Protein AF-0000000084341534 (afdb_homodimer)

Secondary structure (DSSP, 8-state):
--HHHHHHHHHHHHHHHHHHHHHHHHHHHTT---HHHHHHHHT--HHHHHHH-SSHHHHHHHHHHHHHHHHHHHHHHHHTSSS-HHHHHHHHHHHHHHHHHHHHHHHHHH--SS-HHHHHHTT-HHHHHHHHHHHHHHHHHHHTTSS--S-HHHHHHHHHHHT-HHHHHHHHHH----HHHHHHHHHHHHHHHHH----/--HHHHHHHHHHHHHHHHHHHHHHHHHHHTT---HHHHHHHHT--HHHHHHH-SSHHHHHHHHHHHHHHHHHHHHHHHHTSSS-HHHHHHHHHHHHHHHHHHHHHHHHHH--SS-HHHHHHTT-HHHHHHHHHHHHHHHHHHHTTSS--S-HHHHHHHHHHHT-HHHHHHHHHH----HHHHHHHHHHHHHHHHH----

Organism: Pseudonocardia thermophila (NCBI:txid1848)

Foldseek 3Di:
DDPVVVVVVVLVVLLVLLLVLVLVVCLPPNLPDWLCVSCVSSVHDSVSSCVVDVTSLRSLVVSVVVLLVVLLVVLQVLLPDDDALLVSLLVNLLSLLVSLVRCLVNCVVNDDPDALVRCVVVPPPSSVSVLVSVLSSVVRCCVVPLFPDPDSVVLVSLLCVLSHSVNSVCCVVPHPDDSSRSSVVSSVVSSVVRRDDDD/DDPVVVVVVVLVVLLVLLLVLVLVVCLVPNLPDWLCVSCVSSVHDSVSSVVVDVTSLRSLVVSVVVLLVVLLVVLQVLLPDDDALLVSLLVNLLSLLVSLVRCLVNCVVNDDPDALVRCVVVPPPSSVSVLVSVLSSVVRCCVVPLFPDPDSVVLVSLLCVLSHSVNSVCCVVPHPDDSSRSSVVSSVVSSVVRRDDDD

InterPro domains:
  IPR001647 DNA-binding HTH domain, TetR-type [PF00440] (18-54)
  IPR001647 DNA-binding HTH domain, TetR-type [PR00455] (18-31)
  IPR001647 DNA-binding HTH domain, TetR-type [PR00455] (38-61)
  IPR001647 DNA-binding HTH domain, TetR-type [PS50977] (12-71)
  IPR009057 Homedomain-like superfamily [SSF46689] (6-88)
  IPR050109 HTH-type, TetR-like transcriptional regulator [PTHR30055] (6-197)

Nearest PDB structures (foldseek):
  5n1i-assembly1_B  TM=6.821E-01  e=9.756E-06  Mycobacterium tuberculosis H37Rv
  4me9-assembly1_B  TM=6.479E-01  e=3.703E-05  Bacillus cereus ATCC 10987
  3lwj-assembly1_A-2  TM=7.157E-01  e=3.011E-04  Syntrophomonas wolfei subsp. wolfei str. Goettingen G311
  3pas-assembly1_A  TM=6.235E-01  e=9.153E-05  Marinobacter nauticus VT8
  2hku-assembly1_A  TM=7.266E-01  e=1.199E-03  Rhodococcus jostii RHA1

Sequence (398 aa):
MGVTGKLRRDSQAVRDRLLDAATELVAERGLHFSLPELARLAGVGTATVYRHFADVAEVGEKLFARILGGLLDRLEAIATEPGSARERMSRVCLTWVEAAAAWAPAAARLRRPEGVLERRAAGDPLIVRLFDVLGTVMDALIEEGEVPDQGRDYALLVWITLFDERVFVDLRASTNWSNSQIASMLEASVLGALRNRPLMGVTGKLRRDSQAVRDRLLDAATELVAERGLHFSLPELARLAGVGTATVYRHFADVAEVGEKLFARILGGLLDRLEAIATEPGSARERMSRVCLTWVEAAAAWAPAAARLRRPEGVLERRAAGDPLIVRLFDVLGTVMDALIEEGEVPDQGRDYALLVWITLFDERVFVDLRASTNWSNSQIASMLEASVLGALRNRPL

Structure (mmCIF, N/CA/C/O backbone):
data_AF-0000000084341534-model_v1
#
loop_
_entity.id
_entity.type
_entity.pdbx_description
1 polymer 'Transcriptional regulator, TetR family'
#
loop_
_atom_site.group_PDB
_atom_site.id
_atom_site.type_symbol
_atom_site.label_atom_id
_atom_site.label_alt_id
_atom_site.label_comp_id
_atom_site.label_asym_id
_atom_site.label_entity_id
_atom_site.label_seq_id
_atom_site.pdbx_PDB_ins_code
_atom_site.Cartn_x
_atom_site.Cartn_y
_atom_site.Cartn_z
_atom_site.occupancy
_atom_site.B_iso_or_equiv
_atom_site.auth_seq_id
_atom_site.auth_comp_id
_atom_site.auth_asym_id
_atom_site.auth_atom_id
_atom_site.pdbx_PDB_model_num
ATOM 1 N N . MET A 1 1 ? -17.812 40.625 12.883 1 50.91 1 MET A N 1
ATOM 2 C CA . MET A 1 1 ? -17.891 39.25 12.391 1 50.91 1 MET A CA 1
ATOM 3 C C . MET A 1 1 ? -19.344 38.844 12.188 1 50.91 1 MET A C 1
ATOM 5 O O . MET A 1 1 ? -20.125 38.781 13.148 1 50.91 1 MET A O 1
ATOM 9 N N . GLY A 1 2 ? -19.797 38.844 11.047 1 56.31 2 GLY A N 1
ATOM 10 C CA . GLY A 1 2 ? -21.234 38.781 10.852 1 56.31 2 GLY A CA 1
ATOM 11 C C . GLY A 1 2 ? -21.844 37.469 11.266 1 56.31 2 GLY A C 1
ATOM 12 O O . GLY A 1 2 ? -21.125 36.5 11.531 1 56.31 2 GLY A O 1
ATOM 13 N N . VAL A 1 3 ? -23.109 37.5 11.461 1 64 3 VAL A N 1
ATOM 14 C CA . VAL A 1 3 ? -23.953 36.406 11.906 1 64 3 VAL A CA 1
ATOM 15 C C . VAL A 1 3 ? -23.562 35.125 11.156 1 64 3 VAL A C 1
ATOM 17 O O . VAL A 1 3 ? -23.516 34.031 11.75 1 64 3 VAL A O 1
ATOM 20 N N . THR A 1 4 ? -23.234 35.344 9.875 1 70.19 4 THR A N 1
ATOM 21 C CA . THR A 1 4 ? -22.844 34.188 9.062 1 70.19 4 THR A CA 1
ATOM 22 C C . THR A 1 4 ? -21.484 33.656 9.492 1 70.19 4 THR A C 1
ATOM 24 O O . THR A 1 4 ? -21.266 32.438 9.508 1 70.19 4 THR A O 1
ATOM 27 N N . GLY A 1 5 ? -20.672 34.562 9.898 1 65.12 5 GLY A N 1
ATOM 28 C CA . GLY A 1 5 ? -19.359 34.156 10.391 1 65.12 5 GLY A CA 1
ATOM 29 C C . GLY A 1 5 ? -19.422 33.406 11.711 1 65.12 5 GLY A C 1
ATOM 30 O O . GLY A 1 5 ? -18.688 32.438 11.914 1 65.12 5 GLY A O 1
ATOM 31 N N . LYS A 1 6 ? -20.25 33.906 12.523 1 63.75 6 LYS A N 1
ATOM 32 C CA . LYS A 1 6 ? -20.438 33.312 13.844 1 63.75 6 LYS A CA 1
ATOM 33 C C . LYS A 1 6 ? -21.031 31.906 13.734 1 63.75 6 LYS A C 1
ATOM 35 O O . LYS A 1 6 ? -20.594 30.984 14.43 1 63.75 6 LYS A O 1
ATOM 40 N N . LEU A 1 7 ? -21.938 31.812 12.852 1 64.31 7 LEU A N 1
ATOM 41 C CA . LEU A 1 7 ? -22.578 30.531 12.648 1 64.31 7 LEU A CA 1
ATOM 42 C C . LEU A 1 7 ? -21.594 29.5 12.102 1 64.31 7 LEU A C 1
ATOM 44 O O . LEU A 1 7 ? -21.609 28.328 12.5 1 64.31 7 LEU A O 1
ATOM 48 N N . ARG A 1 8 ? -20.766 30.109 11.297 1 67.31 8 ARG A N 1
ATOM 49 C CA . ARG A 1 8 ? -19.734 29.234 10.727 1 67.31 8 ARG A CA 1
ATOM 50 C C . ARG A 1 8 ? -18.719 28.844 11.781 1 67.31 8 ARG A C 1
ATOM 52 O O . ARG A 1 8 ? -18.281 27.688 11.82 1 67.31 8 ARG A O 1
ATOM 59 N N . ARG A 1 9 ? -18.391 29.719 12.602 1 72 9 ARG A N 1
ATOM 60 C CA . ARG A 1 9 ? -17.453 29.438 13.688 1 72 9 ARG A CA 1
ATOM 61 C C . ARG A 1 9 ? -18.062 28.469 14.695 1 72 9 ARG A C 1
ATOM 63 O O . ARG A 1 9 ? -17.375 27.578 15.195 1 72 9 ARG A O 1
ATOM 70 N N . ASP A 1 10 ? -19.234 28.672 14.938 1 77.5 10 ASP A N 1
ATOM 71 C CA . ASP A 1 10 ? -19.938 27.781 15.852 1 77.5 10 ASP A CA 1
ATOM 72 C C . ASP A 1 10 ? -20.031 26.359 15.281 1 77.5 10 ASP A C 1
ATOM 74 O O . ASP A 1 10 ? -19.812 25.375 15.992 1 77.5 10 ASP A O 1
ATOM 78 N N . SER A 1 11 ? -20.25 26.328 13.984 1 83.12 11 SER A N 1
ATOM 79 C CA . SER A 1 11 ? -20.328 25.031 13.305 1 83.12 11 SER A CA 1
ATOM 80 C C . SER A 1 11 ? -18.984 24.328 13.305 1 83.12 11 SER A C 1
ATOM 82 O O . SER A 1 11 ? -18.906 23.125 13.555 1 83.12 11 SER A O 1
ATOM 84 N N . GLN A 1 12 ? -18 25.125 13.164 1 87.31 12 GLN A N 1
ATOM 85 C CA . GLN A 1 12 ? -16.656 24.562 13.164 1 87.31 12 GLN A CA 1
ATOM 86 C C . GLN A 1 12 ? -16.266 24.078 14.562 1 87.31 12 GLN A C 1
ATOM 88 O O . GLN A 1 12 ? -15.625 23.031 14.703 1 87.31 12 GLN A O 1
ATOM 93 N N . ALA A 1 13 ? -16.672 24.844 15.484 1 89.56 13 ALA A N 1
ATOM 94 C CA . ALA A 1 13 ? -16.391 24.453 16.859 1 89.56 13 ALA A CA 1
ATOM 95 C C . ALA A 1 13 ? -17.078 23.141 17.219 1 89.56 13 ALA A C 1
ATOM 97 O O . ALA A 1 13 ? -16.5 22.297 17.906 1 89.56 13 ALA A O 1
ATOM 98 N N . VAL A 1 14 ? -18.266 23.047 16.781 1 90.81 14 VAL A N 1
ATOM 99 C CA . VAL A 1 14 ? -19.016 21.812 17.031 1 90.81 14 VAL A CA 1
ATOM 100 C C . VAL A 1 14 ? -18.344 20.641 16.312 1 90.81 14 VAL A C 1
ATOM 102 O O . VAL A 1 14 ? -18.172 19.562 16.875 1 90.81 14 VAL A O 1
ATOM 105 N N . ARG A 1 15 ? -17.984 20.859 15.117 1 91.12 15 ARG A N 1
ATOM 106 C CA . ARG A 1 15 ? -17.312 19.828 14.344 1 91.12 15 ARG A CA 1
ATOM 107 C C . ARG A 1 15 ? -16.016 19.391 15.023 1 91.12 15 ARG A C 1
ATOM 109 O O . ARG A 1 15 ? -15.727 18.188 15.086 1 91.12 15 ARG A O 1
ATOM 116 N N . ASP A 1 16 ? -15.297 20.344 15.516 1 91.94 16 ASP A N 1
ATOM 117 C CA . ASP A 1 16 ? -14.055 20.031 16.203 1 91.94 16 ASP A CA 1
ATOM 118 C C . ASP A 1 16 ? -14.312 19.219 17.469 1 91.94 16 ASP A C 1
ATOM 120 O O . ASP A 1 16 ? -13.578 18.266 17.75 1 91.94 16 ASP A O 1
ATOM 124 N N . ARG A 1 17 ? -15.305 19.609 18.125 1 93.12 17 ARG A N 1
ATOM 125 C CA . ARG A 1 17 ? -15.688 18.844 19.312 1 93.12 17 ARG A CA 1
ATOM 126 C C . ARG A 1 17 ? -16.062 17.422 18.953 1 93.12 17 ARG A C 1
ATOM 128 O O . ARG A 1 17 ? -15.703 16.484 19.672 1 93.12 17 ARG A O 1
ATOM 135 N N . LEU A 1 18 ? -16.781 17.297 17.969 1 95.06 18 LEU A N 1
ATOM 136 C CA . LEU A 1 18 ? -17.188 15.984 17.5 1 95.06 18 LEU A CA 1
ATOM 137 C C . LEU A 1 18 ? -15.984 15.148 17.078 1 95.06 18 LEU A C 1
ATOM 139 O O . LEU A 1 18 ? -15.883 13.969 17.422 1 95.06 18 LEU A O 1
ATOM 143 N N . LEU A 1 19 ? -15.047 15.758 16.422 1 94.25 19 LEU A N 1
ATOM 144 C CA . LEU A 1 19 ? -13.852 15.039 15.977 1 94.25 19 LEU A CA 1
ATOM 145 C C . LEU A 1 19 ? -12.961 14.688 17.172 1 94.25 19 LEU A C 1
ATOM 147 O O . LEU A 1 19 ? -12.312 13.648 17.172 1 94.25 19 LEU A O 1
ATOM 151 N N . ASP A 1 20 ? -12.992 15.555 18.141 1 93.31 20 ASP A N 1
ATOM 152 C CA . ASP A 1 20 ? -12.258 15.242 19.359 1 93.31 20 ASP A CA 1
ATOM 153 C C . ASP A 1 20 ? -12.844 14.016 20.062 1 93.31 20 ASP A C 1
ATOM 155 O O . ASP A 1 20 ? -12.102 13.125 20.484 1 93.31 20 ASP A O 1
ATOM 159 N N . ALA A 1 21 ? -14.078 14.016 20.141 1 94.06 21 ALA A N 1
ATOM 160 C CA . ALA A 1 21 ? -14.766 12.867 20.719 1 94.06 21 ALA A CA 1
ATOM 161 C C . ALA A 1 21 ? -14.531 11.609 19.891 1 94.06 21 ALA A C 1
ATOM 163 O O . ALA A 1 21 ? -14.336 10.523 20.438 1 94.06 21 ALA A O 1
ATOM 164 N N . ALA A 1 22 ? -14.547 11.766 18.578 1 93.69 22 ALA A N 1
ATOM 165 C CA . ALA A 1 22 ? -14.336 10.641 17.672 1 93.69 22 ALA A CA 1
ATOM 166 C C . ALA A 1 22 ? -12.938 10.047 17.859 1 93.69 22 ALA A C 1
ATOM 168 O O . ALA A 1 22 ? -12.75 8.836 17.719 1 93.69 22 ALA A O 1
ATOM 169 N N . THR A 1 23 ? -11.992 10.914 18.125 1 89.25 23 THR A N 1
ATOM 170 C CA . THR A 1 23 ? -10.625 10.461 18.359 1 89.25 23 THR A CA 1
ATOM 171 C C . THR A 1 23 ? -10.578 9.43 19.469 1 89.25 23 THR A C 1
ATOM 173 O O . THR A 1 23 ? -9.922 8.391 19.344 1 89.25 23 THR A O 1
ATOM 176 N N . GLU A 1 24 ? -11.297 9.664 20.469 1 87.81 24 GLU A N 1
ATOM 177 C CA . GLU A 1 24 ? -11.352 8.766 21.609 1 87.81 24 GLU A CA 1
ATOM 178 C C . GLU A 1 24 ? -12.039 7.449 21.25 1 87.81 24 GLU A C 1
ATOM 180 O O . GLU A 1 24 ? -11.555 6.375 21.609 1 87.81 24 GLU A O 1
ATOM 185 N N . LEU A 1 25 ? -13.102 7.562 20.578 1 89.44 25 LEU A N 1
ATOM 186 C CA . LEU A 1 25 ? -13.859 6.375 20.203 1 89.44 25 LEU A CA 1
ATOM 187 C C . LEU A 1 25 ? -13.039 5.484 19.266 1 89.44 25 LEU A C 1
ATOM 189 O O . LEU A 1 25 ? -12.984 4.266 19.469 1 89.44 25 LEU A O 1
ATOM 193 N N . VAL A 1 26 ? -12.391 6.109 18.328 1 85.19 26 VAL A N 1
ATOM 194 C CA . VAL A 1 26 ? -11.633 5.363 17.328 1 85.19 26 VAL A CA 1
ATOM 195 C C . VAL A 1 26 ? -10.422 4.699 17.969 1 85.19 26 VAL A C 1
ATOM 197 O O . VAL A 1 26 ? -10.055 3.58 17.609 1 85.19 26 VAL A O 1
ATOM 200 N N . ALA A 1 27 ? -9.836 5.387 18.891 1 78.25 27 ALA A N 1
ATOM 201 C CA . ALA A 1 27 ? -8.703 4.824 19.609 1 78.25 27 ALA A CA 1
ATOM 202 C C . ALA A 1 27 ? -9.109 3.572 20.391 1 78.25 27 ALA A C 1
ATOM 204 O O . ALA A 1 27 ? -8.336 2.623 20.5 1 78.25 27 ALA A O 1
ATOM 205 N N . GLU A 1 28 ? -10.32 3.592 20.859 1 79.12 28 GLU A N 1
ATOM 206 C CA . GLU A 1 28 ? -10.805 2.514 21.719 1 79.12 28 GLU A CA 1
ATOM 207 C C . GLU A 1 28 ? -11.352 1.353 20.891 1 79.12 28 GLU A C 1
ATOM 209 O O . GLU A 1 28 ? -11.102 0.187 21.203 1 79.12 28 GLU A O 1
ATOM 214 N N . ARG A 1 29 ? -12.07 1.682 19.844 1 82.5 29 ARG A N 1
ATOM 215 C CA . ARG A 1 29 ? -12.789 0.584 19.219 1 82.5 29 ARG A CA 1
ATOM 216 C C . ARG A 1 29 ? -12.828 0.757 17.703 1 82.5 29 ARG A C 1
ATOM 218 O O . ARG A 1 29 ? -13.609 0.097 17.016 1 82.5 29 ARG A O 1
ATOM 225 N N . GLY A 1 30 ? -11.977 1.572 17.234 1 79.5 30 GLY A N 1
ATOM 226 C CA . GLY A 1 30 ? -12.016 1.823 15.797 1 79.5 30 GLY A CA 1
ATOM 227 C C . GLY A 1 30 ? -13.281 2.545 15.359 1 79.5 30 GLY A C 1
ATOM 228 O O . GLY A 1 30 ? -13.719 3.496 16.016 1 79.5 30 GLY A O 1
ATOM 229 N N . LEU A 1 31 ? -13.859 2.162 14.219 1 85.06 31 LEU A N 1
ATOM 230 C CA . LEU A 1 31 ? -15.031 2.842 13.672 1 85.06 31 LEU A CA 1
ATOM 231 C C . LEU A 1 31 ? -16.312 2.129 14.086 1 85.06 31 LEU A C 1
ATOM 233 O O . LEU A 1 31 ? -17.359 2.309 13.461 1 85.06 31 LEU A O 1
ATOM 237 N N . HIS A 1 32 ? -16.141 1.32 15.102 1 87.94 32 HIS A N 1
ATOM 238 C CA . HIS A 1 32 ? -17.297 0.563 15.586 1 87.94 32 HIS A CA 1
ATOM 239 C C . HIS A 1 32 ? -18.078 1.355 16.625 1 87.94 32 HIS A C 1
ATOM 241 O O . HIS A 1 32 ? -18.141 0.968 17.797 1 87.94 32 HIS A O 1
ATOM 247 N N . PHE A 1 33 ? -18.719 2.375 16.25 1 92.12 33 PHE A N 1
ATOM 248 C CA . PHE A 1 33 ? -19.594 3.201 17.062 1 92.12 33 PHE A CA 1
ATOM 249 C C . PHE A 1 33 ? -20.703 3.809 16.203 1 92.12 33 PHE A C 1
ATOM 251 O O . PHE A 1 33 ? -20.703 3.668 14.977 1 92.12 33 PHE A O 1
ATOM 258 N N . SER A 1 34 ? -21.672 4.379 16.891 1 95.31 34 SER A N 1
ATOM 259 C CA . SER A 1 34 ? -22.766 5.008 16.172 1 95.31 34 SER A CA 1
ATOM 260 C C . SER A 1 34 ? -22.734 6.527 16.312 1 95.31 34 SER A C 1
ATOM 262 O O . SER A 1 34 ? -22.062 7.051 17.219 1 95.31 34 SER A O 1
ATOM 264 N N . LEU A 1 35 ? -23.422 7.191 15.383 1 96.19 35 LEU A N 1
ATOM 265 C CA . LEU A 1 35 ? -23.469 8.648 15.445 1 96.19 35 LEU A CA 1
ATOM 266 C C . LEU A 1 35 ? -24.156 9.109 16.719 1 96.19 35 LEU A C 1
ATOM 268 O O . LEU A 1 35 ? -23.719 10.07 17.359 1 96.19 35 LEU A O 1
ATOM 272 N N . PRO A 1 36 ? -25.188 8.383 17.156 1 96.5 36 PRO A N 1
ATOM 273 C CA . PRO A 1 36 ? -25.781 8.766 18.438 1 96.5 36 PRO A CA 1
ATOM 274 C C . PRO A 1 36 ? -24.812 8.633 19.594 1 96.5 36 PRO A C 1
ATOM 276 O O . PRO A 1 36 ? -24.797 9.477 20.5 1 96.5 36 PRO A O 1
ATOM 279 N N . GLU A 1 37 ? -24 7.684 19.609 1 96.56 37 GLU A N 1
ATOM 280 C CA . GLU A 1 37 ? -22.984 7.516 20.641 1 96.56 37 GLU A CA 1
ATOM 281 C C . GLU A 1 37 ? -21.969 8.656 20.594 1 96.56 37 GLU A C 1
ATOM 283 O O . GLU A 1 37 ? -21.547 9.164 21.641 1 96.56 37 GLU A O 1
ATOM 288 N N . LEU A 1 38 ? -21.516 8.961 19.391 1 96.81 38 LEU A N 1
ATOM 289 C CA . LEU A 1 38 ? -20.594 10.078 19.203 1 96.81 38 LEU A CA 1
ATOM 290 C C . LEU A 1 38 ? -21.188 11.367 19.734 1 96.81 38 LEU A C 1
ATOM 292 O O . LEU A 1 38 ? -20.516 12.148 20.406 1 96.81 38 LEU A O 1
ATOM 296 N N . ALA A 1 39 ? -22.469 11.602 19.438 1 96.56 39 ALA A N 1
ATOM 297 C CA . ALA A 1 39 ? -23.188 12.797 19.906 1 96.56 39 ALA A CA 1
ATOM 298 C C . ALA A 1 39 ? -23.172 12.875 21.422 1 96.56 39 ALA A C 1
ATOM 300 O O . ALA A 1 39 ? -22.859 13.922 22 1 96.56 39 ALA A O 1
ATOM 301 N N . ARG A 1 40 ? -23.453 11.781 22.016 1 96.19 40 ARG A N 1
ATOM 302 C CA . ARG A 1 40 ? -23.484 11.703 23.469 1 96.19 40 ARG A CA 1
ATOM 303 C C . ARG A 1 40 ? -22.125 12.039 24.078 1 96.19 40 ARG A C 1
ATOM 305 O O . ARG A 1 40 ? -22.016 12.844 25 1 96.19 40 ARG A O 1
ATOM 312 N N . LEU A 1 41 ? -21.125 11.484 23.547 1 95.38 41 LEU A N 1
ATOM 313 C CA . LEU A 1 41 ? -19.766 11.695 24.062 1 95.38 41 LEU A CA 1
ATOM 314 C C . LEU A 1 41 ? -19.328 13.141 23.875 1 95.38 41 LEU A C 1
ATOM 316 O O . LEU A 1 41 ? -18.594 13.688 24.703 1 95.38 41 LEU A O 1
ATOM 320 N N . ALA A 1 42 ? -19.719 13.68 22.75 1 95.5 42 ALA A N 1
ATOM 321 C CA . ALA A 1 42 ? -19.328 15.047 22.422 1 95.5 42 ALA A CA 1
ATOM 322 C C . ALA A 1 42 ? -20.203 16.062 23.141 1 95.5 42 ALA A C 1
ATOM 324 O O . ALA A 1 42 ? -19.938 17.266 23.109 1 95.5 42 ALA A O 1
ATOM 325 N N . GLY A 1 43 ? -21.234 15.594 23.734 1 95.31 43 GLY A N 1
ATOM 326 C CA . GLY A 1 43 ? -22.125 16.484 24.484 1 95.31 43 GLY A CA 1
ATOM 327 C C . GLY A 1 43 ? -23 17.328 23.578 1 95.31 43 GLY A C 1
ATOM 328 O O . GLY A 1 43 ? -23.25 18.5 23.859 1 95.31 43 GLY A O 1
ATOM 329 N N . VAL A 1 44 ? -23.359 16.781 22.469 1 94.81 44 VAL A N 1
ATOM 330 C CA . VAL A 1 44 ? -24.25 17.484 21.562 1 94.81 44 VAL A CA 1
ATOM 331 C C . VAL A 1 44 ? -25.469 16.625 21.266 1 94.81 44 VAL A C 1
ATOM 333 O O . VAL A 1 44 ? -25.531 15.453 21.641 1 94.81 44 VAL A O 1
ATOM 336 N N . GLY A 1 45 ? -26.5 17.25 20.625 1 93.81 45 GLY A N 1
ATOM 337 C CA . GLY A 1 45 ? -27.688 16.516 20.25 1 93.81 45 GLY A CA 1
ATOM 338 C C . GLY A 1 45 ? -27.484 15.602 19.047 1 93.81 45 GLY A C 1
ATOM 339 O O . GLY A 1 45 ? -26.641 15.883 18.188 1 93.81 45 GLY A O 1
ATOM 340 N N . THR A 1 46 ? -28.312 14.531 19.047 1 94.56 46 THR A N 1
ATOM 341 C CA . THR A 1 46 ? -28.25 13.57 17.953 1 94.56 46 THR A CA 1
ATOM 342 C C . THR A 1 46 ? -28.531 14.25 16.625 1 94.56 46 THR A C 1
ATOM 344 O O . THR A 1 46 ? -27.891 13.945 15.609 1 94.56 46 THR A O 1
ATOM 347 N N . ALA A 1 47 ? -29.422 15.156 16.609 1 94.19 47 ALA A N 1
ATOM 348 C CA . ALA A 1 47 ? -29.734 15.883 15.391 1 94.19 47 ALA A CA 1
ATOM 349 C C . ALA A 1 47 ? -28.531 16.688 14.906 1 94.19 47 ALA A C 1
ATOM 351 O O . ALA A 1 47 ? -28.312 16.812 13.695 1 94.19 47 ALA A O 1
ATOM 352 N N . THR A 1 48 ? -27.844 17.188 15.812 1 94.31 48 THR A N 1
ATOM 353 C CA . THR A 1 48 ? -26.688 18.016 15.508 1 94.31 48 THR A CA 1
ATOM 354 C C . THR A 1 48 ? -25.609 17.188 14.82 1 94.31 48 THR A C 1
ATOM 356 O O . THR A 1 48 ? -25.031 17.625 13.82 1 94.31 48 THR A O 1
ATOM 359 N N . VAL A 1 49 ? -25.328 15.914 15.305 1 95.75 49 VAL A N 1
ATOM 360 C CA . VAL A 1 49 ? -24.281 15.086 14.719 1 95.75 49 VAL A CA 1
ATOM 361 C C . VAL A 1 49 ? -24.672 14.68 13.297 1 95.75 49 VAL A C 1
ATOM 363 O O . VAL A 1 49 ? -23.828 14.641 12.406 1 95.75 49 VAL A O 1
ATOM 366 N N . TYR A 1 50 ? -25.938 14.523 13.055 1 95 50 TYR A N 1
ATOM 367 C CA . TYR A 1 50 ? -26.422 14.109 11.742 1 95 50 TYR A CA 1
ATOM 368 C C . TYR A 1 50 ? -26.375 15.273 10.75 1 95 50 TYR A C 1
ATOM 370 O O . TYR A 1 50 ? -26.359 15.062 9.539 1 95 50 TYR A O 1
ATOM 378 N N . ARG A 1 51 ? -26.359 16.516 11.312 1 94.62 51 ARG A N 1
ATOM 379 C CA . ARG A 1 51 ? -26.188 17.688 10.461 1 94.62 51 ARG A CA 1
ATOM 380 C C . ARG A 1 51 ? -24.75 17.812 9.969 1 94.62 51 ARG A C 1
ATOM 382 O O . ARG A 1 51 ? -24.5 18.344 8.891 1 94.62 51 ARG A O 1
ATOM 389 N N . HIS A 1 52 ? -23.859 17.25 10.727 1 94.75 52 HIS A N 1
ATOM 390 C CA . HIS A 1 52 ? -22.438 17.422 10.422 1 94.75 52 HIS A CA 1
ATOM 391 C C . HIS A 1 52 ? -21.891 16.219 9.672 1 94.75 52 HIS A C 1
ATOM 393 O O . HIS A 1 52 ? -20.969 16.344 8.867 1 94.75 52 HIS A O 1
ATOM 399 N N . PHE A 1 53 ? -22.406 15.016 9.992 1 96.19 53 PHE A N 1
ATOM 400 C CA . PHE A 1 53 ? -21.891 13.781 9.391 1 96.19 53 PHE A CA 1
ATOM 401 C C . PHE A 1 53 ? -23.047 12.906 8.906 1 96.19 53 PHE A C 1
ATOM 403 O O . PHE A 1 53 ? -24.016 12.695 9.633 1 96.19 53 PHE A O 1
ATOM 410 N N . ALA A 1 54 ? -22.844 12.414 7.738 1 94.88 54 ALA A N 1
ATOM 411 C CA . ALA A 1 54 ? -23.844 11.531 7.16 1 94.88 54 ALA A CA 1
ATOM 412 C C . ALA A 1 54 ? -23.797 10.148 7.797 1 94.88 54 ALA A C 1
ATOM 414 O O . ALA A 1 54 ? -24.828 9.469 7.891 1 94.88 54 ALA A O 1
ATOM 415 N N . ASP A 1 55 ? -22.562 9.68 8.102 1 93.94 55 ASP A N 1
ATOM 416 C CA . ASP A 1 55 ? -22.359 8.375 8.711 1 93.94 55 ASP A CA 1
ATOM 417 C C . ASP A 1 55 ? -21 8.297 9.398 1 93.94 55 ASP A C 1
ATOM 419 O O . ASP A 1 55 ? -20.234 9.273 9.391 1 93.94 55 ASP A O 1
ATOM 423 N N . VAL A 1 56 ? -20.734 7.234 9.961 1 92.25 56 VAL A N 1
ATOM 424 C CA . VAL A 1 56 ? -19.5 7.027 10.719 1 92.25 56 VAL A CA 1
ATOM 425 C C . VAL A 1 56 ? -18.297 7.051 9.781 1 92.25 56 VAL A C 1
ATOM 427 O O . VAL A 1 56 ? -17.234 7.539 10.156 1 92.25 56 VAL A O 1
ATOM 430 N N . ALA A 1 57 ? -18.5 6.598 8.609 1 86.75 57 ALA A N 1
ATOM 431 C CA . ALA A 1 57 ? -17.406 6.613 7.641 1 86.75 57 ALA A CA 1
ATOM 432 C C . ALA A 1 57 ? -16.922 8.039 7.371 1 86.75 57 ALA A C 1
ATOM 434 O O . ALA A 1 57 ? -15.719 8.289 7.273 1 86.75 57 ALA A O 1
ATOM 435 N N . GLU A 1 58 ? -17.844 8.883 7.27 1 91.56 58 GLU A N 1
ATOM 436 C CA . GLU A 1 58 ? -17.484 10.281 7.059 1 91.56 58 GLU A CA 1
ATOM 437 C C . GLU A 1 58 ? -16.75 10.844 8.266 1 91.56 58 GLU A C 1
ATOM 439 O O . GLU A 1 58 ? -15.812 11.641 8.109 1 91.56 58 GLU A O 1
ATOM 444 N N . VAL A 1 59 ? -17.172 10.477 9.445 1 93.19 59 VAL A N 1
ATOM 445 C CA . VAL A 1 59 ? -16.438 10.883 10.648 1 93.19 59 VAL A CA 1
ATOM 446 C C . VAL A 1 59 ? -14.992 10.43 10.555 1 93.19 59 VAL A C 1
ATOM 448 O O . VAL A 1 59 ? -14.07 11.219 10.789 1 93.19 59 VAL A O 1
ATOM 451 N N . GLY A 1 60 ? -14.773 9.195 10.203 1 89.81 60 GLY A N 1
ATOM 452 C CA . GLY A 1 60 ? -13.438 8.648 10.055 1 89.81 60 GLY A CA 1
ATOM 453 C C . GLY A 1 60 ? -12.602 9.391 9.031 1 89.81 60 GLY A C 1
ATOM 454 O O . GLY A 1 60 ? -11.43 9.703 9.289 1 89.81 60 GLY A O 1
ATOM 455 N N . GLU A 1 61 ? -13.203 9.641 7.934 1 88.94 61 GLU A N 1
ATOM 456 C CA . GLU A 1 61 ? -12.5 10.344 6.867 1 88.94 61 GLU A CA 1
ATOM 457 C C . GLU A 1 61 ? -12.031 11.727 7.328 1 88.94 61 GLU A C 1
ATOM 459 O O . GLU A 1 61 ? -10.898 12.117 7.066 1 88.94 61 GLU A O 1
ATOM 464 N N . LYS A 1 62 ? -12.891 12.414 7.98 1 91.62 62 LYS A N 1
ATOM 465 C CA . LYS A 1 62 ? -12.547 13.758 8.445 1 91.62 62 LYS A CA 1
ATOM 466 C C . LYS A 1 62 ? -11.523 13.711 9.578 1 91.62 62 LYS A C 1
ATOM 468 O O . LYS A 1 62 ? -10.648 14.57 9.656 1 91.62 62 LYS A O 1
ATOM 473 N N . LEU A 1 63 ? -11.703 12.75 10.406 1 90.88 63 LEU A N 1
ATOM 474 C CA . LEU A 1 63 ? -10.734 12.57 11.492 1 90.88 63 LEU A CA 1
ATOM 475 C C . LEU A 1 63 ? -9.352 12.266 10.93 1 90.88 63 LEU A C 1
ATOM 477 O O . LEU A 1 63 ? -8.359 12.867 11.359 1 90.88 63 LEU A O 1
ATOM 481 N N . PHE A 1 64 ? -9.242 11.422 9.984 1 87.81 64 PHE A N 1
ATOM 482 C CA . PHE A 1 64 ? -7.961 11.047 9.391 1 87.81 64 PHE A CA 1
ATOM 483 C C . PHE A 1 64 ? -7.344 12.227 8.648 1 87.81 64 PHE A C 1
ATOM 485 O O . PHE A 1 64 ? -6.129 12.422 8.688 1 87.81 64 PHE A O 1
ATOM 492 N N . ALA A 1 65 ? -8.227 12.969 8.008 1 89.75 65 ALA A N 1
ATOM 493 C CA . ALA A 1 65 ? -7.734 14.172 7.336 1 89.75 65 ALA A CA 1
ATOM 494 C C . ALA A 1 65 ? -7.117 15.141 8.336 1 89.75 65 ALA A C 1
ATOM 496 O O . ALA A 1 65 ? -6.082 15.75 8.055 1 89.75 65 ALA A O 1
ATOM 497 N N . ARG A 1 66 ? -7.766 15.258 9.43 1 89.94 66 ARG A N 1
ATOM 498 C CA . ARG A 1 66 ? -7.242 16.125 10.477 1 89.94 66 ARG A CA 1
ATOM 499 C C . ARG A 1 66 ? -5.906 15.609 11.008 1 89.94 66 ARG A C 1
ATOM 501 O O . ARG A 1 66 ? -4.965 16.375 11.195 1 89.94 66 ARG A O 1
ATOM 508 N N . ILE A 1 67 ? -5.809 14.344 11.25 1 88.75 67 ILE A N 1
ATOM 509 C CA . ILE A 1 67 ? -4.598 13.719 11.766 1 88.75 67 ILE A CA 1
ATOM 510 C C . ILE A 1 67 ? -3.463 13.875 10.758 1 88.75 67 ILE A C 1
ATOM 512 O O . ILE A 1 67 ? -2.35 14.266 11.117 1 88.75 67 ILE A O 1
ATOM 516 N N . LEU A 1 68 ? -3.748 13.602 9.523 1 90.75 68 LEU A N 1
ATOM 517 C CA . LEU A 1 68 ? -2.754 13.734 8.469 1 90.75 68 LEU A CA 1
ATOM 518 C C . LEU A 1 68 ? -2.305 15.18 8.32 1 90.75 68 LEU A C 1
ATOM 520 O O . LEU A 1 68 ? -1.122 15.453 8.102 1 90.75 68 LEU A O 1
ATOM 524 N N . GLY A 1 69 ? -3.277 16.062 8.391 1 93.12 69 GLY A N 1
ATOM 525 C CA . GLY A 1 69 ? -2.92 17.484 8.352 1 93.12 69 GLY A CA 1
ATOM 526 C C . GLY A 1 69 ? -1.924 17.875 9.422 1 93.12 69 GLY A C 1
ATOM 527 O O . GLY A 1 69 ? -0.947 18.578 9.141 1 93.12 69 GLY A O 1
ATOM 528 N N . GLY A 1 70 ? -2.188 17.453 10.664 1 92.38 70 GLY A N 1
ATOM 529 C CA . GLY A 1 70 ? -1.258 17.703 11.75 1 92.38 70 GLY A CA 1
ATOM 530 C C . GLY A 1 70 ? 0.112 17.094 11.516 1 92.38 70 GLY A C 1
ATOM 531 O O . GLY A 1 70 ? 1.132 17.719 11.836 1 92.38 70 GLY A O 1
ATOM 532 N N . LEU A 1 71 ? 0.153 15.922 11.031 1 93.81 71 LEU A N 1
ATOM 533 C CA . LEU A 1 71 ? 1.416 15.273 10.695 1 93.81 71 LEU A CA 1
ATOM 534 C C . LEU A 1 71 ? 2.178 16.078 9.648 1 93.81 71 LEU A C 1
ATOM 536 O O . LEU A 1 71 ? 3.385 16.297 9.781 1 93.81 71 LEU A O 1
ATOM 540 N N . LEU A 1 72 ? 1.447 16.531 8.648 1 96.44 72 LEU A N 1
ATOM 541 C CA . LEU A 1 72 ? 2.08 17.281 7.566 1 96.44 72 LEU A CA 1
ATOM 542 C C . LEU A 1 72 ? 2.664 18.594 8.086 1 96.44 72 LEU A C 1
ATOM 544 O O . LEU A 1 72 ? 3.721 19.031 7.625 1 96.44 72 LEU A O 1
ATOM 548 N N . ASP A 1 73 ? 1.951 19.219 9.062 1 96.12 73 ASP A N 1
ATOM 549 C CA . ASP A 1 73 ? 2.5 20.406 9.695 1 96.12 73 ASP A CA 1
ATOM 550 C C . ASP A 1 73 ? 3.863 20.125 10.32 1 96.12 73 ASP A C 1
ATOM 552 O O . ASP A 1 73 ? 4.805 20.906 10.141 1 96.12 73 ASP A O 1
ATOM 556 N N . ARG A 1 74 ? 3.928 19.078 10.984 1 96.44 74 ARG A N 1
ATOM 557 C CA . ARG A 1 74 ? 5.172 18.688 11.641 1 96.44 74 ARG A CA 1
ATOM 558 C C . ARG A 1 74 ? 6.254 18.359 10.609 1 96.44 74 ARG A C 1
ATOM 560 O O . ARG A 1 74 ? 7.402 18.766 10.758 1 96.44 74 ARG A O 1
ATOM 567 N N . LEU A 1 75 ? 5.91 17.609 9.586 1 97.62 75 LEU A N 1
ATOM 568 C CA . LEU A 1 75 ? 6.867 17.203 8.562 1 97.62 75 LEU A CA 1
ATOM 569 C C . LEU A 1 75 ? 7.391 18.422 7.801 1 97.62 75 LEU A C 1
ATOM 571 O O . LEU A 1 75 ? 8.562 18.469 7.418 1 97.62 75 LEU A O 1
ATOM 575 N N . GLU A 1 76 ? 6.492 19.359 7.578 1 97.06 76 GLU A N 1
ATOM 576 C CA . GLU A 1 76 ? 6.883 20.578 6.871 1 97.06 76 GLU A CA 1
ATOM 577 C C . GLU A 1 76 ? 7.949 21.344 7.648 1 97.06 76 GLU A C 1
ATOM 579 O O . GLU A 1 76 ? 8.906 21.844 7.059 1 97.06 76 GLU A O 1
ATOM 584 N N . ALA A 1 77 ? 7.762 21.438 8.914 1 97.19 77 ALA A N 1
ATOM 585 C CA . ALA A 1 77 ? 8.742 22.109 9.758 1 97.19 77 ALA A CA 1
ATOM 586 C C . ALA A 1 77 ? 10.102 21.406 9.688 1 97.19 77 ALA A C 1
ATOM 588 O O . ALA A 1 77 ? 11.141 22.062 9.578 1 97.19 77 ALA A O 1
ATOM 589 N N . ILE A 1 78 ? 10.133 20.109 9.672 1 97.94 78 ILE A N 1
ATOM 590 C CA . ILE A 1 78 ? 11.352 19.312 9.633 1 97.94 78 ILE A CA 1
ATOM 591 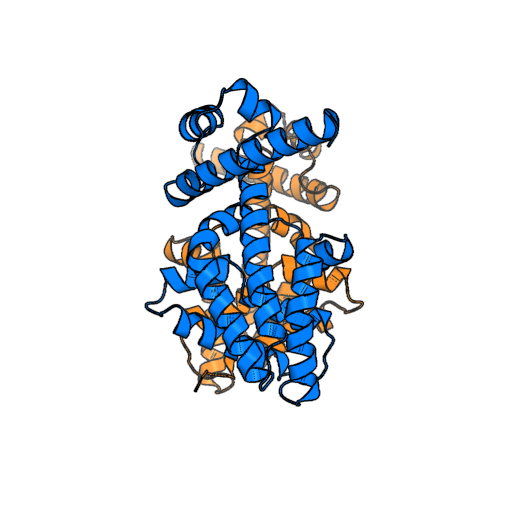C C . ILE A 1 78 ? 12.031 19.469 8.273 1 97.94 78 ILE A C 1
ATOM 593 O O . ILE A 1 78 ? 13.25 19.594 8.195 1 97.94 78 ILE A O 1
ATOM 597 N N . ALA A 1 79 ? 11.242 19.5 7.223 1 96.94 79 ALA A N 1
ATOM 598 C CA . ALA A 1 79 ? 11.734 19.484 5.852 1 96.94 79 ALA A CA 1
ATOM 599 C C . ALA A 1 79 ? 12.531 20.75 5.535 1 96.94 79 ALA A C 1
ATOM 601 O O . ALA A 1 79 ? 13.344 20.766 4.613 1 96.94 79 ALA A O 1
ATOM 602 N N . THR A 1 80 ? 12.32 21.797 6.332 1 94.38 80 THR A N 1
ATOM 603 C CA . THR A 1 80 ? 12.945 23.078 6.035 1 94.38 80 THR A CA 1
ATOM 604 C C . THR A 1 80 ? 13.992 23.438 7.09 1 94.38 80 THR A C 1
ATOM 606 O O . THR A 1 80 ? 14.555 24.531 7.074 1 94.38 80 THR A O 1
ATOM 609 N N . GLU A 1 81 ? 14.188 22.547 7.988 1 95.44 81 GLU A N 1
ATOM 610 C CA . GLU A 1 81 ? 15.203 22.766 9.016 1 95.44 81 GLU A CA 1
ATOM 611 C C . GLU A 1 81 ? 16.609 22.766 8.414 1 95.44 81 GLU A C 1
ATOM 613 O O . GLU A 1 81 ? 16.844 22.125 7.395 1 95.44 81 GLU A O 1
ATOM 618 N N . PRO A 1 82 ? 17.531 23.469 9.07 1 95.44 82 PRO A N 1
ATOM 619 C CA . PRO A 1 82 ? 18.922 23.391 8.617 1 95.44 82 PRO A CA 1
ATOM 620 C C . PRO A 1 82 ? 19.516 22 8.828 1 95.44 82 PRO A C 1
ATOM 622 O O . PRO A 1 82 ? 19 21.203 9.625 1 95.44 82 PRO A O 1
ATOM 625 N N . GLY A 1 83 ? 20.562 21.688 8.094 1 95.81 83 GLY A N 1
ATOM 626 C CA . GLY A 1 83 ? 21.219 20.391 8.188 1 95.81 83 GLY A CA 1
ATOM 627 C C . GLY A 1 83 ? 21.266 19.641 6.867 1 95.81 83 GLY A C 1
ATOM 628 O O . GLY A 1 83 ? 20.906 20.203 5.824 1 95.81 83 GLY A O 1
ATOM 629 N N . SER A 1 84 ? 21.766 18.391 6.938 1 97.69 84 SER A N 1
ATOM 630 C CA . SER A 1 84 ? 21.891 17.578 5.723 1 97.69 84 SER A CA 1
ATOM 631 C C . SER A 1 84 ? 20.547 17 5.316 1 97.69 84 SER A C 1
ATOM 633 O O . SER A 1 84 ? 19.656 16.828 6.156 1 97.69 84 SER A O 1
ATOM 635 N N . ALA A 1 85 ? 20.359 16.734 4.09 1 97.69 85 ALA A N 1
ATOM 636 C CA . ALA A 1 85 ? 19.141 16.109 3.57 1 97.69 85 ALA A CA 1
ATOM 637 C C . ALA A 1 85 ? 18.875 14.766 4.254 1 97.69 85 ALA A C 1
ATOM 639 O O . ALA A 1 85 ? 17.734 14.422 4.531 1 97.69 85 ALA A O 1
ATOM 640 N N . ARG A 1 86 ? 19.984 14.055 4.578 1 97.56 86 ARG A N 1
ATOM 641 C CA . ARG A 1 86 ? 19.859 12.75 5.223 1 97.56 86 ARG A CA 1
ATOM 642 C C . ARG A 1 86 ? 19.281 12.891 6.629 1 97.56 86 ARG A C 1
ATOM 644 O O . ARG A 1 86 ? 18.453 12.07 7.047 1 97.56 86 ARG A O 1
ATOM 651 N N . GLU A 1 87 ? 19.734 13.914 7.293 1 97.81 87 GLU A N 1
ATOM 652 C CA . GLU A 1 87 ? 19.203 14.156 8.633 1 97.81 87 GLU A CA 1
ATOM 653 C C . GLU A 1 87 ? 17.734 14.523 8.586 1 97.81 87 GLU A C 1
ATOM 655 O O . GLU A 1 87 ? 16.938 14.047 9.406 1 97.81 87 GLU A O 1
ATOM 660 N N . ARG A 1 88 ? 17.406 15.367 7.664 1 98.31 88 ARG A N 1
ATOM 661 C CA . ARG A 1 88 ? 16 15.742 7.504 1 98.31 88 ARG A CA 1
ATOM 662 C C . ARG A 1 88 ? 15.141 14.539 7.137 1 98.31 88 ARG A C 1
ATOM 664 O O . ARG A 1 88 ? 14.039 14.375 7.652 1 98.31 88 ARG A O 1
ATOM 671 N N . MET A 1 89 ? 15.617 13.633 6.258 1 98.25 89 MET A N 1
ATOM 672 C CA . MET A 1 89 ? 14.883 12.422 5.895 1 98.25 89 MET A CA 1
ATOM 673 C C . MET A 1 89 ? 14.648 11.539 7.121 1 98.25 89 MET A C 1
ATOM 675 O O . MET A 1 89 ? 13.531 11.07 7.344 1 98.25 89 MET A O 1
ATOM 679 N N . SER A 1 90 ? 15.727 11.391 7.902 1 98.06 90 SER A N 1
ATOM 680 C CA . SER A 1 90 ? 15.633 10.531 9.078 1 98.06 90 SER A CA 1
ATOM 681 C C . SER A 1 90 ? 14.578 11.055 10.055 1 98.06 90 SER A C 1
ATOM 683 O O . SER A 1 90 ? 13.781 10.273 10.586 1 98.06 90 SER A O 1
ATOM 685 N N . ARG A 1 91 ? 14.57 12.312 10.211 1 98.12 91 ARG A N 1
ATOM 686 C CA . ARG A 1 91 ? 13.609 12.906 11.141 1 98.12 91 ARG A CA 1
ATOM 687 C C . ARG A 1 91 ? 12.195 12.836 10.586 1 98.12 91 ARG A C 1
ATOM 689 O O . ARG A 1 91 ? 11.242 12.586 11.328 1 98.12 91 ARG A O 1
ATOM 696 N N . VAL A 1 92 ? 12.039 13.086 9.297 1 98.25 92 VAL A N 1
ATOM 697 C CA . VAL A 1 92 ? 10.742 12.961 8.633 1 98.25 92 VAL A CA 1
ATOM 698 C C . VAL A 1 92 ? 10.227 11.531 8.773 1 98.25 92 VAL A C 1
ATOM 700 O O . VAL A 1 92 ? 9.078 11.312 9.164 1 98.25 92 VAL A O 1
ATOM 703 N N . CYS A 1 93 ? 11.078 10.539 8.508 1 97.62 93 CYS A N 1
ATOM 704 C CA . CYS A 1 93 ? 10.703 9.133 8.562 1 97.62 93 CYS A CA 1
ATOM 705 C C . CYS A 1 93 ? 10.336 8.719 9.984 1 97.62 93 CYS A C 1
ATOM 707 O O . CYS A 1 93 ? 9.32 8.047 10.195 1 97.62 93 CYS A O 1
ATOM 709 N N . LEU A 1 94 ? 11.125 9.164 10.922 1 97.06 94 LEU A N 1
ATOM 710 C CA . LEU A 1 94 ? 10.859 8.812 12.312 1 97.06 94 LEU A CA 1
ATOM 711 C C . LEU A 1 94 ? 9.547 9.43 12.781 1 97.06 94 LEU A C 1
ATOM 713 O O . LEU A 1 94 ? 8.727 8.758 13.422 1 97.06 94 LEU A O 1
ATOM 717 N N . THR A 1 95 ? 9.367 10.688 12.477 1 96.56 95 THR A N 1
ATOM 718 C CA . THR A 1 95 ? 8.148 11.391 12.867 1 96.56 95 THR A CA 1
ATOM 719 C C . THR A 1 95 ? 6.926 10.727 12.234 1 96.56 95 THR A C 1
ATOM 721 O O . THR A 1 95 ? 5.887 10.594 12.883 1 96.56 95 THR A O 1
ATOM 724 N N . TRP A 1 96 ? 7.039 10.305 10.969 1 96.06 96 TRP A N 1
ATOM 725 C CA . TRP A 1 96 ? 5.965 9.602 10.273 1 96.06 96 TRP A CA 1
ATOM 726 C C . TRP A 1 96 ? 5.594 8.312 11.008 1 96.06 96 TRP A C 1
ATOM 728 O O . TRP A 1 96 ? 4.418 8.062 11.281 1 96.06 96 TRP A O 1
ATOM 738 N N . VAL A 1 97 ? 6.543 7.516 11.375 1 95 97 VAL A N 1
ATOM 739 C CA . VAL A 1 97 ? 6.312 6.227 12.016 1 95 97 VAL A CA 1
ATOM 740 C C . VAL A 1 97 ? 5.715 6.445 13.406 1 95 97 VAL A C 1
ATOM 742 O O . VAL A 1 97 ? 4.773 5.75 13.797 1 95 97 VAL A O 1
ATOM 745 N N . GLU A 1 98 ? 6.18 7.434 14.117 1 92.5 98 GLU A N 1
ATOM 746 C CA . GLU A 1 98 ? 5.684 7.707 15.461 1 92.5 98 GLU A CA 1
ATOM 747 C C . GLU A 1 98 ? 4.234 8.18 15.43 1 92.5 98 GLU A C 1
ATOM 749 O O . GLU A 1 98 ? 3.422 7.773 16.266 1 92.5 98 GLU A O 1
ATOM 754 N N . ALA A 1 99 ? 3.959 8.992 14.516 1 87.62 99 ALA A N 1
ATOM 755 C CA . ALA A 1 99 ? 2.592 9.484 14.367 1 87.62 99 ALA A CA 1
ATOM 756 C C . ALA A 1 99 ? 1.659 8.375 13.891 1 87.62 99 ALA A C 1
ATOM 758 O O . ALA A 1 99 ? 0.512 8.289 14.336 1 87.62 99 ALA A O 1
ATOM 759 N N . ALA A 1 100 ? 2.148 7.531 12.969 1 83.44 100 ALA A N 1
ATOM 760 C CA . ALA A 1 100 ? 1.348 6.461 12.383 1 83.44 100 ALA A CA 1
ATOM 761 C C . ALA A 1 100 ? 0.986 5.41 13.43 1 83.44 100 ALA A C 1
ATOM 763 O O . ALA A 1 100 ? -0.05 4.75 13.32 1 83.44 100 ALA A O 1
ATOM 764 N N . ALA A 1 101 ? 1.78 5.242 14.43 1 80.31 101 ALA A N 1
ATOM 765 C CA . ALA A 1 101 ? 1.552 4.246 15.469 1 80.31 101 ALA A CA 1
ATOM 766 C C . ALA A 1 101 ? 0.164 4.402 16.094 1 80.31 101 ALA A C 1
ATOM 768 O O . ALA A 1 101 ? -0.498 3.412 16.406 1 80.31 101 ALA A O 1
ATOM 769 N N . ALA A 1 102 ? -0.299 5.598 16.156 1 74.31 102 ALA A N 1
ATOM 770 C CA . ALA A 1 102 ? -1.56 5.859 16.859 1 74.31 102 ALA A CA 1
ATOM 771 C C . ALA A 1 102 ? -2.744 5.727 15.898 1 74.31 102 ALA A C 1
ATOM 773 O O . ALA A 1 102 ? -3.834 5.316 16.312 1 74.31 102 ALA A O 1
ATOM 774 N N . TRP A 1 103 ? -2.498 5.902 14.656 1 79.56 103 TRP A N 1
ATOM 775 C CA . TRP A 1 103 ? -3.67 6.043 13.797 1 79.56 103 TRP A CA 1
ATOM 776 C C . TRP A 1 103 ? -3.65 5.016 12.672 1 79.56 103 TRP A C 1
ATOM 778 O O . TRP A 1 103 ? -4.664 4.801 12.008 1 79.56 103 TRP A O 1
ATOM 788 N N . ALA A 1 104 ? -2.525 4.367 12.43 1 81.75 104 ALA A N 1
ATOM 789 C CA . ALA A 1 104 ? -2.332 3.525 11.25 1 81.75 104 ALA A CA 1
ATOM 790 C C . ALA A 1 104 ? -3.385 2.424 11.188 1 81.75 104 ALA A C 1
ATOM 792 O O . ALA A 1 104 ? -3.934 2.143 10.117 1 81.75 104 ALA A O 1
ATOM 793 N N . PRO A 1 105 ? -3.789 1.79 12.289 1 78.75 105 PRO A N 1
ATOM 794 C CA . PRO A 1 105 ? -4.801 0.735 12.203 1 78.75 105 PRO A CA 1
ATOM 795 C C . PRO A 1 105 ? -6.152 1.253 11.711 1 78.75 105 PRO A C 1
ATOM 797 O O . PRO A 1 105 ? -6.812 0.597 10.898 1 78.75 105 PRO A O 1
ATOM 800 N N . ALA A 1 106 ? -6.52 2.42 12.133 1 78.75 106 ALA A N 1
ATOM 801 C CA . ALA A 1 106 ? -7.773 3.02 11.688 1 78.75 106 ALA A CA 1
ATOM 802 C C . ALA A 1 106 ? -7.672 3.494 10.242 1 78.75 106 ALA A C 1
ATOM 804 O O . ALA A 1 106 ? -8.609 3.326 9.461 1 78.75 106 ALA A O 1
ATOM 805 N N . ALA A 1 107 ? -6.543 4.031 9.898 1 82.12 107 ALA A N 1
ATOM 806 C CA . ALA A 1 107 ? -6.332 4.543 8.547 1 82.12 107 ALA A CA 1
ATOM 807 C C . ALA A 1 107 ? -6.359 3.412 7.523 1 82.12 107 ALA A C 1
ATOM 809 O O . ALA A 1 107 ? -6.867 3.584 6.41 1 82.12 107 ALA A O 1
ATOM 810 N N . ALA A 1 108 ? -5.797 2.248 7.918 1 81.31 108 ALA A N 1
ATOM 811 C CA . ALA A 1 108 ? -5.773 1.1 7.016 1 81.31 108 ALA A CA 1
ATOM 812 C C . ALA A 1 108 ? -7.191 0.674 6.637 1 81.31 108 ALA A C 1
ATOM 814 O O . ALA A 1 108 ? -7.426 0.212 5.52 1 81.31 108 ALA A O 1
ATOM 815 N N . ARG A 1 109 ? -8.125 0.973 7.473 1 77.94 109 ARG A N 1
ATOM 816 C CA . ARG A 1 109 ? -9.516 0.589 7.242 1 77.94 109 ARG A CA 1
ATOM 817 C C . ARG A 1 109 ? -10.234 1.618 6.375 1 77.94 109 ARG A C 1
ATOM 819 O O . ARG A 1 109 ? -11.289 1.333 5.812 1 77.94 109 ARG A O 1
ATOM 826 N N . LEU A 1 110 ? -9.664 2.77 6.305 1 77.12 110 LEU A N 1
ATOM 827 C CA . LEU A 1 110 ? -10.289 3.863 5.566 1 77.12 110 LEU A CA 1
ATOM 828 C C . LEU A 1 110 ? -9.578 4.094 4.234 1 77.12 110 LEU A C 1
ATOM 830 O O . LEU A 1 110 ? -9.906 5.035 3.508 1 77.12 110 LEU A O 1
ATOM 834 N N . ARG A 1 111 ? -8.633 3.266 3.93 1 75.31 111 ARG A N 1
ATOM 835 C CA . ARG A 1 111 ? -7.781 3.477 2.76 1 75.31 111 ARG A CA 1
ATOM 836 C C . ARG A 1 111 ? -8.617 3.58 1.488 1 75.31 111 ARG A C 1
ATOM 838 O O . ARG A 1 111 ? -9.5 2.754 1.25 1 75.3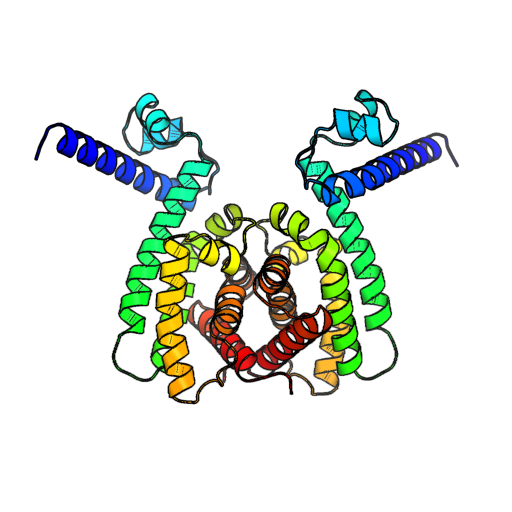1 111 ARG A O 1
ATOM 845 N N . ARG A 1 112 ? -8.281 4.57 0.783 1 79.12 112 ARG A N 1
ATOM 846 C CA . ARG A 1 112 ? -8.922 4.84 -0.5 1 79.12 112 ARG A CA 1
ATOM 847 C C . ARG A 1 112 ? -8.344 3.953 -1.599 1 79.12 112 ARG A C 1
ATOM 849 O O . ARG A 1 112 ? -7.148 3.637 -1.586 1 79.12 112 ARG A O 1
ATOM 856 N N . PRO A 1 113 ? -9.188 3.613 -2.574 1 79.69 113 PRO A N 1
ATOM 857 C CA . PRO A 1 113 ? -8.672 2.799 -3.678 1 79.69 113 PRO A CA 1
ATOM 858 C C . PRO A 1 113 ? -7.734 3.576 -4.598 1 79.69 113 PRO A C 1
ATOM 860 O O . PRO A 1 113 ? -6.883 2.982 -5.262 1 79.69 113 PRO A O 1
ATOM 863 N N . GLU A 1 114 ? -7.949 4.891 -4.609 1 87.38 114 GLU A N 1
ATOM 864 C CA . GLU A 1 114 ? -7.105 5.727 -5.461 1 87.38 114 GLU A CA 1
ATOM 865 C C . GLU A 1 114 ? -5.672 5.773 -4.938 1 87.38 114 GLU A C 1
ATOM 867 O O . GLU A 1 114 ? -5.449 5.922 -3.734 1 87.38 114 GLU A O 1
ATOM 872 N N . GLY A 1 115 ? -4.738 5.594 -5.875 1 91.25 115 GLY A N 1
ATOM 873 C CA . GLY A 1 115 ? -3.33 5.707 -5.531 1 91.25 115 GLY A CA 1
ATOM 874 C C . GLY A 1 115 ? -2.896 7.133 -5.242 1 91.25 115 GLY A C 1
ATOM 875 O O . GLY A 1 115 ? -3.67 8.07 -5.438 1 91.25 115 GLY A O 1
ATOM 876 N N . VAL A 1 116 ? -1.729 7.305 -4.738 1 94.56 116 VAL A N 1
ATOM 877 C CA . VAL A 1 116 ? -1.249 8.609 -4.297 1 94.56 116 VAL A CA 1
ATOM 878 C C . VAL A 1 116 ? -1.021 9.516 -5.508 1 94.56 116 VAL A C 1
ATOM 880 O O . VAL A 1 116 ? -1.291 10.711 -5.453 1 94.56 116 VAL A O 1
ATOM 883 N N . LEU A 1 117 ? -0.526 8.953 -6.652 1 95.94 117 LEU A N 1
ATOM 884 C CA . LEU A 1 117 ? -0.296 9.781 -7.832 1 95.94 117 LEU A CA 1
ATOM 885 C C . LEU A 1 117 ? -1.617 10.227 -8.445 1 95.94 117 LEU A C 1
ATOM 887 O O . LEU A 1 117 ? -1.735 11.359 -8.914 1 95.94 117 LEU A O 1
ATOM 891 N N . GLU A 1 118 ? -2.541 9.328 -8.43 1 93.44 118 GLU A N 1
ATOM 892 C CA . GLU A 1 118 ? -3.877 9.664 -8.914 1 93.44 118 GLU A CA 1
ATOM 893 C C . GLU A 1 118 ? -4.5 10.789 -8.078 1 93.44 118 GLU A C 1
ATOM 895 O O . GLU A 1 118 ? -5.066 11.734 -8.633 1 93.44 118 GLU A O 1
ATOM 900 N N . ARG A 1 119 ? -4.41 10.68 -6.809 1 93.81 119 ARG A N 1
ATOM 901 C CA . ARG A 1 119 ? -4.973 11.68 -5.902 1 93.81 119 ARG A CA 1
ATOM 902 C C . ARG A 1 119 ? -4.25 13.016 -6.043 1 93.81 119 ARG A C 1
ATOM 904 O O . ARG A 1 119 ? -4.879 14.078 -5.973 1 93.81 119 ARG A O 1
ATOM 911 N N . ARG A 1 120 ? -2.982 12.953 -6.219 1 95.75 120 ARG A N 1
ATOM 912 C CA . ARG A 1 120 ? -2.217 14.172 -6.453 1 95.75 120 ARG A CA 1
ATOM 913 C C . ARG A 1 120 ? -2.668 14.859 -7.738 1 95.75 120 ARG A C 1
ATOM 915 O O . ARG A 1 120 ? -2.891 16.078 -7.75 1 95.75 120 ARG A O 1
ATOM 922 N N . ALA A 1 121 ? -2.779 14.117 -8.766 1 95.06 121 ALA A N 1
ATOM 923 C CA . ALA A 1 121 ? -3.209 14.641 -10.055 1 95.06 121 ALA A CA 1
ATOM 924 C C . ALA A 1 121 ? -4.613 15.234 -9.969 1 95.06 121 ALA A C 1
ATOM 926 O O . ALA A 1 121 ? -4.922 16.219 -10.641 1 95.06 121 ALA A O 1
ATOM 927 N N . ALA A 1 122 ? -5.438 14.703 -9.125 1 94.88 122 ALA A N 1
ATOM 928 C CA . ALA A 1 122 ? -6.809 15.164 -8.938 1 94.88 122 ALA A CA 1
ATOM 929 C C . ALA A 1 122 ? -6.848 16.406 -8.039 1 94.88 122 ALA A C 1
ATOM 931 O O . ALA A 1 122 ? -7.914 16.984 -7.828 1 94.88 122 ALA A O 1
ATOM 932 N N . GLY A 1 123 ? -5.754 16.75 -7.449 1 95.81 123 GLY A N 1
ATOM 933 C CA . GLY A 1 123 ? -5.672 17.969 -6.668 1 95.81 123 GLY A CA 1
ATOM 934 C C . GLY A 1 123 ? -6.059 17.781 -5.215 1 95.81 123 GLY A C 1
ATOM 935 O O . GLY A 1 123 ? -6.473 18.734 -4.547 1 95.81 123 GLY A O 1
ATOM 936 N N . ASP A 1 124 ? -6.035 16.562 -4.719 1 94.75 124 ASP A N 1
ATOM 937 C CA . ASP A 1 124 ? -6.254 16.328 -3.295 1 94.75 124 ASP A CA 1
ATOM 938 C C . ASP A 1 124 ? -5.309 17.188 -2.451 1 94.75 124 ASP A C 1
ATOM 940 O O . ASP A 1 124 ? -4.09 17.031 -2.533 1 94.75 124 ASP A O 1
ATOM 944 N N . PRO A 1 125 ? -5.887 18.047 -1.632 1 95 125 PRO A N 1
ATOM 945 C CA . PRO A 1 125 ? -5.027 19.031 -0.984 1 95 125 PRO A CA 1
ATOM 946 C C . PRO A 1 125 ? -4.02 18.406 -0.023 1 95 125 PRO A C 1
ATOM 948 O O . PRO A 1 125 ? -2.893 18.891 0.1 1 95 125 PRO A O 1
ATOM 951 N N . LEU A 1 126 ? -4.402 17.375 0.665 1 94.75 126 LEU A N 1
ATOM 952 C CA . LEU A 1 126 ? -3.492 16.75 1.615 1 94.75 126 LEU A CA 1
ATOM 953 C C . LEU A 1 126 ? -2.375 16 0.888 1 94.75 126 LEU A C 1
ATOM 955 O O . LEU A 1 126 ? -1.226 16.016 1.333 1 94.75 126 LEU A O 1
ATOM 959 N N . ILE A 1 127 ? -2.68 15.406 -0.238 1 95.88 127 ILE A N 1
ATOM 960 C CA . ILE A 1 127 ? -1.689 14.656 -1.006 1 95.88 127 ILE A CA 1
ATOM 961 C C . ILE A 1 127 ? -0.73 15.625 -1.693 1 95.88 127 ILE A C 1
ATOM 963 O O . ILE A 1 127 ? 0.478 15.383 -1.742 1 95.88 127 ILE A O 1
ATOM 967 N N . VAL A 1 128 ? -1.295 16.703 -2.219 1 97.25 128 VAL A N 1
ATOM 968 C CA . VAL A 1 128 ? -0.449 17.734 -2.814 1 97.25 128 VAL A CA 1
ATOM 969 C C . VAL A 1 128 ? 0.543 18.25 -1.777 1 97.25 128 VAL A C 1
ATOM 971 O O . VAL A 1 128 ? 1.741 18.359 -2.053 1 97.25 128 VAL A O 1
ATOM 974 N N . ARG A 1 129 ? 0.023 18.516 -0.587 1 97.06 129 ARG A N 1
ATOM 975 C CA . ARG A 1 129 ? 0.883 18.984 0.495 1 97.06 129 ARG A CA 1
ATOM 976 C C . ARG A 1 129 ? 1.929 17.938 0.856 1 97.06 129 ARG A C 1
ATOM 978 O O . ARG A 1 129 ? 3.09 18.266 1.104 1 97.06 129 ARG A O 1
ATOM 985 N N . LEU A 1 130 ? 1.551 16.688 0.928 1 97.19 130 LEU A N 1
ATOM 986 C CA . LEU A 1 130 ? 2.467 15.586 1.229 1 97.19 130 LEU A CA 1
ATOM 987 C C . LEU A 1 130 ? 3.598 15.531 0.206 1 97.19 130 LEU A C 1
ATOM 989 O O . LEU A 1 130 ? 4.77 15.445 0.575 1 97.19 130 LEU A O 1
ATOM 993 N N . PHE A 1 131 ? 3.262 15.648 -1.052 1 97.69 131 PHE A N 1
ATOM 994 C CA . PHE A 1 131 ? 4.25 15.625 -2.125 1 97.69 131 PHE A CA 1
ATOM 995 C C . PHE A 1 131 ? 5.18 16.828 -2.035 1 97.69 131 PHE A C 1
ATOM 997 O O . PHE A 1 131 ? 6.371 16.719 -2.324 1 97.69 131 PHE A O 1
ATOM 1004 N N . ASP A 1 132 ? 4.605 17.938 -1.652 1 97.19 132 ASP A N 1
ATOM 1005 C CA . ASP A 1 132 ? 5.434 19.141 -1.506 1 97.19 132 ASP A CA 1
ATOM 1006 C C . ASP A 1 132 ? 6.453 18.953 -0.383 1 97.19 132 ASP A C 1
ATOM 1008 O O . ASP A 1 132 ? 7.637 19.266 -0.558 1 97.19 132 ASP A O 1
ATOM 1012 N N . VAL A 1 133 ? 5.984 18.469 0.729 1 97.5 133 VAL A N 1
ATOM 1013 C CA . VAL A 1 133 ? 6.836 18.328 1.904 1 97.5 133 VAL A CA 1
ATOM 1014 C C . VAL A 1 133 ? 7.922 17.281 1.631 1 97.5 133 VAL A C 1
ATOM 1016 O O . VAL A 1 133 ? 9.109 17.562 1.799 1 97.5 133 VAL A O 1
ATOM 1019 N N . LEU A 1 134 ? 7.574 16.094 1.187 1 98.06 134 LEU A N 1
ATOM 1020 C CA . LEU A 1 134 ? 8.555 15.055 0.922 1 98.06 134 LEU A CA 1
ATOM 1021 C C . LEU A 1 134 ? 9.438 15.422 -0.263 1 98.06 134 LEU A C 1
ATOM 1023 O O . LEU A 1 134 ? 10.609 15.055 -0.304 1 98.06 134 LEU A O 1
ATOM 1027 N N . GLY A 1 135 ? 8.773 16.125 -1.197 1 97.81 135 GLY A N 1
ATOM 1028 C CA . GLY A 1 135 ? 9.523 16.594 -2.354 1 97.81 135 GLY A CA 1
ATOM 1029 C C . GLY A 1 135 ? 10.695 17.5 -1.987 1 97.81 135 GLY A C 1
ATOM 1030 O O . GLY A 1 135 ? 11.766 17.391 -2.584 1 97.81 135 GLY A O 1
ATOM 1031 N N . THR A 1 136 ? 10.461 18.375 -1.029 1 97.5 136 THR A N 1
ATOM 1032 C CA . THR A 1 136 ? 11.523 19.25 -0.554 1 97.5 136 THR A CA 1
ATOM 1033 C C . THR A 1 136 ? 12.711 18.453 -0.034 1 97.5 136 THR A C 1
ATOM 1035 O O . THR A 1 136 ? 13.859 18.766 -0.351 1 97.5 136 THR A O 1
ATOM 1038 N N . VAL A 1 137 ? 12.453 17.422 0.695 1 98.19 137 VAL A N 1
ATOM 1039 C CA . VAL A 1 137 ? 13.508 16.562 1.239 1 98.19 137 VAL A CA 1
ATOM 1040 C C . VAL A 1 137 ? 14.164 15.781 0.112 1 98.19 137 VAL A C 1
ATOM 1042 O O . VAL A 1 137 ? 15.398 15.68 0.053 1 98.19 137 VAL A O 1
ATOM 1045 N N . MET A 1 138 ? 13.359 15.266 -0.808 1 98 138 MET A N 1
ATOM 1046 C CA . MET A 1 138 ? 13.859 14.461 -1.919 1 98 138 MET A CA 1
ATOM 1047 C C . MET A 1 138 ? 14.758 15.289 -2.832 1 98 138 MET A C 1
ATOM 1049 O O . MET A 1 138 ? 15.812 14.82 -3.266 1 98 138 MET A O 1
ATOM 1053 N N . ASP A 1 139 ? 14.352 16.516 -3.111 1 97.12 139 ASP A N 1
ATOM 1054 C CA . ASP A 1 139 ? 15.156 17.406 -3.936 1 97.12 139 ASP A CA 1
ATOM 1055 C C . ASP A 1 139 ? 16.531 17.641 -3.311 1 97.12 139 ASP A C 1
ATOM 1057 O O . ASP A 1 139 ? 17.547 17.656 -4.016 1 97.12 139 ASP A O 1
ATOM 1061 N N . ALA A 1 140 ? 16.562 17.844 -2.016 1 97.5 140 ALA A N 1
ATOM 1062 C CA . ALA A 1 140 ? 17.828 18.047 -1.309 1 97.5 140 ALA A CA 1
ATOM 1063 C C . ALA A 1 140 ? 18.688 16.797 -1.358 1 97.5 140 ALA A C 1
ATOM 1065 O O . ALA A 1 140 ? 19.906 16.875 -1.495 1 97.5 140 ALA A O 1
ATOM 1066 N N . LEU A 1 141 ? 18.078 15.57 -1.235 1 97.56 141 LEU A N 1
ATOM 1067 C CA . LEU A 1 141 ? 18.812 14.312 -1.323 1 97.56 141 LEU A CA 1
ATOM 1068 C C . LEU A 1 141 ? 19.484 14.164 -2.684 1 97.56 141 LEU A C 1
ATOM 1070 O O . LEU A 1 141 ? 20.625 13.703 -2.773 1 97.56 141 LEU A O 1
ATOM 1074 N N . ILE A 1 142 ? 18.766 14.562 -3.715 1 96.25 142 ILE A N 1
ATOM 1075 C CA . ILE A 1 142 ? 19.297 14.492 -5.074 1 96.25 142 ILE A CA 1
ATOM 1076 C C . ILE A 1 142 ? 20.438 15.5 -5.242 1 96.25 142 ILE A C 1
ATOM 1078 O O . ILE A 1 142 ? 21.5 15.156 -5.754 1 96.25 142 ILE A O 1
ATOM 1082 N N . GLU A 1 143 ? 20.188 16.688 -4.781 1 96.44 143 GLU A N 1
ATOM 1083 C CA . GLU A 1 143 ? 21.172 17.766 -4.902 1 96.44 143 GLU A CA 1
ATOM 1084 C C . GLU A 1 143 ? 22.469 17.406 -4.176 1 96.44 143 GLU A C 1
ATOM 1086 O O . GLU A 1 143 ? 23.562 17.719 -4.652 1 96.44 143 GLU A O 1
ATOM 1091 N N . GLU A 1 144 ? 22.359 16.766 -3.07 1 97.25 144 GLU A N 1
ATOM 1092 C CA . GLU A 1 144 ? 23.516 16.422 -2.252 1 97.25 144 GLU A CA 1
ATOM 1093 C C . GLU A 1 144 ? 24.141 15.102 -2.705 1 97.25 144 GLU A C 1
ATOM 1095 O O . GLU A 1 144 ? 25.125 14.641 -2.121 1 97.25 144 GLU A O 1
ATOM 1100 N N . GLY A 1 145 ? 23.547 14.422 -3.709 1 95.25 145 GLY A N 1
ATOM 1101 C CA . GLY A 1 145 ? 24.125 13.234 -4.328 1 95.25 145 GLY A CA 1
ATOM 1102 C C . GLY A 1 145 ? 23.828 11.961 -3.564 1 95.25 145 GLY A C 1
ATOM 1103 O O . GLY A 1 145 ? 24.5 10.938 -3.771 1 95.25 145 GLY A O 1
ATOM 1104 N N . GLU A 1 146 ? 22.828 12.023 -2.631 1 94.19 146 GLU A N 1
ATOM 1105 C CA . GLU A 1 146 ? 22.453 10.852 -1.849 1 94.19 146 GLU A CA 1
ATOM 1106 C C . GLU A 1 146 ? 21.703 9.836 -2.699 1 94.19 146 GLU A C 1
ATOM 1108 O O . GLU A 1 146 ? 21.781 8.633 -2.461 1 94.19 146 GLU A O 1
ATOM 1113 N N . VAL A 1 147 ? 20.875 10.344 -3.619 1 94 147 VAL A N 1
ATOM 1114 C CA . VAL A 1 147 ? 20.141 9.516 -4.578 1 94 147 VAL A CA 1
ATOM 1115 C C . VAL A 1 147 ? 20.141 10.195 -5.949 1 94 147 VAL A C 1
ATOM 1117 O O . VAL A 1 147 ? 20.156 11.43 -6.039 1 94 147 VAL A O 1
ATOM 1120 N N . PRO A 1 148 ? 20.266 9.398 -7.02 1 94.19 148 PRO A N 1
ATOM 1121 C CA . PRO A 1 148 ? 20.188 10 -8.352 1 94.19 148 PRO A CA 1
ATOM 1122 C C . PRO A 1 148 ? 18.797 10.523 -8.688 1 94.19 148 PRO A C 1
ATOM 1124 O O . PRO A 1 148 ? 17.812 10.109 -8.078 1 94.19 148 PRO A O 1
ATOM 1127 N N . ASP A 1 149 ? 18.75 11.453 -9.633 1 92.25 149 ASP A N 1
ATOM 1128 C CA . ASP A 1 149 ? 17.453 11.898 -10.133 1 92.25 149 ASP A CA 1
ATOM 1129 C C . ASP A 1 149 ? 16.797 10.812 -10.977 1 92.25 149 ASP A C 1
ATOM 1131 O O . ASP A 1 149 ? 17.328 10.422 -12.016 1 92.25 149 ASP A O 1
ATOM 1135 N N . GLN A 1 150 ? 15.734 10.289 -10.594 1 86.25 150 GLN A N 1
ATOM 1136 C CA . GLN A 1 150 ? 15.016 9.266 -11.352 1 86.25 150 GLN A CA 1
ATOM 1137 C C . GLN A 1 150 ? 13.555 9.641 -11.539 1 86.25 150 GLN A C 1
ATOM 1139 O O . GLN A 1 150 ? 12.695 8.773 -11.711 1 86.25 150 GLN A O 1
ATOM 1144 N N . GLY A 1 151 ? 13.219 10.922 -11.422 1 89.44 151 GLY A N 1
ATOM 1145 C CA . GLY A 1 151 ? 11.844 11.398 -11.477 1 89.44 151 GLY A CA 1
ATOM 1146 C C . GLY A 1 151 ? 11.195 11.508 -10.109 1 89.44 151 GLY A C 1
ATOM 1147 O O . GLY A 1 151 ? 11.047 10.508 -9.406 1 89.44 151 GLY A O 1
ATOM 1148 N N . ARG A 1 152 ? 10.828 12.68 -9.742 1 91.12 152 ARG A N 1
ATOM 1149 C CA . ARG A 1 152 ? 10.312 13.023 -8.422 1 91.12 152 ARG A CA 1
ATOM 1150 C C . ARG A 1 152 ? 9.086 12.18 -8.078 1 91.12 152 ARG A C 1
ATOM 1152 O O . ARG A 1 152 ? 8.969 11.672 -6.965 1 91.12 152 ARG A O 1
ATOM 1159 N N . ASP A 1 153 ? 8.203 12.039 -9.055 1 93.75 153 ASP A N 1
ATOM 1160 C CA . ASP A 1 153 ? 6.961 11.32 -8.789 1 93.75 153 ASP A CA 1
ATOM 1161 C C . ASP A 1 153 ? 7.238 9.859 -8.422 1 93.75 153 ASP A C 1
ATOM 1163 O O . ASP A 1 153 ? 6.645 9.328 -7.484 1 93.75 153 ASP A O 1
ATOM 1167 N N . TYR A 1 154 ? 8.148 9.234 -9.156 1 94.38 154 TYR A N 1
ATOM 1168 C CA . TYR A 1 154 ? 8.461 7.844 -8.859 1 94.38 154 TYR A CA 1
ATOM 1169 C C . TYR A 1 154 ? 9.148 7.711 -7.508 1 94.38 154 TYR A C 1
ATOM 1171 O O . TYR A 1 154 ? 8.82 6.82 -6.719 1 94.38 154 TYR A O 1
ATOM 1179 N N . ALA A 1 155 ? 10.117 8.586 -7.27 1 96 155 ALA A N 1
ATOM 1180 C CA . ALA A 1 155 ? 10.852 8.539 -6.004 1 96 155 ALA A CA 1
ATOM 1181 C C . ALA A 1 155 ? 9.898 8.68 -4.82 1 96 155 ALA A C 1
ATOM 1183 O O . ALA A 1 155 ? 9.992 7.938 -3.844 1 96 155 ALA A O 1
ATOM 1184 N N . LEU A 1 156 ? 8.984 9.602 -4.926 1 97.38 156 LEU A N 1
ATOM 1185 C CA . LEU A 1 156 ? 8.047 9.852 -3.836 1 97.38 156 LEU A CA 1
ATOM 1186 C C . LEU A 1 156 ? 7.023 8.719 -3.729 1 97.38 156 LEU A C 1
ATOM 1188 O O . LEU A 1 156 ? 6.586 8.383 -2.629 1 97.38 156 LEU A O 1
ATOM 1192 N N . LEU A 1 157 ? 6.633 8.156 -4.863 1 97.12 157 LEU A N 1
ATOM 1193 C CA . LEU A 1 157 ? 5.766 6.98 -4.848 1 97.12 157 LEU A CA 1
ATOM 1194 C C . LEU A 1 157 ? 6.402 5.84 -4.059 1 97.12 157 LEU A C 1
ATOM 1196 O O . LEU A 1 157 ? 5.754 5.223 -3.213 1 97.12 157 LEU A O 1
ATOM 1200 N N . VAL A 1 158 ? 7.68 5.547 -4.312 1 96.81 158 VAL A N 1
ATOM 1201 C CA . VAL A 1 158 ? 8.406 4.492 -3.619 1 96.81 158 VAL A CA 1
ATOM 1202 C C . VAL A 1 158 ? 8.445 4.789 -2.123 1 96.81 158 VAL A C 1
ATOM 1204 O O . VAL A 1 158 ? 8.156 3.914 -1.302 1 96.81 158 VAL A O 1
ATOM 1207 N N . TRP A 1 159 ? 8.75 6.051 -1.761 1 98.19 159 TRP A N 1
ATOM 1208 C CA . TRP A 1 159 ? 8.859 6.469 -0.367 1 98.19 159 TRP A CA 1
ATOM 1209 C C . TRP A 1 159 ? 7.523 6.301 0.355 1 98.19 159 TRP A C 1
ATOM 1211 O O . TRP A 1 159 ? 7.453 5.629 1.389 1 98.19 159 TRP A O 1
ATOM 1221 N N . ILE A 1 160 ? 6.527 6.82 -0.241 1 97.12 160 ILE A N 1
ATOM 1222 C CA . ILE A 1 160 ? 5.199 6.812 0.365 1 97.12 160 ILE A CA 1
ATOM 1223 C C . ILE A 1 160 ? 4.684 5.379 0.462 1 97.12 160 ILE A C 1
ATOM 1225 O O . ILE A 1 160 ? 4.082 4.996 1.468 1 97.12 160 ILE A O 1
ATOM 1229 N N . THR A 1 161 ? 4.91 4.562 -0.56 1 96.75 161 THR A N 1
ATOM 1230 C CA . THR A 1 161 ? 4.445 3.182 -0.595 1 96.75 161 THR A CA 1
ATOM 1231 C C . THR A 1 161 ? 5.07 2.371 0.537 1 96.75 161 THR A C 1
ATOM 1233 O O . THR A 1 161 ? 4.375 1.633 1.237 1 96.75 161 THR A O 1
ATOM 1236 N N . LEU A 1 162 ? 6.348 2.496 0.785 1 97.06 162 LEU A N 1
ATOM 1237 C CA . LEU A 1 162 ? 7.023 1.738 1.831 1 97.06 162 LEU A CA 1
ATOM 1238 C C . LEU A 1 162 ? 6.625 2.242 3.213 1 97.06 162 LEU A C 1
ATOM 1240 O O . LEU A 1 162 ? 6.715 1.505 4.199 1 97.06 162 LEU A O 1
ATOM 1244 N N . PHE A 1 163 ? 6.148 3.447 3.303 1 96.12 163 PHE A N 1
ATOM 1245 C CA . PHE A 1 163 ? 5.727 4.02 4.574 1 96.12 163 PHE A CA 1
ATOM 1246 C C . PHE A 1 163 ? 4.207 4.016 4.691 1 96.12 163 PHE A C 1
ATOM 1248 O O . PHE A 1 163 ? 3.631 4.832 5.41 1 96.12 163 PHE A O 1
ATOM 1255 N N . ASP A 1 164 ? 3.605 3.15 3.916 1 92.69 164 ASP A N 1
ATOM 1256 C CA . ASP A 1 164 ? 2.158 2.963 3.975 1 92.69 164 ASP A CA 1
ATOM 1257 C C . ASP A 1 164 ? 1.729 2.434 5.34 1 92.69 164 ASP A C 1
ATOM 1259 O O . ASP A 1 164 ? 2.482 1.712 5.996 1 92.69 164 ASP A O 1
ATOM 1263 N N . GLU A 1 165 ? 0.463 2.719 5.738 1 89.19 165 GLU A N 1
ATOM 1264 C CA . GLU A 1 165 ? -0.059 2.365 7.055 1 89.19 165 GLU A CA 1
ATOM 1265 C C . GLU A 1 165 ? -0.086 0.852 7.25 1 89.19 165 GLU A C 1
ATOM 1267 O O . GLU A 1 165 ? 0.169 0.359 8.352 1 89.19 165 GLU A O 1
ATOM 1272 N N . ARG A 1 166 ? -0.431 0.076 6.254 1 89.31 166 ARG A N 1
ATOM 1273 C CA . ARG A 1 166 ? -0.489 -1.375 6.395 1 89.31 166 ARG A CA 1
ATOM 1274 C C . ARG A 1 166 ? 0.892 -1.951 6.695 1 89.31 166 ARG A C 1
ATOM 1276 O O . ARG A 1 166 ? 1.012 -2.961 7.391 1 89.31 166 ARG A O 1
ATOM 1283 N N . VAL A 1 167 ? 1.895 -1.271 6.176 1 93.81 167 VAL A N 1
ATOM 1284 C CA . VAL A 1 167 ? 3.262 -1.727 6.402 1 93.81 167 VAL A CA 1
ATOM 1285 C C . VAL A 1 167 ? 3.637 -1.531 7.871 1 93.81 167 VAL A C 1
ATOM 1287 O O . VAL A 1 167 ? 4.16 -2.445 8.508 1 93.81 167 VAL A O 1
ATOM 1290 N N . PHE A 1 168 ? 3.254 -0.389 8.461 1 89.06 168 PHE A N 1
ATOM 1291 C CA . PHE A 1 168 ? 3.533 -0.088 9.859 1 89.06 168 PHE A CA 1
ATOM 1292 C C . PHE A 1 168 ? 2.824 -1.076 10.773 1 89.06 168 PHE A C 1
ATOM 1294 O O . PHE A 1 168 ? 3.428 -1.603 11.719 1 89.06 168 PHE A O 1
ATOM 1301 N N . VAL A 1 169 ? 1.623 -1.222 10.477 1 89.12 169 VAL A N 1
ATOM 1302 C CA . VAL A 1 169 ? 0.804 -2.096 11.305 1 89.12 169 VAL A CA 1
ATOM 1303 C C . VAL A 1 169 ? 1.371 -3.514 11.281 1 89.12 169 VAL A C 1
ATOM 1305 O O . VAL A 1 169 ? 1.526 -4.145 12.328 1 89.12 169 VAL A O 1
ATOM 1308 N N . ASP A 1 170 ? 1.745 -3.957 10.117 1 93.94 170 ASP A N 1
ATOM 1309 C CA . ASP A 1 170 ? 2.311 -5.293 9.953 1 93.94 170 ASP A CA 1
ATOM 1310 C C . ASP A 1 170 ? 3.623 -5.43 10.727 1 93.94 170 ASP A C 1
ATOM 1312 O O . ASP A 1 170 ? 3.816 -6.391 11.469 1 93.94 170 ASP A O 1
ATOM 1316 N N . LEU A 1 171 ? 4.492 -4.453 10.539 1 93.94 171 LEU A N 1
ATOM 1317 C CA . LEU A 1 171 ? 5.805 -4.535 11.172 1 93.94 171 LEU A CA 1
ATOM 1318 C C . LEU A 1 171 ? 5.684 -4.469 12.688 1 93.94 171 LEU A C 1
ATOM 1320 O O . LEU A 1 171 ? 6.355 -5.215 13.398 1 93.94 171 LEU A O 1
ATOM 1324 N N . ARG A 1 172 ? 4.812 -3.637 13.148 1 91.31 172 ARG A N 1
ATOM 1325 C CA . ARG A 1 172 ? 4.613 -3.5 14.586 1 91.31 172 ARG A CA 1
ATOM 1326 C C . ARG A 1 172 ? 4.047 -4.785 15.18 1 91.31 172 ARG A C 1
ATOM 1328 O O . ARG A 1 172 ? 4.41 -5.168 16.297 1 91.31 172 ARG A O 1
ATOM 1335 N N . ALA A 1 173 ? 3.193 -5.402 14.461 1 90.31 173 ALA A N 1
ATOM 1336 C CA . ALA A 1 173 ? 2.525 -6.598 14.969 1 90.31 173 ALA A CA 1
ATOM 1337 C C . ALA A 1 173 ? 3.424 -7.824 14.844 1 90.31 173 ALA A C 1
ATOM 1339 O O . ALA A 1 173 ? 3.316 -8.766 15.625 1 90.31 173 ALA A O 1
ATOM 1340 N N . SER A 1 174 ? 4.336 -7.82 13.93 1 92.69 174 SER A N 1
ATOM 1341 C CA . SER A 1 174 ? 5.023 -9.062 13.586 1 92.69 174 SER A CA 1
ATOM 1342 C C . SER A 1 174 ? 6.477 -9.031 14.047 1 92.69 174 SER A C 1
ATOM 1344 O O . SER A 1 174 ? 7.176 -10.047 13.984 1 92.69 174 SER A O 1
ATOM 1346 N N . THR A 1 175 ? 6.938 -7.84 14.445 1 91.62 175 THR A N 1
ATOM 1347 C CA . THR A 1 175 ? 8.312 -7.711 14.906 1 91.62 175 THR A CA 1
ATOM 1348 C C . THR A 1 175 ? 8.359 -7.133 16.328 1 91.62 175 THR A C 1
ATOM 1350 O O . THR A 1 175 ? 7.344 -6.652 16.828 1 91.62 175 THR A O 1
ATOM 1353 N N . ASN A 1 176 ? 9.484 -7.234 16.969 1 92.62 176 ASN A N 1
ATOM 1354 C CA . ASN A 1 176 ? 9.727 -6.582 18.25 1 92.62 176 ASN A CA 1
ATOM 1355 C C . ASN A 1 176 ? 10.477 -5.266 18.094 1 92.62 176 ASN A C 1
ATOM 1357 O O . ASN A 1 176 ? 11.086 -4.77 19.031 1 92.62 176 ASN A O 1
ATOM 1361 N N . TRP A 1 177 ? 10.375 -4.727 16.938 1 93.38 177 TRP A N 1
ATOM 1362 C CA . TRP A 1 177 ? 11.102 -3.502 16.641 1 93.38 177 TRP A CA 1
ATOM 1363 C C . TRP A 1 177 ? 10.445 -2.295 17.297 1 93.38 177 TRP A C 1
ATOM 1365 O O . TRP A 1 177 ? 9.219 -2.197 17.344 1 93.38 177 TRP A O 1
ATOM 1375 N N . SER A 1 178 ? 11.297 -1.367 17.766 1 94.69 178 SER A N 1
ATOM 1376 C CA . SER A 1 178 ? 10.836 -0.051 1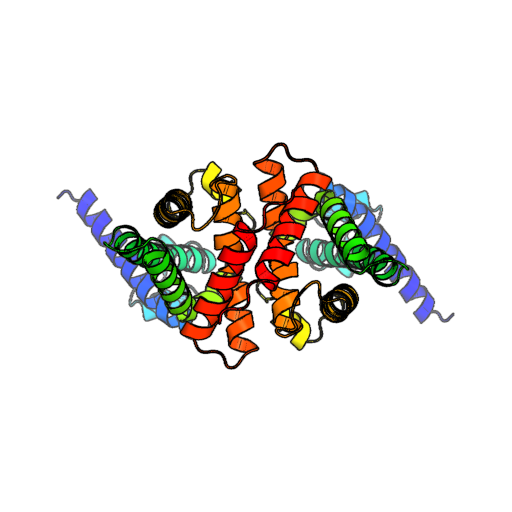8.188 1 94.69 178 SER A CA 1
ATOM 1377 C C . SER A 1 178 ? 10.445 0.809 16.984 1 94.69 178 SER A C 1
ATOM 1379 O O . SER A 1 178 ? 10.75 0.465 15.844 1 94.69 178 SER A O 1
ATOM 1381 N N . ASN A 1 179 ? 9.758 1.92 17.25 1 94.12 179 ASN A N 1
ATOM 1382 C CA . ASN A 1 179 ? 9.438 2.867 16.188 1 94.12 179 ASN A CA 1
ATOM 1383 C C . ASN A 1 179 ? 10.695 3.338 15.461 1 94.12 179 ASN A C 1
ATOM 1385 O O . ASN A 1 179 ? 10.695 3.479 14.234 1 94.12 179 ASN A O 1
ATOM 1389 N N . SER A 1 180 ? 11.734 3.557 16.219 1 95.69 180 SER A N 1
ATOM 1390 C CA . SER A 1 180 ? 12.992 4.012 15.633 1 95.69 180 SER A CA 1
ATOM 1391 C C . SER A 1 180 ? 13.594 2.941 14.727 1 95.69 180 SER A C 1
ATOM 1393 O O . SER A 1 180 ? 14.148 3.254 13.672 1 95.69 180 SER A O 1
ATOM 1395 N N . GLN A 1 181 ? 13.5 1.676 15.109 1 94.56 181 GLN A N 1
ATOM 1396 C CA . GLN A 1 181 ? 14.008 0.579 14.289 1 94.56 181 GLN A CA 1
ATOM 1397 C C . GLN A 1 181 ? 13.195 0.431 13.008 1 94.56 181 GLN A C 1
ATOM 1399 O O . GLN A 1 181 ? 13.766 0.239 11.93 1 94.56 181 GLN A O 1
ATOM 1404 N N . ILE A 1 182 ? 11.852 0.554 13.117 1 95.19 182 ILE A N 1
ATOM 1405 C CA . ILE A 1 182 ? 10.984 0.484 11.945 1 95.19 182 ILE A CA 1
ATOM 1406 C C . ILE A 1 182 ? 11.32 1.627 10.984 1 95.19 182 ILE A C 1
ATOM 1408 O O . ILE A 1 182 ? 11.516 1.405 9.789 1 95.19 182 ILE A O 1
ATOM 1412 N N . ALA A 1 183 ? 11.43 2.852 11.523 1 96.19 183 ALA A N 1
ATOM 1413 C CA . ALA A 1 183 ? 11.734 4.023 10.703 1 96.19 183 ALA A CA 1
ATOM 1414 C C . ALA A 1 183 ? 13.07 3.861 9.992 1 96.19 183 ALA A C 1
ATOM 1416 O O . ALA A 1 183 ? 13.188 4.145 8.797 1 96.19 183 ALA A O 1
ATOM 1417 N N . SER A 1 184 ? 14.07 3.361 10.711 1 95.69 184 SER A N 1
ATOM 1418 C CA . SER A 1 184 ? 15.414 3.217 10.156 1 95.69 184 SER A CA 1
ATOM 1419 C C . SER A 1 184 ? 15.445 2.162 9.055 1 95.69 184 SER A C 1
ATOM 1421 O O . SER A 1 184 ? 16.094 2.354 8.023 1 95.69 184 SER A O 1
ATOM 1423 N N . MET A 1 185 ? 14.758 1.079 9.312 1 94.81 185 MET A N 1
ATOM 1424 C CA . MET A 1 185 ? 14.727 0.004 8.328 1 94.81 185 MET A CA 1
ATOM 1425 C C . MET A 1 185 ? 14.023 0.452 7.051 1 94.81 185 MET A C 1
ATOM 1427 O O . MET A 1 185 ? 14.523 0.226 5.949 1 94.81 185 MET A O 1
ATOM 1431 N N . LEU A 1 186 ? 12.867 1.092 7.184 1 96.69 186 LEU A N 1
ATOM 1432 C CA . LEU A 1 186 ? 12.117 1.554 6.02 1 96.69 186 LEU A CA 1
ATOM 1433 C C . LEU A 1 186 ? 12.867 2.662 5.293 1 96.69 186 LEU A C 1
ATOM 1435 O O . LEU A 1 186 ? 12.883 2.703 4.059 1 96.69 186 LEU A O 1
ATOM 1439 N N . GLU A 1 187 ? 13.477 3.549 6.066 1 97 187 GLU A N 1
ATOM 1440 C CA . GLU A 1 187 ? 14.297 4.598 5.473 1 97 187 GLU A CA 1
ATOM 1441 C C . GLU A 1 187 ? 15.43 4.008 4.633 1 97 187 GLU A C 1
ATOM 1443 O O . GLU A 1 187 ? 15.664 4.441 3.504 1 97 187 GLU A O 1
ATOM 1448 N N . ALA A 1 188 ? 16.141 3.051 5.18 1 95.69 188 ALA A N 1
ATOM 1449 C CA . ALA A 1 188 ? 17.219 2.385 4.457 1 95.69 188 ALA A CA 1
ATOM 1450 C C . ALA A 1 188 ? 16.703 1.712 3.189 1 95.69 188 ALA A C 1
ATOM 1452 O O . ALA A 1 188 ? 17.375 1.712 2.156 1 95.69 188 ALA A O 1
ATOM 1453 N N . SER A 1 189 ? 15.523 1.134 3.309 1 96 189 SER A N 1
ATOM 1454 C CA . SER A 1 189 ? 14.914 0.488 2.152 1 96 189 SER A CA 1
ATOM 1455 C C . SER A 1 189 ? 14.578 1.503 1.064 1 96 189 SER A C 1
ATOM 1457 O O . SER A 1 189 ? 14.812 1.249 -0.119 1 96 189 SER A O 1
ATOM 1459 N N . VAL A 1 190 ? 14.016 2.668 1.445 1 97.06 190 VAL A N 1
ATOM 1460 C CA . VAL A 1 190 ? 13.711 3.719 0.48 1 97.06 190 VAL A CA 1
ATOM 1461 C C . VAL A 1 190 ? 14.992 4.172 -0.218 1 97.06 190 VAL A C 1
ATOM 1463 O O . VAL A 1 190 ? 15.039 4.254 -1.448 1 97.06 190 VAL A O 1
ATOM 1466 N N . LEU A 1 191 ? 16.031 4.414 0.548 1 95.94 191 LEU A N 1
ATOM 1467 C CA . LEU A 1 191 ? 17.297 4.875 -0.016 1 95.94 191 LEU A CA 1
ATOM 1468 C C . LEU A 1 191 ? 17.891 3.828 -0.954 1 95.94 191 LEU A C 1
ATOM 1470 O O . LEU A 1 191 ? 18.328 4.156 -2.057 1 95.94 191 LEU A O 1
ATOM 1474 N N . GLY A 1 192 ? 17.875 2.602 -0.495 1 95.06 192 GLY A N 1
ATOM 1475 C CA . GLY A 1 192 ? 18.359 1.529 -1.347 1 95.06 192 GLY A CA 1
ATOM 1476 C C . GLY A 1 192 ? 17.594 1.404 -2.648 1 95.06 192 GLY A C 1
ATOM 1477 O O . GLY A 1 192 ? 18.203 1.25 -3.715 1 95.06 192 GLY A O 1
ATOM 1478 N N . ALA A 1 193 ? 16.281 1.457 -2.557 1 95.75 193 ALA A N 1
ATOM 1479 C CA . ALA A 1 193 ? 15.414 1.352 -3.73 1 95.75 193 ALA A CA 1
ATOM 1480 C C . ALA A 1 193 ? 15.719 2.457 -4.734 1 95.75 193 ALA A C 1
ATOM 1482 O O . ALA A 1 193 ? 15.727 2.221 -5.945 1 95.75 193 ALA A O 1
ATOM 1483 N N . LEU A 1 194 ? 16.016 3.664 -4.223 1 94.69 194 LEU A N 1
ATOM 1484 C CA . LEU A 1 194 ? 16.141 4.832 -5.086 1 94.69 194 LEU A CA 1
ATOM 1485 C C . LEU A 1 194 ? 17.578 4.984 -5.586 1 94.69 194 LEU A C 1
ATOM 1487 O O . LEU A 1 194 ? 17.828 5.742 -6.527 1 94.69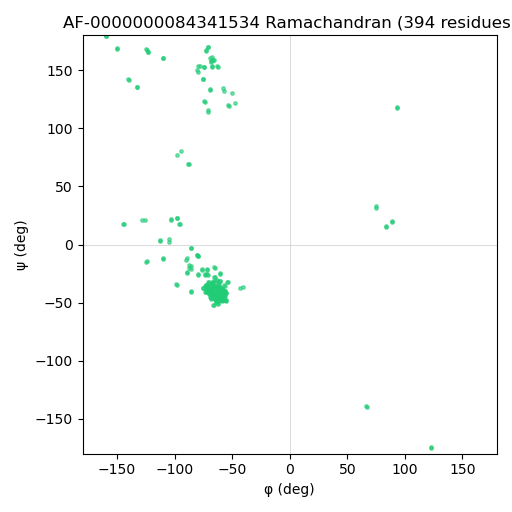 194 LEU A O 1
ATOM 1491 N N . ARG A 1 195 ? 18.453 4.223 -4.973 1 92 195 ARG A N 1
ATOM 1492 C CA . ARG A 1 195 ? 19.844 4.293 -5.406 1 92 195 ARG A CA 1
ATOM 1493 C C . ARG A 1 195 ? 20.109 3.326 -6.555 1 92 195 ARG A C 1
ATOM 1495 O O . ARG A 1 195 ? 21.109 3.455 -7.262 1 92 195 ARG A O 1
ATOM 1502 N N . ASN A 1 196 ? 19.172 2.322 -6.648 1 78.06 196 ASN A N 1
ATOM 1503 C CA . ASN A 1 196 ? 19.359 1.278 -7.648 1 78.06 196 ASN A CA 1
ATOM 1504 C C . ASN A 1 196 ? 18.547 1.551 -8.906 1 78.06 196 ASN A C 1
ATOM 1506 O O . ASN A 1 196 ? 17.406 1.114 -9.023 1 78.06 196 ASN A O 1
ATOM 1510 N N . ARG A 1 197 ? 19 2.482 -9.773 1 66.19 197 ARG A N 1
ATOM 1511 C CA . ARG A 1 197 ? 18.266 2.691 -11.008 1 66.19 197 ARG A CA 1
ATOM 1512 C C . ARG A 1 197 ? 18.516 1.55 -11.992 1 66.19 197 ARG A C 1
ATOM 1514 O O . ARG A 1 197 ? 19.656 1.11 -12.164 1 66.19 197 ARG A O 1
ATOM 1521 N N . PRO A 1 198 ? 17.25 0.912 -12.406 1 58.06 198 PRO A N 1
ATOM 1522 C CA . PRO A 1 198 ? 17.531 -0.092 -13.43 1 58.06 198 PRO A CA 1
ATOM 1523 C C . PRO A 1 198 ? 18.406 0.447 -14.562 1 58.06 198 PRO A C 1
ATOM 1525 O O . PRO A 1 198 ? 18.391 1.65 -14.836 1 58.06 198 PRO A O 1
ATOM 1528 N N . LEU A 1 199 ? 19.484 -0.183 -14.977 1 47.03 199 LEU A N 1
ATOM 1529 C CA . LEU A 1 199 ? 20.312 0.164 -16.125 1 47.03 199 LEU A CA 1
ATOM 1530 C C . LEU A 1 199 ? 19.453 0.456 -17.344 1 47.03 199 LEU A C 1
ATOM 1532 O O . LEU A 1 199 ? 18.375 -0.114 -17.5 1 47.03 199 LEU A O 1
ATOM 1536 N N . MET B 1 1 ? -20.531 -41.219 -7.883 1 51.12 1 MET B N 1
ATOM 1537 C CA . MET B 1 1 ? -20.484 -39.844 -7.395 1 51.12 1 MET B CA 1
ATOM 1538 C C . MET B 1 1 ? -21.828 -39.438 -6.812 1 51.12 1 MET B C 1
ATOM 1540 O O . MET B 1 1 ? -22.828 -39.375 -7.531 1 51.12 1 MET B O 1
ATOM 1544 N N . GLY B 1 2 ? -21.953 -39.438 -5.602 1 56.31 2 GLY B N 1
ATOM 1545 C CA . GLY B 1 2 ? -23.297 -39.406 -5.023 1 56.31 2 GLY B CA 1
ATOM 1546 C C . GLY B 1 2 ? -24 -38.062 -5.25 1 56.31 2 GLY B C 1
ATOM 1547 O O . GLY B 1 2 ? -23.375 -37.094 -5.695 1 56.31 2 GLY B O 1
ATOM 1548 N N . VAL B 1 3 ? -25.312 -38.094 -5.117 1 64.56 3 VAL B N 1
ATOM 1549 C CA . VAL B 1 3 ? -26.25 -36.969 -5.285 1 64.56 3 VAL B CA 1
ATOM 1550 C C . VAL B 1 3 ? -25.656 -35.719 -4.664 1 64.56 3 VAL B C 1
ATOM 1552 O O . VAL B 1 3 ? -25.766 -34.625 -5.234 1 64.56 3 VAL B O 1
ATOM 1555 N N . THR B 1 4 ? -24.969 -35.969 -3.566 1 69.81 4 THR B N 1
ATOM 1556 C CA . THR B 1 4 ? -24.375 -34.844 -2.883 1 69.81 4 THR B CA 1
ATOM 1557 C C . THR B 1 4 ? -23.188 -34.281 -3.674 1 69.81 4 THR B C 1
ATOM 1559 O O . THR B 1 4 ? -22.984 -33.094 -3.746 1 69.81 4 THR B O 1
ATOM 1562 N N . GLY B 1 5 ? -22.484 -35.156 -4.285 1 65.06 5 GLY B N 1
ATOM 1563 C CA . GLY B 1 5 ? -21.375 -34.781 -5.121 1 65.06 5 GLY B CA 1
ATOM 1564 C C . GLY B 1 5 ? -21.797 -34 -6.367 1 65.06 5 GLY B C 1
ATOM 1565 O O . GLY B 1 5 ? -21.156 -33.031 -6.766 1 65.06 5 GLY B O 1
ATOM 1566 N N . LYS B 1 6 ? -22.844 -34.5 -6.949 1 64.12 6 LYS B N 1
ATOM 1567 C CA . LYS B 1 6 ? -23.391 -33.906 -8.156 1 64.12 6 LYS B CA 1
ATOM 1568 C C . LYS B 1 6 ? -23.922 -32.5 -7.875 1 64.12 6 LYS B C 1
ATOM 1570 O O . LYS B 1 6 ? -23.703 -31.578 -8.656 1 64.12 6 LYS B O 1
ATOM 1575 N N . LEU B 1 7 ? -24.547 -32.406 -6.758 1 64 7 LEU B N 1
ATOM 1576 C CA . LEU B 1 7 ? -25.109 -31.125 -6.363 1 64 7 LEU B CA 1
ATOM 1577 C C . LEU B 1 7 ? -24.016 -30.109 -6.105 1 64 7 LEU B C 1
ATOM 1579 O O . LEU B 1 7 ? -24.141 -28.938 -6.473 1 64 7 LEU B O 1
ATOM 1583 N N . ARG B 1 8 ? -23 -30.719 -5.574 1 67.5 8 ARG B N 1
ATOM 1584 C CA . ARG B 1 8 ? -21.844 -29.844 -5.301 1 67.5 8 ARG B CA 1
ATOM 1585 C C . ARG B 1 8 ? -21.156 -29.438 -6.598 1 67.5 8 ARG B C 1
ATOM 1587 O O . ARG B 1 8 ? -20.75 -28.281 -6.746 1 67.5 8 ARG B O 1
ATOM 1594 N N . ARG B 1 9 ? -21.062 -30.297 -7.488 1 72.25 9 ARG B N 1
ATOM 1595 C CA . ARG B 1 9 ? -20.469 -30 -8.789 1 72.25 9 ARG B CA 1
ATOM 1596 C C . ARG B 1 9 ? -21.344 -29.031 -9.578 1 72.25 9 ARG B C 1
ATOM 1598 O O . ARG B 1 9 ? -20.828 -28.141 -10.25 1 72.25 9 ARG B O 1
ATOM 1605 N N . ASP B 1 10 ? -22.547 -29.266 -9.484 1 77.19 10 ASP B N 1
ATOM 1606 C CA . ASP B 1 10 ? -23.469 -28.359 -10.156 1 77.19 10 ASP B CA 1
ATOM 1607 C C . ASP B 1 10 ? -23.406 -26.953 -9.57 1 77.19 10 ASP B C 1
ATOM 1609 O O . ASP B 1 10 ? -23.406 -25.969 -10.312 1 77.19 10 ASP B O 1
ATOM 1613 N N . SER B 1 11 ? -23.266 -26.922 -8.258 1 83 11 SER B N 1
ATOM 1614 C CA . SER B 1 11 ? -23.156 -25.641 -7.578 1 83 11 SER B CA 1
ATOM 1615 C C . SER B 1 11 ? -21.859 -24.922 -7.945 1 83 11 SER B C 1
ATOM 1617 O O . SER B 1 11 ? -21.859 -23.719 -8.203 1 83 11 SER B O 1
ATOM 1619 N N . GLN B 1 12 ? -20.891 -25.734 -8.094 1 87.31 12 GLN B N 1
ATOM 1620 C CA . GLN B 1 12 ? -19.594 -25.141 -8.469 1 87.31 12 GLN B CA 1
ATOM 1621 C C . GLN B 1 12 ? -19.609 -24.656 -9.914 1 87.31 12 GLN B C 1
ATOM 1623 O O . GLN B 1 12 ? -19.047 -23.609 -10.227 1 87.31 12 GLN B O 1
ATOM 1628 N N . ALA B 1 13 ? -20.266 -25.406 -10.695 1 89.56 13 ALA B N 1
ATOM 1629 C CA . ALA B 1 13 ? -20.375 -25.016 -12.094 1 89.56 13 ALA B CA 1
ATOM 1630 C C . ALA B 1 13 ? -21.141 -23.703 -12.234 1 89.56 13 ALA B C 1
ATOM 1632 O O . ALA B 1 13 ? -20.766 -22.859 -13.047 1 89.56 13 ALA B O 1
ATOM 1633 N N . VAL B 1 14 ? -22.172 -23.609 -11.5 1 90.94 14 VAL B N 1
ATOM 1634 C CA . VAL B 1 14 ? -22.953 -22.375 -11.531 1 90.94 14 VAL B CA 1
ATOM 1635 C C . VAL B 1 14 ? -22.125 -21.219 -11.016 1 90.94 14 VAL B C 1
ATOM 1637 O O . VAL B 1 14 ? -22.125 -20.125 -11.602 1 90.94 14 VAL B O 1
ATOM 1640 N N . ARG B 1 15 ? -21.438 -21.438 -9.969 1 91.19 15 ARG B N 1
ATOM 1641 C CA . ARG B 1 15 ? -20.578 -20.406 -9.398 1 91.19 15 ARG B CA 1
ATOM 1642 C C . ARG B 1 15 ? -19.531 -19.953 -10.406 1 91.19 15 ARG B C 1
ATOM 1644 O O . ARG B 1 15 ? -19.266 -18.75 -10.547 1 91.19 15 ARG B O 1
ATOM 1651 N N . ASP B 1 16 ? -18.969 -20.906 -11.078 1 92 16 ASP B N 1
ATOM 1652 C CA . ASP B 1 16 ? -17.969 -20.578 -12.086 1 92 16 ASP B CA 1
ATOM 1653 C C . ASP B 1 16 ? -18.562 -19.75 -13.219 1 92 16 ASP B C 1
ATOM 1655 O O . ASP B 1 16 ? -17.938 -18.797 -13.695 1 92 16 ASP B O 1
ATOM 1659 N N . ARG B 1 17 ? -19.703 -20.141 -13.586 1 93.25 17 ARG B N 1
ATOM 1660 C CA . ARG B 1 17 ? -20.406 -19.391 -14.617 1 93.25 17 ARG B CA 1
ATOM 1661 C C . ARG B 1 17 ? -20.672 -17.953 -14.164 1 93.25 17 ARG B C 1
ATOM 1663 O O . ARG B 1 17 ? -20.531 -17.016 -14.938 1 93.25 17 ARG B O 1
ATOM 1670 N N . LEU B 1 18 ? -21.094 -17.844 -13.016 1 95.19 18 LEU B N 1
ATOM 1671 C CA . LEU B 1 18 ? -21.359 -16.531 -12.445 1 95.19 18 LEU B CA 1
ATOM 1672 C C . LEU B 1 18 ? -20.078 -15.695 -12.383 1 95.19 18 LEU B C 1
ATOM 1674 O O . LEU B 1 18 ? -20.094 -14.516 -12.734 1 95.19 18 LEU B O 1
ATOM 1678 N N . LEU B 1 19 ? -19 -16.312 -11.992 1 94.19 19 LEU B N 1
ATOM 1679 C CA . LEU B 1 19 ? -17.734 -15.586 -11.898 1 94.19 19 LEU B CA 1
ATOM 1680 C C . LEU B 1 19 ? -17.203 -15.227 -13.289 1 94.19 19 LEU B C 1
ATOM 1682 O O . LEU B 1 19 ? -16.578 -14.18 -13.469 1 94.19 19 LEU B O 1
ATOM 1686 N N . ASP B 1 20 ? -17.5 -16.094 -14.219 1 93.31 20 ASP B N 1
ATOM 1687 C CA . ASP B 1 20 ? -17.125 -15.773 -15.594 1 93.31 20 ASP B CA 1
ATOM 1688 C C . ASP B 1 20 ? -17.891 -14.547 -16.094 1 93.31 20 ASP B C 1
ATOM 1690 O O . ASP B 1 20 ? -17.297 -13.648 -16.703 1 93.31 20 ASP B O 1
ATOM 1694 N N . ALA B 1 21 ? -19.109 -14.555 -15.836 1 94.12 21 ALA B N 1
ATOM 1695 C CA . ALA B 1 21 ? -19.922 -13.398 -16.203 1 94.12 21 ALA B CA 1
ATOM 1696 C C . ALA B 1 21 ? -19.469 -12.148 -15.461 1 94.12 21 ALA B C 1
ATOM 1698 O O . ALA B 1 21 ? -19.438 -11.055 -16.031 1 94.12 21 ALA B O 1
ATOM 1699 N N . ALA B 1 22 ? -19.125 -12.305 -14.203 1 93.75 22 ALA B N 1
ATOM 1700 C CA . ALA B 1 22 ? -18.672 -11.18 -13.383 1 93.75 22 ALA B CA 1
ATOM 1701 C C . ALA B 1 22 ? -17.391 -10.578 -13.945 1 93.75 22 ALA B C 1
ATOM 1703 O O . ALA B 1 22 ? -17.172 -9.367 -13.859 1 93.75 22 ALA B O 1
ATOM 1704 N N . THR B 1 23 ? -16.547 -11.438 -14.461 1 89.12 23 THR B N 1
ATOM 1705 C CA . THR B 1 23 ? -15.289 -10.977 -15.062 1 89.12 23 THR B CA 1
ATOM 1706 C C . THR B 1 23 ? -15.562 -9.938 -16.141 1 89.12 23 THR B C 1
ATOM 1708 O O . THR B 1 23 ? -14.906 -8.898 -16.188 1 89.12 23 THR B O 1
ATOM 1711 N N . GLU B 1 24 ? -16.531 -10.172 -16.891 1 87.75 24 GLU B N 1
ATOM 1712 C CA . GLU B 1 24 ? -16.906 -9.273 -17.984 1 87.75 24 GLU B CA 1
ATOM 1713 C C . GLU B 1 24 ? -17.469 -7.961 -17.438 1 87.75 24 GLU B C 1
ATOM 1715 O O . GLU B 1 24 ? -17.109 -6.879 -17.906 1 87.75 24 GLU B O 1
ATOM 1720 N N . LEU B 1 25 ? -18.312 -8.086 -16.5 1 89.44 25 LEU B N 1
ATOM 1721 C CA . LEU B 1 25 ? -18.953 -6.906 -15.922 1 89.44 25 LEU B CA 1
ATOM 1722 C C . LEU B 1 25 ? -17.922 -6.012 -15.25 1 89.44 25 LEU B C 1
ATOM 1724 O O . LEU B 1 25 ? -17.922 -4.793 -15.445 1 89.44 25 LEU B O 1
ATOM 1728 N N . VAL B 1 26 ? -17.016 -6.637 -14.523 1 85.25 26 VAL B N 1
ATOM 1729 C CA . VAL B 1 26 ? -16.016 -5.891 -13.758 1 85.25 26 VAL B CA 1
ATOM 1730 C C . VAL B 1 26 ? -15.039 -5.219 -14.711 1 85.25 26 VAL B C 1
ATOM 1732 O O . VAL B 1 26 ? -14.594 -4.094 -14.469 1 85.25 26 VAL B O 1
ATOM 1735 N N . ALA B 1 27 ? -14.711 -5.891 -15.742 1 78.19 27 ALA B N 1
ATOM 1736 C CA . ALA B 1 27 ? -13.828 -5.316 -16.75 1 78.19 27 ALA B CA 1
ATOM 1737 C C . ALA B 1 27 ? -14.438 -4.07 -17.375 1 78.19 27 ALA B C 1
ATOM 1739 O O . ALA B 1 27 ? -13.727 -3.109 -17.688 1 78.19 27 ALA B O 1
ATOM 1740 N N . GLU B 1 28 ? -15.75 -4.105 -17.5 1 79.06 28 GLU B N 1
ATOM 1741 C CA . GLU B 1 28 ? -16.453 -3.029 -18.203 1 79.06 28 GLU B CA 1
ATOM 1742 C C . GLU B 1 28 ? -16.766 -1.873 -17.25 1 79.06 28 GLU B C 1
ATOM 1744 O O . GLU B 1 28 ? -16.609 -0.706 -17.609 1 79.06 28 GLU B O 1
ATOM 1749 N N . ARG B 1 29 ? -17.156 -2.195 -16.047 1 82.56 29 ARG B N 1
ATOM 1750 C CA . ARG B 1 29 ? -17.688 -1.105 -15.234 1 82.56 29 ARG B CA 1
ATOM 1751 C C . ARG B 1 29 ? -17.312 -1.276 -13.766 1 82.56 29 ARG B C 1
ATOM 1753 O O . ARG B 1 29 ? -17.891 -0.629 -12.891 1 82.56 29 ARG B O 1
ATOM 1760 N N . GLY B 1 30 ? -16.344 -2.086 -13.562 1 79.5 30 GLY B N 1
ATOM 1761 C CA . GLY B 1 30 ? -15.992 -2.338 -12.172 1 79.5 30 GLY B CA 1
ATOM 1762 C C . GLY B 1 30 ? -17.078 -3.07 -11.406 1 79.5 30 GLY B C 1
ATOM 1763 O O . GLY B 1 30 ? -17.672 -4.027 -11.914 1 79.5 3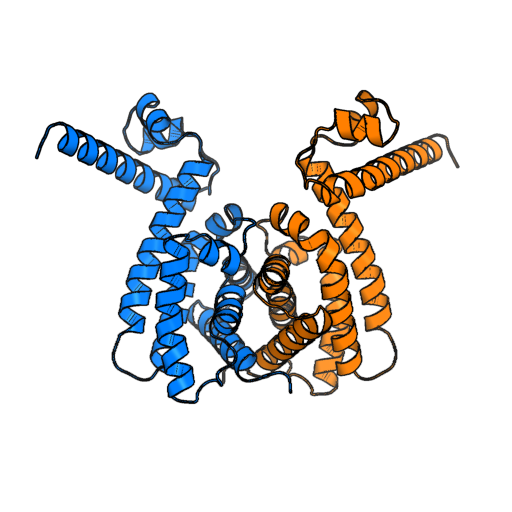0 GLY B O 1
ATOM 1764 N N . LEU B 1 31 ? -17.344 -2.68 -10.148 1 85.19 31 LEU B N 1
ATOM 1765 C CA . LEU B 1 31 ? -18.312 -3.367 -9.312 1 85.19 31 LEU B CA 1
ATOM 1766 C C . LEU B 1 31 ? -19.672 -2.664 -9.359 1 85.19 31 LEU B C 1
ATOM 1768 O O . LEU B 1 31 ? -20.5 -2.854 -8.469 1 85.19 31 LEU B O 1
ATOM 1772 N N . HIS B 1 32 ? -19.797 -1.86 -10.383 1 88 32 HIS B N 1
ATOM 1773 C CA . HIS B 1 32 ? -21.031 -1.113 -10.539 1 88 32 HIS B CA 1
ATOM 1774 C C . HIS B 1 32 ? -22.062 -1.914 -11.328 1 88 32 HIS B C 1
ATOM 1776 O O . HIS B 1 32 ? -22.453 -1.523 -12.43 1 88 32 HIS B O 1
ATOM 1782 N N . PHE B 1 33 ? -22.578 -2.936 -10.797 1 92.31 33 PHE B N 1
ATOM 1783 C CA . PHE B 1 33 ? -23.641 -3.77 -11.336 1 92.31 33 PHE B CA 1
ATOM 1784 C C . PHE B 1 33 ? -24.469 -4.387 -10.211 1 92.31 33 PHE B C 1
ATOM 1786 O O . PHE B 1 33 ? -24.125 -4.246 -9.039 1 92.31 33 PHE B O 1
ATOM 1793 N N . SER B 1 34 ? -25.578 -4.953 -10.602 1 95.38 34 SER B N 1
ATOM 1794 C CA . SER B 1 34 ? -26.438 -5.59 -9.609 1 95.38 34 SER B CA 1
ATOM 1795 C C . SER B 1 34 ? -26.422 -7.109 -9.766 1 95.38 34 SER B C 1
ATOM 1797 O O . SER B 1 34 ? -26.031 -7.629 -10.812 1 95.38 34 SER B O 1
ATOM 1799 N N . LEU B 1 35 ? -26.828 -7.785 -8.68 1 96.19 35 LEU B N 1
ATOM 1800 C CA . LEU B 1 35 ? -26.891 -9.242 -8.727 1 96.19 35 LEU B CA 1
ATOM 1801 C C . LEU B 1 35 ? -27.906 -9.711 -9.766 1 96.19 35 LEU B C 1
ATOM 1803 O O . LEU B 1 35 ? -27.641 -10.672 -10.5 1 96.19 35 LEU B O 1
ATOM 1807 N N . PRO B 1 36 ? -29 -8.992 -9.898 1 96.56 36 PRO B N 1
ATOM 1808 C CA . PRO B 1 36 ? -29.922 -9.383 -10.969 1 96.56 36 PRO B CA 1
ATOM 1809 C C . PRO B 1 36 ? -29.312 -9.242 -12.359 1 96.56 36 PRO B C 1
ATOM 1811 O O . PRO B 1 36 ? -29.531 -10.094 -13.227 1 96.56 36 PRO B O 1
ATOM 1814 N N . GLU B 1 37 ? -28.547 -8.281 -12.594 1 96.62 37 GLU B N 1
ATOM 1815 C CA . GLU B 1 37 ? -27.844 -8.109 -13.859 1 96.62 37 GLU B CA 1
ATOM 1816 C C . GLU B 1 37 ? -26.844 -9.242 -14.094 1 96.62 37 GLU B C 1
ATOM 1818 O O . GLU B 1 37 ? -26.734 -9.758 -15.211 1 96.62 37 GLU B O 1
ATOM 1823 N N . LEU B 1 38 ? -26.062 -9.539 -13.062 1 96.88 38 LEU B N 1
ATOM 1824 C CA . LEU B 1 38 ? -25.125 -10.648 -13.141 1 96.88 38 LEU B CA 1
ATOM 1825 C C . LEU B 1 38 ? -25.844 -11.953 -13.492 1 96.88 38 LEU B C 1
ATOM 1827 O O . LEU B 1 38 ? -25.359 -12.727 -14.32 1 96.88 38 LEU B O 1
ATOM 1831 N N . ALA B 1 39 ? -26.984 -12.195 -12.836 1 96.62 39 ALA B N 1
ATOM 1832 C CA . ALA B 1 39 ? -27.781 -13.391 -13.094 1 96.62 39 ALA B CA 1
ATOM 1833 C C . ALA B 1 39 ? -28.188 -13.469 -14.562 1 96.62 39 ALA B C 1
ATOM 1835 O O . ALA B 1 39 ? -28.047 -14.516 -15.195 1 96.62 39 ALA B O 1
ATOM 1836 N N . ARG B 1 40 ? -28.641 -12.383 -15.047 1 96.31 40 ARG B N 1
ATOM 1837 C CA . ARG B 1 40 ? -29.078 -12.312 -16.438 1 96.31 40 ARG B CA 1
ATOM 1838 C C . ARG B 1 40 ? -27.922 -12.633 -17.391 1 96.31 40 ARG B C 1
ATOM 1840 O O . ARG B 1 40 ? -28.078 -13.438 -18.312 1 96.31 40 ARG B O 1
ATOM 1847 N N . LEU B 1 41 ? -26.828 -12.07 -17.156 1 95.44 41 LEU B N 1
ATOM 1848 C CA . LEU B 1 41 ? -25.656 -12.266 -18.031 1 95.44 41 LEU B CA 1
ATOM 1849 C C . LEU B 1 41 ? -25.172 -13.711 -17.969 1 95.44 41 LEU B C 1
ATOM 1851 O O . LEU B 1 41 ? -24.703 -14.25 -18.969 1 95.44 41 LEU B O 1
ATOM 1855 N N . ALA B 1 42 ? -25.234 -14.258 -16.781 1 95.56 42 ALA B N 1
ATOM 1856 C CA . ALA B 1 42 ? -24.766 -15.617 -16.578 1 95.56 42 ALA B CA 1
ATOM 1857 C C . ALA B 1 42 ? -25.797 -16.641 -17.031 1 95.56 42 ALA B C 1
ATOM 1859 O O . ALA B 1 42 ? -25.516 -17.844 -17.078 1 95.56 42 ALA B O 1
ATOM 1860 N N . GLY B 1 43 ? -26.969 -16.172 -17.328 1 95.44 43 GLY B N 1
ATOM 1861 C CA . GLY B 1 43 ? -28 -17.078 -17.797 1 95.44 43 GLY B CA 1
ATOM 1862 C C . GLY B 1 43 ? -28.594 -17.922 -16.688 1 95.44 43 GLY B C 1
ATOM 1863 O O . GLY B 1 43 ? -28.891 -19.109 -16.891 1 95.44 43 GLY B O 1
ATOM 1864 N N . VAL B 1 44 ? -28.641 -17.391 -15.523 1 94.94 44 VAL B N 1
ATOM 1865 C CA . VAL B 1 44 ? -29.234 -18.094 -14.398 1 94.94 44 VAL B CA 1
ATOM 1866 C C . VAL B 1 44 ? -30.344 -17.25 -13.773 1 94.94 44 VAL B C 1
ATOM 1868 O O . VAL B 1 44 ? -30.5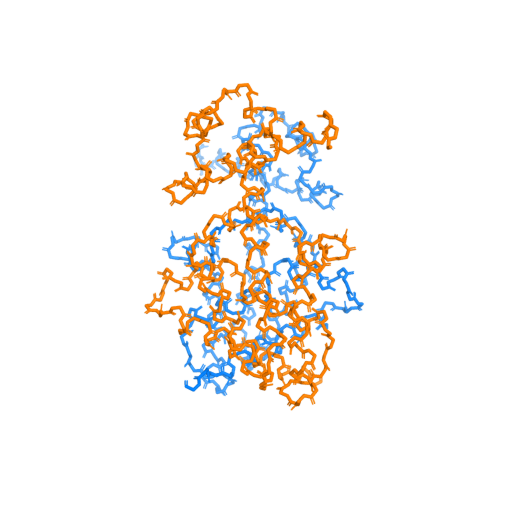 -16.078 -14.125 1 94.94 44 VAL B O 1
ATOM 1871 N N . GLY B 1 45 ? -31.156 -17.859 -12.891 1 93.88 45 GLY B N 1
ATOM 1872 C CA . GLY B 1 45 ? -32.219 -17.141 -12.195 1 93.88 45 GLY B CA 1
ATOM 1873 C C . GLY B 1 45 ? -31.688 -16.234 -11.102 1 93.88 45 GLY B C 1
ATOM 1874 O O . GLY B 1 45 ? -30.641 -16.516 -10.5 1 93.88 45 GLY B O 1
ATOM 1875 N N . THR B 1 46 ? -32.5 -15.18 -10.875 1 94.56 46 THR B N 1
ATOM 1876 C CA . THR B 1 46 ? -32.125 -14.219 -9.844 1 94.56 46 THR B CA 1
ATOM 1877 C C . THR B 1 46 ? -32.031 -14.898 -8.477 1 94.56 46 THR B C 1
ATOM 1879 O O . THR B 1 46 ? -31.156 -14.594 -7.684 1 94.56 46 THR B O 1
ATOM 1882 N N . ALA B 1 47 ? -32.875 -15.805 -8.234 1 94.25 47 ALA B N 1
ATOM 1883 C CA . ALA B 1 47 ? -32.844 -16.531 -6.969 1 94.25 47 ALA B CA 1
ATOM 1884 C C . ALA B 1 47 ? -31.562 -17.328 -6.832 1 94.25 47 ALA B C 1
ATOM 1886 O O . ALA B 1 47 ? -31.016 -17.453 -5.734 1 94.25 47 ALA B O 1
ATOM 1887 N N . THR B 1 48 ? -31.141 -17.828 -7.898 1 94.38 48 THR B N 1
ATOM 1888 C CA . THR B 1 48 ? -29.922 -18.641 -7.926 1 94.38 48 THR B CA 1
ATOM 1889 C C . THR B 1 48 ? -28.703 -17.812 -7.555 1 94.38 48 THR B C 1
ATOM 1891 O O . THR B 1 48 ? -27.859 -18.25 -6.762 1 94.38 48 THR B O 1
ATOM 1894 N N . VAL B 1 49 ? -28.578 -16.531 -8.094 1 95.81 49 VAL B N 1
ATOM 1895 C CA . VAL B 1 49 ? -27.422 -15.695 -7.82 1 95.81 49 VAL B CA 1
ATOM 1896 C C . VAL B 1 49 ? -27.406 -15.297 -6.348 1 95.81 49 VAL B C 1
ATOM 1898 O O . VAL B 1 49 ? -26.344 -15.242 -5.719 1 95.81 49 VAL B O 1
ATOM 1901 N N . TYR B 1 50 ? -28.578 -15.141 -5.762 1 95 50 TYR B N 1
ATOM 1902 C CA . TYR B 1 50 ? -28.672 -14.727 -4.367 1 95 50 TYR B CA 1
ATOM 1903 C C . TYR B 1 50 ? -28.344 -15.883 -3.432 1 95 50 TYR B C 1
ATOM 1905 O O . TYR B 1 50 ? -27.984 -15.672 -2.27 1 95 50 TYR B O 1
ATOM 1913 N N . ARG B 1 51 ? -28.469 -17.141 -3.969 1 94.69 51 ARG B N 1
ATOM 1914 C CA . ARG B 1 51 ? -28.062 -18.312 -3.197 1 94.69 51 ARG B CA 1
ATOM 1915 C C . ARG B 1 51 ? -26.547 -18.406 -3.129 1 94.69 51 ARG B C 1
ATOM 1917 O O . ARG B 1 51 ? -26 -18.938 -2.16 1 94.69 51 ARG B O 1
ATOM 1924 N N . HIS B 1 52 ? -25.906 -17.859 -4.109 1 94.75 52 HIS B N 1
ATOM 1925 C CA . HIS B 1 52 ? -24.453 -18.016 -4.215 1 94.75 52 HIS B CA 1
ATOM 1926 C C . HIS B 1 52 ? -23.734 -16.797 -3.641 1 94.75 52 HIS B C 1
ATOM 1928 O O . HIS B 1 52 ? -22.609 -16.922 -3.125 1 94.75 52 HIS B O 1
ATOM 1934 N N . PHE B 1 53 ? -24.312 -15.602 -3.793 1 96.25 53 PHE B N 1
ATOM 1935 C CA . PHE B 1 53 ? -23.672 -14.367 -3.352 1 96.25 53 PHE B CA 1
ATOM 1936 C C . PHE B 1 53 ? -24.641 -13.5 -2.568 1 96.25 53 PHE B C 1
ATOM 1938 O O . PHE B 1 53 ? -25.781 -13.289 -2.996 1 96.25 53 PHE B O 1
ATOM 1945 N N . ALA B 1 54 ? -24.125 -13.008 -1.496 1 94.81 54 ALA B N 1
ATOM 1946 C CA . ALA B 1 54 ? -24.938 -12.133 -0.659 1 94.81 54 ALA B CA 1
ATOM 1947 C C . ALA B 1 54 ? -25.078 -10.75 -1.284 1 94.81 54 ALA B C 1
ATOM 1949 O O . ALA B 1 54 ? -26.094 -10.07 -1.094 1 94.81 54 ALA B O 1
ATOM 1950 N N . ASP B 1 55 ? -23.984 -10.273 -1.922 1 94 55 ASP B N 1
ATOM 1951 C CA . ASP B 1 55 ? -23.953 -8.961 -2.561 1 94 55 ASP B CA 1
ATOM 1952 C C . ASP B 1 55 ? -22.828 -8.883 -3.598 1 94 55 ASP B C 1
ATOM 1954 O O . ASP B 1 55 ? -22.094 -9.852 -3.807 1 94 55 ASP B O 1
ATOM 1958 N N . VAL B 1 56 ? -22.734 -7.809 -4.203 1 92.44 56 VAL B N 1
ATOM 1959 C CA . VAL B 1 56 ? -21.766 -7.594 -5.273 1 92.44 56 VAL B CA 1
ATOM 1960 C C . VAL B 1 56 ? -20.359 -7.605 -4.707 1 92.44 56 VAL B C 1
ATOM 1962 O O . VAL B 1 56 ? -19.422 -8.086 -5.355 1 92.44 56 VAL B O 1
ATOM 1965 N N . ALA B 1 57 ? -20.219 -7.152 -3.525 1 86.88 57 ALA B N 1
ATOM 1966 C CA . ALA B 1 57 ? -18.906 -7.16 -2.893 1 86.88 57 ALA B CA 1
ATOM 1967 C C . ALA B 1 57 ? -18.359 -8.578 -2.768 1 86.88 57 ALA B C 1
ATOM 1969 O O . ALA B 1 57 ? -17.172 -8.82 -3.004 1 86.88 57 ALA B O 1
ATOM 1970 N N . GLU B 1 58 ? -19.219 -9.43 -2.416 1 91.56 58 GLU B N 1
ATOM 1971 C CA . GLU B 1 58 ? -18.812 -10.828 -2.314 1 91.56 58 GLU B CA 1
ATOM 1972 C C . GLU B 1 58 ? -18.422 -11.391 -3.678 1 91.56 58 GLU B C 1
ATOM 1974 O O . GLU B 1 58 ? -17.469 -12.172 -3.785 1 91.56 58 GLU B O 1
ATOM 1979 N N . VAL B 1 59 ? -19.141 -11.031 -4.699 1 93.25 59 VAL B N 1
ATOM 1980 C CA . VAL B 1 59 ? -18.781 -11.43 -6.055 1 93.25 59 VAL B CA 1
ATOM 1981 C C . VAL B 1 59 ? -17.359 -10.969 -6.367 1 93.25 59 VAL B C 1
ATOM 1983 O O . VAL B 1 59 ? -16.547 -11.758 -6.844 1 93.25 59 VAL B O 1
ATOM 1986 N N . GLY B 1 60 ? -17.062 -9.734 -6.082 1 89.88 60 GLY B N 1
ATOM 1987 C CA . GLY B 1 60 ? -15.742 -9.18 -6.309 1 89.88 60 GLY B CA 1
ATOM 1988 C C . GLY B 1 60 ? -14.648 -9.914 -5.562 1 89.88 60 GLY B C 1
ATOM 1989 O O . GLY B 1 60 ? -13.594 -10.219 -6.129 1 89.88 60 GLY B O 1
ATOM 1990 N N . GLU B 1 61 ? -14.93 -10.164 -4.34 1 88.88 61 GLU B N 1
ATOM 1991 C CA . GLU B 1 61 ? -13.953 -10.867 -3.508 1 88.88 61 GLU B CA 1
ATOM 1992 C C . GLU B 1 61 ? -13.625 -12.242 -4.082 1 88.88 61 GLU B C 1
ATOM 1994 O O . GLU B 1 61 ? -12.453 -12.633 -4.145 1 88.88 61 GLU B O 1
ATOM 1999 N N . LYS B 1 62 ? -14.625 -12.945 -4.477 1 91.56 62 LYS B N 1
ATOM 2000 C CA . LYS B 1 62 ? -14.422 -14.289 -5.012 1 91.56 62 LYS B CA 1
ATOM 2001 C C . LYS B 1 62 ? -13.75 -14.234 -6.383 1 91.56 62 LYS B C 1
ATOM 2003 O O . LYS B 1 62 ? -12.922 -15.094 -6.707 1 91.56 62 LYS B O 1
ATOM 2008 N N . LEU B 1 63 ? -14.148 -13.281 -7.137 1 90.88 63 LEU B N 1
ATOM 2009 C CA . LEU B 1 63 ? -13.523 -13.094 -8.438 1 90.88 63 LEU B CA 1
ATOM 2010 C C . LEU B 1 63 ? -12.031 -12.781 -8.289 1 90.88 63 LEU B C 1
ATOM 2012 O O . LEU B 1 63 ? -11.195 -13.383 -8.969 1 90.88 63 LEU B O 1
ATOM 2016 N N . PHE B 1 64 ? -11.672 -11.945 -7.402 1 87.62 64 PHE B N 1
ATOM 2017 C CA . PHE B 1 64 ? -10.281 -11.562 -7.188 1 87.62 64 PHE B CA 1
ATOM 2018 C C . PHE B 1 64 ? -9.477 -12.742 -6.641 1 87.62 64 PHE B C 1
ATOM 2020 O O . PHE B 1 64 ? -8.32 -12.938 -7.02 1 87.62 64 PHE B O 1
ATOM 2027 N N . ALA B 1 65 ? -10.148 -13.477 -5.785 1 89.69 65 ALA B N 1
ATOM 2028 C CA . ALA B 1 65 ? -9.484 -14.672 -5.277 1 89.69 65 ALA B CA 1
ATOM 2029 C C . ALA B 1 65 ? -9.164 -15.648 -6.41 1 89.69 65 ALA B C 1
ATOM 2031 O O . ALA B 1 65 ? -8.094 -16.25 -6.426 1 89.69 65 ALA B O 1
ATOM 2032 N N . ARG B 1 66 ? -10.086 -15.773 -7.281 1 89.81 66 ARG B N 1
ATOM 2033 C CA . ARG B 1 66 ? -9.875 -16.641 -8.43 1 89.81 66 ARG B CA 1
ATOM 2034 C C . ARG B 1 66 ? -8.734 -16.125 -9.305 1 89.81 66 ARG B C 1
ATOM 2036 O O . ARG B 1 66 ? -7.887 -16.891 -9.75 1 89.81 66 ARG B O 1
ATOM 2043 N N . ILE B 1 67 ? -8.711 -14.867 -9.57 1 88.69 67 ILE B N 1
ATOM 2044 C CA . ILE B 1 67 ? -7.688 -14.242 -10.398 1 88.69 67 ILE B CA 1
ATOM 2045 C C . ILE B 1 67 ? -6.32 -14.391 -9.742 1 88.69 67 ILE B C 1
ATOM 2047 O O . ILE B 1 67 ? -5.348 -14.781 -10.391 1 88.69 67 ILE B O 1
ATOM 2051 N N . LEU B 1 68 ? -6.246 -14.117 -8.477 1 90.69 68 LEU B N 1
ATOM 2052 C CA . LEU B 1 68 ? -5 -14.25 -7.734 1 90.69 68 LEU B CA 1
ATOM 2053 C C . LEU B 1 68 ? -4.527 -15.703 -7.723 1 90.69 68 LEU B C 1
ATOM 2055 O O . LEU B 1 68 ? -3.33 -15.969 -7.832 1 90.69 68 LEU B O 1
ATOM 2059 N N . GLY B 1 69 ? -5.48 -16.594 -7.523 1 93.06 69 GLY B N 1
ATOM 2060 C CA . GLY B 1 69 ? -5.125 -18 -7.578 1 93.06 69 GLY B CA 1
ATOM 2061 C C . GLY B 1 69 ? -4.461 -18.391 -8.883 1 93.06 69 GLY B C 1
ATOM 2062 O O . GLY B 1 69 ? -3.445 -19.094 -8.883 1 93.06 69 GLY B O 1
ATOM 2063 N N . GLY B 1 70 ? -5.059 -17.984 -10.008 1 92.31 70 GLY B N 1
ATOM 2064 C CA . GLY B 1 70 ? -4.461 -18.234 -11.305 1 92.31 70 GLY B CA 1
ATOM 2065 C C . GLY B 1 70 ? -3.08 -17.625 -11.461 1 92.31 70 GLY B C 1
ATOM 2066 O O . GLY B 1 70 ? -2.186 -18.25 -12.047 1 92.31 70 GLY B O 1
ATOM 2067 N N . LEU B 1 71 ? -2.902 -16.453 -11 1 93.88 71 LEU B N 1
ATOM 2068 C CA . LEU B 1 71 ? -1.595 -15.797 -11.023 1 93.88 71 LEU B CA 1
ATOM 2069 C C . LEU B 1 71 ? -0.576 -16.609 -10.227 1 93.88 71 LEU B C 1
ATOM 2071 O O . LEU B 1 71 ? 0.545 -16.828 -10.688 1 93.88 71 LEU B O 1
ATOM 2075 N N . LEU B 1 72 ? -1.007 -17.062 -9.055 1 96.44 72 LEU B N 1
ATOM 2076 C CA . LEU B 1 72 ? -0.102 -17.812 -8.195 1 96.44 72 LEU B CA 1
ATOM 2077 C C . LEU B 1 72 ? 0.317 -19.125 -8.852 1 96.44 72 LEU B C 1
ATOM 2079 O O . LEU B 1 72 ? 1.46 -19.562 -8.703 1 96.44 72 LEU B O 1
ATOM 2083 N N . ASP B 1 73 ? -0.639 -19.734 -9.602 1 96.19 73 ASP B N 1
ATOM 2084 C CA . ASP B 1 73 ? -0.284 -20.938 -10.359 1 96.19 73 ASP B CA 1
ATOM 2085 C C . ASP B 1 73 ? 0.857 -20.656 -11.336 1 96.19 73 ASP B C 1
ATOM 2087 O O . ASP B 1 73 ? 1.814 -21.422 -11.422 1 96.19 73 ASP B O 1
ATOM 2091 N N . ARG B 1 74 ? 0.746 -19.609 -11.992 1 96.5 74 ARG B N 1
ATOM 2092 C CA . ARG B 1 74 ? 1.764 -19.219 -12.961 1 96.5 74 ARG B CA 1
ATOM 2093 C C . ARG B 1 74 ? 3.082 -18.891 -12.273 1 96.5 74 ARG B C 1
ATOM 2095 O O . ARG B 1 74 ? 4.148 -19.297 -12.727 1 96.5 74 ARG B O 1
ATOM 2102 N N . LEU B 1 75 ? 3.027 -18.141 -11.188 1 97.69 75 LEU B N 1
ATOM 2103 C CA . LEU B 1 75 ? 4.23 -17.734 -10.469 1 97.69 75 LEU B CA 1
ATOM 2104 C C . LEU B 1 75 ? 4.941 -18.953 -9.883 1 97.69 75 LEU B C 1
ATOM 2106 O O . LEU B 1 75 ? 6.172 -19 -9.828 1 97.69 75 LEU B O 1
ATOM 2110 N N . GLU B 1 76 ? 4.141 -19.891 -9.414 1 97.06 76 GLU B N 1
ATOM 2111 C CA . GLU B 1 76 ? 4.711 -21.109 -8.844 1 97.06 76 GLU B CA 1
ATOM 2112 C C . GLU B 1 76 ? 5.527 -21.875 -9.883 1 97.06 76 GLU B C 1
ATOM 2114 O O . GLU B 1 76 ? 6.605 -22.375 -9.578 1 97.06 76 GLU B O 1
ATOM 2119 N N . ALA B 1 77 ? 4.992 -21.969 -11.055 1 97.19 77 ALA B N 1
ATOM 2120 C CA . ALA B 1 77 ? 5.711 -22.641 -12.141 1 97.19 77 ALA B CA 1
ATOM 2121 C C . ALA B 1 77 ? 7.031 -21.938 -12.438 1 97.19 77 ALA B C 1
ATOM 2123 O O . ALA B 1 77 ? 8.062 -22.578 -12.617 1 97.19 77 ALA B O 1
ATOM 2124 N N . ILE B 1 78 ? 7.07 -20.641 -12.43 1 97.94 78 ILE B N 1
ATOM 2125 C CA . ILE B 1 78 ? 8.25 -19.828 -12.719 1 97.94 78 ILE B CA 1
ATOM 2126 C C . ILE B 1 78 ? 9.273 -19.984 -11.602 1 97.94 78 ILE B C 1
ATOM 2128 O O . ILE B 1 78 ? 10.477 -20.109 -11.859 1 97.94 78 ILE B O 1
ATOM 2132 N N . ALA B 1 79 ? 8.812 -20.016 -10.375 1 96.94 79 ALA B N 1
ATOM 2133 C CA . ALA B 1 79 ? 9.664 -20 -9.195 1 96.94 79 ALA B CA 1
ATOM 2134 C C . ALA B 1 79 ? 10.508 -21.266 -9.109 1 96.94 79 ALA B C 1
ATOM 2136 O O . ALA B 1 79 ? 11.547 -21.281 -8.438 1 96.94 79 ALA B O 1
ATOM 2137 N N . THR B 1 80 ? 10.094 -22.328 -9.82 1 94.44 80 THR B N 1
ATOM 2138 C CA . THR B 1 80 ? 10.781 -23.609 -9.711 1 94.44 80 THR B CA 1
ATOM 2139 C C . THR B 1 80 ? 11.492 -23.953 -11.008 1 94.44 80 THR B C 1
ATOM 2141 O O . THR B 1 80 ? 12.039 -25.047 -11.156 1 94.44 80 THR B O 1
ATOM 2144 N N . GLU B 1 81 ? 11.438 -23.062 -11.938 1 95.5 81 GLU B N 1
ATOM 2145 C CA . GLU B 1 81 ? 12.133 -23.281 -13.203 1 95.5 81 GLU B CA 1
ATOM 2146 C C . GLU B 1 81 ? 13.648 -23.266 -13.008 1 95.5 81 GLU B C 1
ATOM 2148 O O . GLU B 1 81 ? 14.156 -22.625 -12.086 1 95.5 81 GLU B O 1
ATOM 2153 N N . PRO B 1 82 ? 14.359 -23.969 -13.875 1 95.38 82 PRO B N 1
ATOM 2154 C CA . PRO B 1 82 ? 15.82 -23.875 -13.82 1 95.38 82 PRO B CA 1
ATOM 2155 C C . PRO B 1 82 ? 16.344 -22.484 -14.172 1 95.38 82 PRO B C 1
ATOM 2157 O O . PRO B 1 82 ? 15.625 -21.703 -14.797 1 95.38 82 PRO B O 1
ATOM 2160 N N . GLY B 1 83 ? 17.547 -22.188 -13.75 1 95.75 83 GLY B N 1
ATOM 2161 C CA . GLY B 1 83 ? 18.141 -20.891 -14.023 1 95.75 83 GLY B CA 1
ATOM 2162 C C . GLY B 1 83 ? 18.547 -20.141 -12.766 1 95.75 83 GLY B C 1
ATOM 2163 O O . GLY B 1 83 ? 18.5 -20.703 -11.664 1 95.75 83 GLY B O 1
ATOM 2164 N N . SER B 1 84 ? 19 -18.875 -12.961 1 97.69 84 SER B N 1
ATOM 2165 C CA . SER B 1 84 ? 19.453 -18.078 -11.82 1 97.69 84 SER B CA 1
ATOM 2166 C C . SER B 1 84 ? 18.266 -17.484 -11.062 1 97.69 84 SER B C 1
ATOM 2168 O O . SER B 1 84 ? 17.188 -17.312 -11.633 1 97.69 84 SER B O 1
ATOM 2170 N N . ALA B 1 85 ? 18.422 -17.219 -9.844 1 97.75 85 ALA B N 1
ATOM 2171 C CA . ALA B 1 85 ? 17.406 -16.594 -9.008 1 97.75 85 ALA B CA 1
ATOM 2172 C C . ALA B 1 85 ? 16.953 -15.258 -9.594 1 97.75 85 ALA B C 1
ATOM 2174 O O . ALA B 1 85 ? 15.773 -14.914 -9.547 1 97.75 85 ALA B O 1
ATOM 2175 N N . ARG B 1 86 ? 17.922 -14.539 -10.203 1 97.56 86 ARG B N 1
ATOM 2176 C CA . ARG B 1 86 ? 17.625 -13.242 -10.789 1 97.56 86 ARG B CA 1
ATOM 2177 C C . ARG B 1 86 ? 16.688 -13.375 -11.984 1 97.56 86 ARG B C 1
ATOM 2179 O O . ARG B 1 86 ? 15.781 -12.562 -12.164 1 97.56 86 ARG B O 1
ATOM 2186 N N . GLU B 1 87 ? 16.953 -14.398 -12.742 1 97.81 87 GLU B N 1
ATOM 2187 C CA . GLU B 1 87 ? 16.078 -14.648 -13.891 1 97.81 87 GLU B CA 1
ATOM 2188 C C . GLU B 1 87 ? 14.672 -15.016 -13.445 1 97.81 87 GLU B C 1
ATOM 2190 O O . GLU B 1 87 ? 13.695 -14.547 -14.023 1 97.81 87 GLU B O 1
ATOM 2195 N N . ARG B 1 88 ? 14.609 -15.859 -12.469 1 98.31 88 ARG B N 1
ATOM 2196 C CA . ARG B 1 88 ? 13.305 -16.234 -11.938 1 98.31 88 ARG B CA 1
ATOM 2197 C C . ARG B 1 88 ? 12.578 -15.039 -11.352 1 98.31 88 ARG B C 1
ATOM 2199 O O . ARG B 1 88 ? 11.367 -14.875 -11.539 1 98.31 88 ARG B O 1
ATOM 2206 N N . MET B 1 89 ? 13.273 -14.125 -10.625 1 98.25 89 MET B N 1
ATOM 2207 C CA . MET B 1 89 ? 12.656 -12.914 -10.078 1 98.25 89 MET B CA 1
ATOM 2208 C C . MET B 1 89 ? 12.102 -12.039 -11.188 1 98.25 89 MET B C 1
ATOM 2210 O O . MET B 1 89 ? 10.961 -11.562 -11.102 1 98.25 89 MET B O 1
ATOM 2214 N N . SER B 1 90 ? 12.93 -11.891 -12.242 1 98.06 90 SER B N 1
ATOM 2215 C CA . SER B 1 90 ? 12.516 -11.031 -13.352 1 98.06 90 SER B CA 1
ATOM 2216 C C . SER B 1 90 ? 11.234 -11.555 -14 1 98.06 90 SER B C 1
ATOM 2218 O O . SER B 1 90 ? 10.328 -10.781 -14.297 1 98.06 90 SER B O 1
ATOM 2220 N N . ARG B 1 91 ? 11.188 -12.82 -14.156 1 98.19 91 ARG B N 1
ATOM 2221 C CA . ARG B 1 91 ? 10.008 -13.414 -14.789 1 98.19 91 ARG B CA 1
ATOM 2222 C C . ARG B 1 91 ? 8.797 -13.336 -13.867 1 98.19 91 ARG B C 1
ATOM 2224 O O . ARG B 1 91 ? 7.68 -13.094 -14.328 1 98.19 91 ARG B O 1
ATOM 2231 N N . VAL B 1 92 ? 8.992 -13.586 -12.586 1 98.25 92 VAL B N 1
ATOM 2232 C CA . VAL B 1 92 ? 7.926 -13.461 -11.602 1 98.25 92 VAL B CA 1
ATOM 2233 C C . VAL B 1 92 ? 7.391 -12.031 -11.602 1 98.25 92 VAL B C 1
ATOM 2235 O O . VAL B 1 92 ? 6.18 -11.812 -11.656 1 98.25 92 VAL B O 1
ATOM 2238 N N . CYS B 1 93 ? 8.289 -11.039 -11.57 1 97.56 93 CYS B N 1
ATOM 2239 C CA . CYS B 1 93 ? 7.906 -9.633 -11.523 1 97.56 93 CYS B CA 1
ATOM 2240 C C . CYS B 1 93 ? 7.164 -9.227 -12.789 1 97.56 93 CYS B C 1
ATOM 2242 O O . CYS B 1 93 ? 6.133 -8.555 -12.727 1 97.56 93 CYS B O 1
ATOM 2244 N N . LEU B 1 94 ? 7.672 -9.672 -13.914 1 97.12 94 LEU B N 1
ATOM 2245 C CA . LEU B 1 94 ? 7.035 -9.328 -15.18 1 97.12 94 LEU B CA 1
ATOM 2246 C C . LEU B 1 94 ? 5.645 -9.953 -15.273 1 97.12 94 LEU B C 1
ATOM 2248 O O . L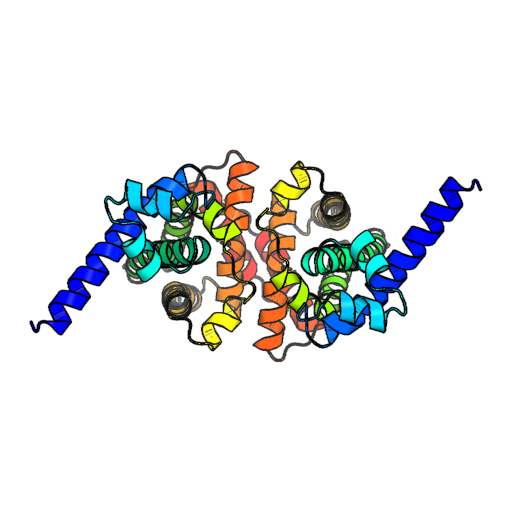EU B 1 94 ? 4.684 -9.289 -15.664 1 97.12 94 LEU B O 1
ATOM 2252 N N . THR B 1 95 ? 5.562 -11.227 -14.922 1 96.62 95 THR B N 1
ATOM 2253 C CA . THR B 1 95 ? 4.285 -11.922 -14.961 1 96.62 95 THR B CA 1
ATOM 2254 C C . THR B 1 95 ? 3.275 -11.258 -14.031 1 96.62 95 THR B C 1
ATOM 2256 O O . THR B 1 95 ? 2.098 -11.133 -14.367 1 96.62 95 THR B O 1
ATOM 2259 N N . TRP B 1 96 ? 3.715 -10.828 -12.844 1 96.12 96 TRP B N 1
ATOM 2260 C CA . TRP B 1 96 ? 2.869 -10.117 -11.883 1 96.12 96 TRP B CA 1
ATOM 2261 C C . TRP B 1 96 ? 2.311 -8.836 -12.492 1 96.12 96 TRP B C 1
ATOM 2263 O O . TRP B 1 96 ? 1.104 -8.594 -12.438 1 96.12 96 TRP B O 1
ATOM 2273 N N . VAL B 1 97 ? 3.127 -8.039 -13.094 1 94.94 97 VAL B N 1
ATOM 2274 C CA . VAL B 1 97 ? 2.73 -6.754 -13.664 1 94.94 97 VAL B CA 1
ATOM 2275 C C . VAL B 1 97 ? 1.776 -6.977 -14.828 1 94.94 97 VAL B C 1
ATOM 2277 O O . VAL B 1 97 ? 0.765 -6.285 -14.961 1 94.94 97 VAL B O 1
ATOM 2280 N N . GLU B 1 98 ? 2.039 -7.977 -15.641 1 92.38 98 GLU B N 1
ATOM 2281 C CA . GLU B 1 98 ? 1.191 -8.258 -16.797 1 92.38 98 GLU B CA 1
ATOM 2282 C C . GLU B 1 98 ? -0.194 -8.727 -16.359 1 92.38 98 GLU B C 1
ATOM 2284 O O . GLU B 1 98 ? -1.203 -8.328 -16.938 1 92.38 98 GLU B O 1
ATOM 2289 N N . ALA B 1 99 ? -0.216 -9.539 -15.398 1 87.75 99 ALA B N 1
ATOM 2290 C CA . ALA B 1 99 ? -1.49 -10.016 -14.875 1 87.75 99 ALA B CA 1
ATOM 2291 C C . ALA B 1 99 ? -2.254 -8.898 -14.172 1 87.75 99 ALA B C 1
ATOM 2293 O O . ALA B 1 99 ? -3.479 -8.805 -14.281 1 87.75 99 ALA B O 1
ATOM 2294 N N . ALA B 1 100 ? -1.525 -8.062 -13.414 1 83.69 100 ALA B N 1
ATOM 2295 C CA . ALA B 1 100 ? -2.133 -6.984 -12.641 1 83.69 100 ALA B CA 1
ATOM 2296 C C . ALA B 1 100 ? -2.771 -5.941 -13.555 1 83.69 100 ALA B C 1
ATOM 2298 O O . ALA B 1 100 ? -3.736 -5.277 -13.164 1 83.69 100 ALA B O 1
ATOM 2299 N N . ALA B 1 101 ? -2.271 -5.785 -14.742 1 80.31 101 ALA B N 1
ATOM 2300 C CA . ALA B 1 101 ? -2.785 -4.805 -15.688 1 80.31 101 ALA B CA 1
ATOM 2301 C C . ALA B 1 101 ? -4.289 -4.973 -15.898 1 80.31 101 ALA B C 1
ATOM 2303 O O . ALA B 1 101 ? -5.016 -3.986 -16.031 1 80.31 101 ALA B O 1
ATOM 2304 N N . ALA B 1 102 ? -4.742 -6.172 -15.812 1 74.44 102 ALA B N 1
ATOM 2305 C CA . ALA B 1 102 ? -6.145 -6.445 -16.125 1 74.44 102 ALA B CA 1
ATOM 2306 C C . ALA B 1 102 ? -7.02 -6.309 -14.883 1 74.44 102 ALA B C 1
ATOM 2308 O O . ALA B 1 102 ? -8.188 -5.918 -14.977 1 74.44 102 ALA B O 1
ATOM 2309 N N . TRP B 1 103 ? -6.438 -6.465 -13.75 1 79.56 103 TRP B N 1
ATOM 2310 C CA . TRP B 1 103 ? -7.324 -6.609 -12.602 1 79.56 103 TRP B CA 1
ATOM 2311 C C . TRP B 1 103 ? -7.004 -5.57 -11.531 1 79.56 103 TRP B C 1
ATOM 2313 O O . TRP B 1 103 ? -7.797 -5.355 -10.609 1 79.56 103 TRP B O 1
ATOM 2323 N N . ALA B 1 104 ? -5.859 -4.926 -11.602 1 82 104 ALA B N 1
ATOM 2324 C CA . ALA B 1 104 ? -5.355 -4.078 -10.523 1 82 104 ALA B CA 1
ATOM 2325 C C . ALA B 1 104 ? -6.352 -2.977 -10.18 1 82 104 ALA B C 1
ATOM 2327 O O . ALA B 1 104 ? -6.59 -2.691 -9.008 1 82 104 ALA B O 1
ATOM 2328 N N . PRO B 1 105 ? -7.035 -2.344 -11.141 1 78.75 105 PRO B N 1
ATOM 2329 C CA . PRO B 1 105 ? -7.984 -1.286 -10.781 1 78.75 105 PRO B CA 1
ATOM 2330 C C . PRO B 1 105 ? -9.148 -1.8 -9.945 1 78.75 105 PRO B C 1
ATOM 2332 O O . PRO B 1 105 ? -9.562 -1.14 -8.984 1 78.75 105 PRO B O 1
ATOM 2335 N N . ALA B 1 106 ? -9.625 -2.961 -10.242 1 78.69 106 ALA B N 1
ATOM 2336 C CA . ALA B 1 106 ? -10.711 -3.559 -9.469 1 78.69 106 ALA B CA 1
ATOM 2337 C C . ALA B 1 106 ? -10.219 -4.027 -8.102 1 78.69 106 ALA B C 1
ATOM 2339 O O . ALA B 1 106 ? -10.898 -3.85 -7.09 1 78.69 106 ALA B O 1
ATOM 2340 N N . ALA B 1 107 ? -9.039 -4.574 -8.07 1 82.19 107 ALA B N 1
ATOM 2341 C CA . ALA B 1 107 ? -8.461 -5.082 -6.824 1 82.19 107 ALA B CA 1
ATOM 2342 C C . ALA B 1 107 ? -8.211 -3.945 -5.836 1 82.19 107 ALA B C 1
ATOM 2344 O O . ALA B 1 107 ? -8.391 -4.113 -4.629 1 82.19 107 ALA B O 1
ATOM 2345 N N . ALA B 1 108 ? -7.777 -2.779 -6.383 1 81.25 108 ALA B N 1
ATOM 2346 C CA . ALA B 1 108 ? -7.504 -1.628 -5.527 1 81.25 108 ALA B CA 1
ATOM 2347 C C . ALA B 1 108 ? -8.758 -1.197 -4.773 1 81.25 108 ALA B C 1
ATOM 2349 O O . ALA B 1 108 ? -8.68 -0.721 -3.637 1 81.25 108 ALA B O 1
ATOM 2350 N N . ARG B 1 109 ? -9.891 -1.514 -5.305 1 78.19 109 ARG B N 1
ATOM 2351 C CA . ARG B 1 109 ? -11.156 -1.129 -4.703 1 78.19 109 ARG B CA 1
ATOM 2352 C C . ARG B 1 109 ? -11.617 -2.162 -3.678 1 78.19 109 ARG B C 1
ATOM 2354 O O . ARG B 1 109 ? -12.477 -1.881 -2.846 1 78.19 109 ARG B O 1
ATOM 2361 N N . LEU B 1 110 ? -11.055 -3.312 -3.771 1 76.88 110 LEU B N 1
ATOM 2362 C CA . LEU B 1 110 ? -11.469 -4.414 -2.904 1 76.88 110 LEU B CA 1
ATOM 2363 C C . LEU B 1 110 ? -10.43 -4.66 -1.814 1 76.88 110 LEU B C 1
ATOM 2365 O O . LEU B 1 110 ? -10.594 -5.566 -0.993 1 76.88 110 LEU B O 1
ATOM 2369 N N . ARG B 1 111 ? -9.414 -3.891 -1.779 1 75.44 111 ARG B N 1
ATOM 2370 C CA . ARG B 1 111 ? -8.281 -4.148 -0.887 1 75.44 111 ARG B CA 1
ATOM 2371 C C . ARG B 1 111 ? -8.742 -4.199 0.567 1 75.44 111 ARG B C 1
ATOM 2373 O O . ARG B 1 111 ? -9.492 -3.332 1.02 1 75.44 111 ARG B O 1
ATOM 2380 N N . ARG B 1 112 ? -8.242 -5.168 1.183 1 78.5 112 ARG B N 1
ATOM 2381 C CA . ARG B 1 112 ? -8.516 -5.406 2.596 1 78.5 112 ARG B CA 1
ATOM 2382 C C . ARG B 1 112 ? -7.652 -4.512 3.479 1 78.5 112 ARG B C 1
ATOM 2384 O O . ARG B 1 112 ? -6.516 -4.188 3.125 1 78.5 112 ARG B O 1
ATOM 2391 N N . PRO B 1 113 ? -8.195 -4.172 4.648 1 78.88 113 PRO B N 1
ATOM 2392 C CA . PRO B 1 113 ? -7.391 -3.35 5.559 1 78.88 113 PRO B CA 1
ATOM 2393 C C . PRO B 1 113 ? -6.234 -4.125 6.188 1 78.88 113 PRO B C 1
ATOM 2395 O O . PRO B 1 113 ? -5.23 -3.527 6.578 1 78.88 113 PRO B O 1
ATOM 2398 N N . GLU B 1 114 ? -6.434 -5.43 6.262 1 87.12 114 GLU B N 1
ATOM 2399 C CA . GLU B 1 114 ? -5.391 -6.262 6.852 1 87.12 114 GLU B CA 1
ATOM 2400 C C . GLU B 1 114 ? -4.156 -6.312 5.953 1 87.12 114 GLU B C 1
ATOM 2402 O O . GLU B 1 114 ? -4.273 -6.48 4.738 1 87.12 114 GLU B O 1
ATOM 2407 N N . GLY B 1 115 ? -3.008 -6.121 6.605 1 91 115 GLY B N 1
ATOM 2408 C CA . GLY B 1 115 ? -1.75 -6.23 5.879 1 91 115 GLY B CA 1
ATOM 2409 C C . GLY B 1 115 ? -1.407 -7.652 5.488 1 91 115 GLY B C 1
ATOM 2410 O O . GLY B 1 115 ? -2.09 -8.594 5.895 1 91 115 GLY B O 1
ATOM 2411 N N . VAL B 1 116 ? -0.427 -7.82 4.672 1 94.56 116 VAL B N 1
ATOM 2412 C CA . VAL B 1 116 ? -0.082 -9.125 4.117 1 94.56 116 VAL B CA 1
ATOM 2413 C C . VAL B 1 116 ? 0.472 -10.023 5.219 1 94.56 116 VAL B C 1
ATOM 2415 O O . VAL B 1 116 ? 0.201 -11.227 5.242 1 94.56 116 VAL B O 1
ATOM 2418 N N . LEU B 1 117 ? 1.267 -9.461 6.184 1 95.94 117 LEU B N 1
ATOM 2419 C CA . LEU B 1 117 ? 1.816 -10.289 7.254 1 95.94 117 LEU B CA 1
ATOM 2420 C C . LEU B 1 117 ? 0.719 -10.734 8.211 1 95.94 117 LEU B C 1
ATOM 2422 O O . LEU B 1 117 ? 0.736 -11.867 8.695 1 95.94 117 LEU B O 1
ATOM 2426 N N . GLU B 1 118 ? -0.165 -9.844 8.445 1 93.38 118 GLU B N 1
ATOM 2427 C CA . GLU B 1 118 ? -1.313 -10.18 9.281 1 93.38 118 GLU B CA 1
ATOM 2428 C C . GLU B 1 118 ? -2.137 -11.305 8.656 1 93.38 118 GLU B C 1
ATOM 2430 O O . GLU B 1 118 ? -2.523 -12.25 9.344 1 93.38 118 GLU B O 1
ATOM 2435 N N . ARG B 1 119 ? -2.412 -11.211 7.402 1 93.75 119 ARG B N 1
ATOM 2436 C CA . ARG B 1 119 ? -3.201 -12.211 6.691 1 93.75 119 ARG B CA 1
ATOM 2437 C C . ARG B 1 119 ? -2.463 -13.539 6.625 1 93.75 119 ARG B C 1
ATOM 2439 O O . ARG B 1 119 ? -3.08 -14.602 6.727 1 93.75 119 ARG B O 1
ATOM 2446 N N . ARG B 1 120 ? -1.199 -13.477 6.449 1 95.75 120 ARG B N 1
ATOM 2447 C CA . ARG B 1 120 ? -0.392 -14.695 6.465 1 95.75 120 ARG B CA 1
ATOM 2448 C C . ARG B 1 120 ? -0.472 -15.391 7.82 1 95.75 120 ARG B C 1
ATOM 2450 O O . ARG B 1 120 ? -0.677 -16.609 7.891 1 95.75 120 ARG B O 1
ATOM 2457 N N . ALA B 1 121 ? -0.297 -14.625 8.844 1 95.12 121 ALA B N 1
ATOM 2458 C CA . ALA B 1 121 ? -0.353 -15.156 10.203 1 95.12 121 ALA B CA 1
ATOM 2459 C C . ALA B 1 121 ? -1.725 -15.758 10.5 1 95.12 121 ALA B C 1
ATOM 2461 O O . ALA B 1 121 ? -1.831 -16.75 11.234 1 95.12 121 ALA B O 1
ATOM 2462 N N . ALA B 1 122 ? -2.746 -15.234 9.922 1 94.94 122 ALA B N 1
ATOM 2463 C CA . ALA B 1 122 ? -4.113 -15.703 10.117 1 94.94 122 ALA B CA 1
ATOM 2464 C C . ALA B 1 122 ? -4.395 -16.938 9.266 1 94.94 122 ALA B C 1
ATOM 2466 O O . ALA B 1 122 ? -5.473 -17.531 9.359 1 94.94 122 ALA B O 1
ATOM 2467 N N . GLY B 1 123 ? -3.51 -17.281 8.391 1 95.88 123 GLY B N 1
ATOM 2468 C CA . GLY B 1 123 ? -3.641 -18.5 7.617 1 95.88 123 GLY B CA 1
ATOM 2469 C C . GLY B 1 123 ? -4.418 -18.312 6.332 1 95.88 123 GLY B C 1
ATOM 2470 O O . GLY B 1 123 ? -4.996 -19.266 5.805 1 95.88 123 GLY B O 1
ATOM 2471 N N . ASP B 1 124 ? -4.531 -17.109 5.848 1 94.75 124 ASP B N 1
ATOM 2472 C CA . ASP B 1 124 ? -5.141 -16.875 4.539 1 94.75 124 ASP B CA 1
ATOM 2473 C C . ASP B 1 124 ? -4.465 -17.734 3.465 1 94.75 124 ASP B C 1
ATOM 2475 O O . ASP B 1 124 ? -3.27 -17.578 3.203 1 94.75 124 ASP B O 1
ATOM 2479 N N . PRO B 1 125 ? -5.246 -18.578 2.834 1 95 125 PRO B N 1
ATOM 2480 C CA . PRO B 1 125 ? -4.598 -19.578 1.972 1 95 125 PRO B CA 1
ATOM 2481 C C . PRO B 1 125 ? -3.893 -18.938 0.772 1 95 125 PRO B C 1
ATOM 2483 O O . PRO B 1 125 ? -2.84 -19.422 0.346 1 95 125 PRO B O 1
ATOM 2486 N N . LEU B 1 126 ? -4.449 -17.906 0.224 1 94.69 126 LEU B N 1
ATOM 2487 C CA . LEU B 1 126 ? -3.838 -17.281 -0.938 1 94.69 126 LEU B CA 1
ATOM 2488 C C . LEU B 1 126 ? -2.564 -16.531 -0.545 1 94.69 126 LEU B C 1
ATOM 2490 O O . LEU B 1 126 ? -1.581 -16.547 -1.29 1 94.69 126 LEU B O 1
ATOM 2494 N N . ILE B 1 127 ? -2.557 -15.93 0.62 1 95.88 127 ILE B N 1
ATOM 2495 C CA . ILE B 1 127 ? -1.395 -15.18 1.088 1 95.88 127 ILE B CA 1
ATOM 2496 C C . ILE B 1 127 ? -0.283 -16.156 1.483 1 95.88 127 ILE B C 1
ATOM 2498 O O . ILE B 1 127 ? 0.892 -15.906 1.197 1 95.88 127 ILE B O 1
ATOM 2502 N N . VAL B 1 128 ? -0.669 -17.234 2.137 1 97.25 128 VAL B N 1
ATOM 2503 C CA . VAL B 1 128 ? 0.309 -18.266 2.477 1 97.25 128 VAL B CA 1
ATOM 2504 C C . VAL B 1 128 ? 0.977 -18.781 1.205 1 97.25 128 VAL B C 1
ATOM 2506 O O . VAL B 1 128 ? 2.205 -18.875 1.14 1 97.25 128 VAL B O 1
ATOM 2509 N N . ARG B 1 129 ? 0.154 -19.047 0.205 1 97 129 ARG B N 1
ATOM 2510 C CA . ARG B 1 129 ? 0.684 -19.516 -1.072 1 97 129 ARG B CA 1
ATOM 2511 C C . ARG B 1 129 ? 1.588 -18.469 -1.706 1 97 129 ARG B C 1
ATOM 2513 O O . ARG B 1 129 ? 2.637 -18.797 -2.264 1 97 129 ARG B O 1
ATOM 2520 N N . LEU B 1 130 ? 1.2 -17.219 -1.673 1 97.19 130 LEU B N 1
ATOM 2521 C CA . LEU B 1 130 ? 1.998 -16.109 -2.213 1 97.19 130 LEU B CA 1
ATOM 2522 C C . LEU B 1 130 ? 3.365 -16.062 -1.537 1 97.19 130 LEU B C 1
ATOM 2524 O O . LEU B 1 130 ? 4.391 -15.969 -2.213 1 97.19 130 LEU B O 1
ATOM 2528 N N . PHE B 1 131 ? 3.391 -16.172 -0.238 1 97.75 131 PHE B N 1
ATOM 2529 C CA . PHE B 1 131 ? 4.633 -16.141 0.524 1 97.75 131 PHE B CA 1
ATOM 2530 C C . PHE B 1 131 ? 5.508 -17.344 0.186 1 97.75 131 PHE B C 1
ATOM 2532 O O . PHE B 1 131 ? 6.734 -17.234 0.142 1 97.75 131 PHE B O 1
ATOM 2539 N N . ASP B 1 132 ? 4.859 -18.453 -0.027 1 97.19 132 ASP B N 1
ATOM 2540 C CA . ASP B 1 132 ? 5.621 -19.641 -0.392 1 97.19 132 ASP B CA 1
ATOM 2541 C C . ASP B 1 132 ? 6.293 -19.469 -1.753 1 97.19 132 ASP B C 1
ATOM 2543 O O . ASP B 1 132 ? 7.477 -19.781 -1.909 1 97.19 132 ASP B O 1
ATOM 2547 N N . VAL B 1 133 ? 5.535 -18.984 -2.695 1 97.56 133 VAL B N 1
ATOM 2548 C CA . VAL B 1 133 ? 6.031 -18.844 -4.062 1 97.56 133 VAL B CA 1
ATOM 2549 C C . VAL B 1 133 ? 7.148 -17.797 -4.098 1 97.56 133 VAL B C 1
ATOM 2551 O O . VAL B 1 133 ? 8.242 -18.078 -4.586 1 97.56 133 VAL B O 1
ATOM 2554 N N . LEU B 1 134 ? 6.922 -16.625 -3.572 1 98.12 134 LEU B N 1
ATOM 2555 C CA . LEU B 1 134 ? 7.934 -15.57 -3.59 1 98.12 134 LEU B CA 1
ATOM 2556 C C . LEU B 1 134 ? 9.109 -15.938 -2.691 1 98.12 134 LEU B C 1
ATOM 2558 O O . LEU B 1 134 ? 10.25 -15.562 -2.973 1 98.12 134 LEU B O 1
ATOM 2562 N N . GLY B 1 135 ? 8.727 -16.641 -1.612 1 97.81 135 GLY B N 1
ATOM 2563 C CA . GLY B 1 135 ? 9.766 -17.109 -0.703 1 97.81 135 GLY B CA 1
ATOM 2564 C C . GLY B 1 135 ? 10.789 -18 -1.373 1 97.81 135 GLY B C 1
ATOM 2565 O O . GLY B 1 135 ? 11.992 -17.906 -1.091 1 97.81 135 GLY B O 1
ATOM 2566 N N . THR B 1 136 ? 10.312 -18.875 -2.23 1 97.56 136 THR B N 1
ATOM 2567 C CA . THR B 1 136 ? 11.203 -19.766 -2.975 1 97.56 136 THR B CA 1
ATOM 2568 C C . THR B 1 136 ? 12.195 -18.953 -3.799 1 97.56 136 THR B C 1
ATOM 2570 O O . THR B 1 136 ? 13.391 -19.266 -3.807 1 97.56 136 THR B O 1
ATOM 2573 N N . VAL B 1 137 ? 11.758 -17.938 -4.43 1 98.19 137 VAL B N 1
ATOM 2574 C CA . VAL B 1 137 ? 12.617 -17.078 -5.242 1 98.19 137 VAL B CA 1
ATOM 2575 C C . VAL B 1 137 ? 13.562 -16.281 -4.34 1 98.19 137 VAL B C 1
ATOM 2577 O O . VAL B 1 137 ? 14.758 -16.188 -4.617 1 98.19 137 VAL B O 1
ATOM 2580 N N . MET B 1 138 ? 13.031 -15.766 -3.236 1 98 138 MET B N 1
ATOM 2581 C CA . MET B 1 138 ? 13.812 -14.953 -2.305 1 98 138 MET B CA 1
ATOM 2582 C C . MET B 1 138 ? 14.93 -15.781 -1.668 1 98 138 MET B C 1
ATOM 2584 O O . MET B 1 138 ? 16.062 -15.312 -1.536 1 98 138 MET B O 1
ATOM 2588 N N . ASP B 1 139 ? 14.617 -17 -1.293 1 97.12 139 ASP B N 1
ATOM 2589 C CA . ASP B 1 139 ? 15.617 -17.906 -0.717 1 97.12 139 ASP B CA 1
ATOM 2590 C C . ASP B 1 139 ? 16.781 -18.141 -1.689 1 97.12 139 ASP B C 1
ATOM 2592 O O . ASP B 1 139 ? 17.938 -18.141 -1.289 1 97.12 139 ASP B O 1
ATOM 2596 N N . ALA B 1 140 ? 16.438 -18.344 -2.939 1 97.56 140 ALA B N 1
ATOM 2597 C CA . ALA B 1 140 ? 17.469 -18.547 -3.963 1 97.56 140 ALA B CA 1
ATOM 2598 C C . ALA B 1 140 ? 18.312 -17.281 -4.152 1 97.56 140 ALA B C 1
ATOM 2600 O O . ALA B 1 140 ? 19.516 -17.359 -4.352 1 97.56 140 ALA B O 1
ATOM 2601 N N . LEU B 1 141 ? 17.688 -16.078 -4.102 1 97.56 141 LEU B N 1
ATOM 2602 C CA . LEU B 1 141 ? 18.406 -14.805 -4.215 1 97.56 141 LEU B CA 1
ATOM 2603 C C . LEU B 1 141 ? 19.422 -14.656 -3.09 1 97.56 141 LEU B C 1
ATOM 2605 O O . LEU B 1 141 ? 20.547 -14.195 -3.314 1 97.56 141 LEU B O 1
ATOM 2609 N N . ILE B 1 142 ? 19.016 -15.047 -1.9 1 96.19 142 ILE B N 1
ATOM 2610 C CA . ILE B 1 142 ? 19.891 -14.969 -0.734 1 96.19 142 ILE B CA 1
ATOM 2611 C C . ILE B 1 142 ? 21.031 -15.977 -0.878 1 96.19 142 ILE B C 1
ATOM 2613 O O . ILE B 1 142 ? 22.203 -15.633 -0.677 1 96.19 142 ILE B O 1
ATOM 2617 N N . GLU B 1 143 ? 20.672 -17.172 -1.269 1 96.44 143 GLU B N 1
ATOM 2618 C CA . GLU B 1 143 ? 21.656 -18.234 -1.417 1 96.44 143 GLU B CA 1
ATOM 2619 C C . GLU B 1 143 ? 22.703 -17.891 -2.471 1 96.44 143 GLU B C 1
ATOM 2621 O O . GLU B 1 143 ? 23.891 -18.188 -2.307 1 96.44 143 GLU B O 1
ATOM 2626 N N . GLU B 1 144 ? 22.297 -17.25 -3.502 1 97.19 144 GLU B N 1
ATOM 2627 C CA . GLU B 1 144 ? 23.188 -16.906 -4.609 1 97.19 144 GLU B CA 1
ATOM 2628 C C . GLU B 1 144 ? 23.922 -15.586 -4.344 1 97.19 144 GLU B C 1
ATOM 2630 O O . GLU B 1 144 ? 24.703 -15.125 -5.176 1 97.19 144 GLU B O 1
ATOM 2635 N N . GLY B 1 145 ? 23.625 -14.906 -3.213 1 95.25 145 GLY B N 1
ATOM 2636 C CA . GLY B 1 145 ? 24.344 -13.719 -2.781 1 95.25 145 GLY B CA 1
ATOM 2637 C C . GLY B 1 145 ? 23.859 -12.445 -3.441 1 95.25 145 GLY B C 1
ATOM 2638 O O . GLY B 1 145 ? 24.547 -11.422 -3.428 1 95.25 145 GLY B O 1
ATOM 2639 N N . GLU B 1 146 ? 22.625 -12.516 -4.059 1 94.25 146 GLU B N 1
ATOM 2640 C CA . GLU B 1 146 ? 22.062 -11.344 -4.719 1 94.25 146 GLU B CA 1
ATOM 2641 C C . GLU B 1 146 ? 21.562 -10.328 -3.695 1 94.25 146 GLU B C 1
ATOM 2643 O O . GLU B 1 146 ? 21.562 -9.125 -3.955 1 94.25 146 GLU B O 1
ATOM 2648 N N . VAL B 1 147 ? 21.031 -10.836 -2.584 1 94.12 147 VAL B N 1
ATOM 2649 C CA . VAL B 1 147 ? 20.594 -10.008 -1.465 1 94.12 147 VAL B CA 1
ATOM 2650 C C . VAL B 1 147 ? 20.969 -10.68 -0.146 1 94.12 147 VAL B C 1
ATOM 2652 O O . VAL B 1 147 ? 20.984 -11.906 -0.053 1 94.12 147 VAL B O 1
ATOM 2655 N N . PRO B 1 148 ? 21.375 -9.859 0.844 1 94.25 148 PRO B N 1
ATOM 2656 C CA . PRO B 1 148 ? 21.672 -10.453 2.148 1 94.25 148 PRO B CA 1
ATOM 2657 C C . PRO B 1 148 ? 20.422 -10.977 2.854 1 94.25 148 PRO B C 1
ATOM 2659 O O . PRO B 1 148 ? 19.297 -10.562 2.533 1 94.25 148 PRO B O 1
ATOM 2662 N N . ASP B 1 149 ? 20.625 -11.906 3.764 1 92.31 149 ASP B N 1
ATOM 2663 C CA . ASP B 1 149 ? 19.516 -12.359 4.598 1 92.31 149 ASP B CA 1
ATOM 2664 C C . ASP B 1 149 ? 19.109 -11.273 5.594 1 92.31 149 ASP B C 1
ATOM 2666 O O . ASP B 1 149 ? 19.891 -10.891 6.457 1 92.31 149 ASP B O 1
ATOM 2670 N N . GLN B 1 150 ? 17.984 -10.734 5.504 1 86.69 150 GLN B N 1
ATOM 2671 C CA . GLN B 1 150 ? 17.5 -9.719 6.43 1 86.69 150 GLN B CA 1
ATOM 2672 C C . GLN B 1 150 ? 16.156 -10.109 7.02 1 86.69 150 GLN B C 1
ATOM 2674 O O . GLN B 1 150 ? 15.375 -9.25 7.434 1 86.69 150 GLN B O 1
ATOM 2679 N N . GLY B 1 151 ? 15.805 -11.398 6.996 1 89.69 151 GLY B N 1
ATOM 2680 C CA . GLY B 1 151 ? 14.508 -11.891 7.43 1 89.69 151 GLY B CA 1
ATOM 2681 C C . GLY B 1 151 ? 13.5 -12 6.297 1 89.69 151 GLY B C 1
ATOM 2682 O O . GLY B 1 151 ? 13.172 -11 5.652 1 89.69 151 GLY B O 1
ATOM 2683 N N . ARG B 1 152 ? 13.047 -13.18 6.055 1 91.12 152 ARG B N 1
ATOM 2684 C CA . ARG B 1 152 ? 12.188 -13.516 4.926 1 91.12 152 ARG B CA 1
ATOM 2685 C C . ARG B 1 152 ? 10.914 -12.672 4.934 1 91.12 152 ARG B C 1
ATOM 2687 O O . ARG B 1 152 ? 10.5 -12.156 3.893 1 91.12 152 ARG B O 1
ATOM 2694 N N . ASP B 1 153 ? 10.32 -12.539 6.109 1 93.75 153 ASP B N 1
ATOM 2695 C CA . ASP B 1 153 ? 9.055 -11.812 6.195 1 93.75 153 ASP B CA 1
ATOM 2696 C C . ASP B 1 153 ? 9.227 -10.359 5.766 1 93.75 153 ASP B C 1
ATOM 2698 O O . ASP B 1 153 ? 8.398 -9.82 5.027 1 93.75 153 ASP B O 1
ATOM 2702 N N . TYR B 1 154 ? 10.312 -9.734 6.223 1 94.44 154 TYR B N 1
ATOM 2703 C CA . TYR B 1 154 ? 10.523 -8.336 5.852 1 94.44 154 TYR B CA 1
ATOM 2704 C C . TYR B 1 154 ? 10.82 -8.211 4.363 1 94.44 154 TYR B C 1
ATOM 2706 O O . TYR B 1 154 ? 10.281 -7.32 3.693 1 94.44 154 TYR B O 1
ATOM 2714 N N . ALA B 1 155 ? 11.695 -9.078 3.865 1 96 155 ALA B N 1
ATOM 2715 C CA . ALA B 1 155 ? 12.047 -9.023 2.449 1 96 155 ALA B CA 1
ATOM 2716 C C . ALA B 1 155 ? 10.805 -9.18 1.568 1 96 155 ALA B C 1
ATOM 2718 O O . ALA B 1 155 ? 10.633 -8.43 0.601 1 96 155 ALA B O 1
ATOM 2719 N N . LEU B 1 156 ? 9.945 -10.102 1.919 1 97.38 156 LEU B N 1
ATOM 2720 C CA . LEU B 1 156 ? 8.75 -10.344 1.126 1 97.38 156 LEU B CA 1
ATOM 2721 C C . LEU B 1 156 ? 7.738 -9.219 1.302 1 97.38 156 LEU B C 1
ATOM 2723 O O . LEU B 1 156 ? 7.016 -8.875 0.365 1 97.38 156 LEU B O 1
ATOM 2727 N N . LEU B 1 157 ? 7.672 -8.648 2.508 1 97.19 157 LEU B N 1
ATOM 2728 C CA . LEU B 1 157 ? 6.832 -7.477 2.73 1 97.19 157 LEU B CA 1
ATOM 2729 C C . LEU B 1 157 ? 7.234 -6.34 1.796 1 97.19 157 LEU B C 1
ATOM 2731 O O . LEU B 1 157 ? 6.375 -5.723 1.16 1 97.19 157 LEU B O 1
ATOM 2735 N N . VAL B 1 158 ? 8.531 -6.043 1.681 1 96.88 158 VAL B N 1
ATOM 2736 C CA . VAL B 1 158 ? 9.047 -4.988 0.812 1 96.88 158 VAL B CA 1
ATOM 2737 C C . VAL B 1 158 ? 8.672 -5.285 -0.638 1 96.88 158 VAL B C 1
ATOM 2739 O O . VAL B 1 158 ? 8.172 -4.41 -1.348 1 96.88 158 VAL B O 1
ATOM 2742 N N . TRP B 1 159 ? 8.867 -6.539 -1.064 1 98.19 159 TRP B N 1
ATOM 2743 C CA . TRP B 1 159 ? 8.586 -6.961 -2.434 1 98.19 159 TRP B CA 1
ATOM 2744 C C . TRP B 1 159 ? 7.105 -6.793 -2.764 1 98.19 159 TRP B C 1
ATOM 2746 O O . TRP B 1 159 ? 6.754 -6.125 -3.736 1 98.19 159 TRP B 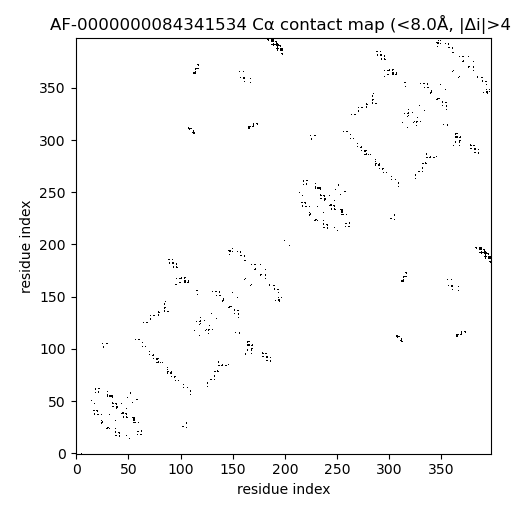O 1
ATOM 2756 N N . ILE B 1 160 ? 6.301 -7.316 -1.922 1 97.19 160 ILE B N 1
ATOM 2757 C CA . ILE B 1 160 ? 4.859 -7.312 -2.143 1 97.19 160 ILE B CA 1
ATOM 2758 C C . ILE B 1 160 ? 4.332 -5.879 -2.092 1 97.19 160 ILE B C 1
ATOM 2760 O O . ILE B 1 160 ? 3.48 -5.496 -2.896 1 97.19 160 ILE B O 1
ATOM 2764 N N . THR B 1 161 ? 4.828 -5.07 -1.168 1 96.75 161 THR B N 1
ATOM 2765 C CA . THR B 1 161 ? 4.387 -3.689 -1.005 1 96.75 161 THR B CA 1
ATOM 2766 C C . THR B 1 161 ? 4.68 -2.877 -2.264 1 96.75 161 THR B C 1
ATOM 2768 O O . THR B 1 161 ? 3.816 -2.137 -2.744 1 96.75 161 THR B O 1
ATOM 2771 N N . LEU B 1 162 ? 5.84 -3.002 -2.854 1 97.06 162 LEU B N 1
ATOM 2772 C CA . LEU B 1 162 ? 6.211 -2.238 -4.039 1 97.06 162 LEU B CA 1
ATOM 2773 C C . LEU B 1 162 ? 5.445 -2.736 -5.266 1 97.06 162 LEU B C 1
ATOM 2775 O O . LEU B 1 162 ? 5.27 -1.994 -6.23 1 97.06 162 LEU B O 1
ATOM 2779 N N . PHE B 1 163 ? 4.961 -3.945 -5.223 1 96.12 163 PHE B N 1
ATOM 2780 C CA . PHE B 1 163 ? 4.207 -4.512 -6.332 1 96.12 163 PHE B CA 1
ATOM 2781 C C . PHE B 1 163 ? 2.713 -4.504 -6.031 1 96.12 163 PHE B C 1
ATOM 2783 O O . PHE B 1 163 ? 1.957 -5.309 -6.578 1 96.12 163 PHE B O 1
ATOM 2790 N N . ASP B 1 164 ? 2.342 -3.643 -5.102 1 92.75 164 ASP B N 1
ATOM 2791 C CA . ASP B 1 164 ? 0.935 -3.457 -4.762 1 92.75 164 ASP B CA 1
ATOM 2792 C C . ASP B 1 164 ? 0.143 -2.932 -5.953 1 92.75 164 ASP B C 1
ATOM 2794 O O . ASP B 1 164 ? 0.685 -2.211 -6.797 1 92.75 164 ASP B O 1
ATOM 2798 N N . GLU B 1 165 ? -1.179 -3.229 -6 1 89.25 165 GLU B N 1
ATOM 2799 C CA . GLU B 1 165 ? -2.045 -2.875 -7.121 1 89.25 165 GLU B CA 1
ATOM 2800 C C . GLU B 1 165 ? -2.129 -1.361 -7.297 1 89.25 165 GLU B C 1
ATOM 2802 O O . GLU B 1 165 ? -2.189 -0.866 -8.422 1 89.25 165 GLU B O 1
ATOM 2807 N N . ARG B 1 166 ? -2.182 -0.594 -6.238 1 89.38 166 ARG B N 1
ATOM 2808 C CA . ARG B 1 166 ? -2.275 0.858 -6.355 1 89.38 166 ARG B CA 1
ATOM 2809 C C . ARG B 1 166 ? -1.029 1.437 -7.016 1 89.38 166 ARG B C 1
ATOM 2811 O O . ARG B 1 166 ? -1.105 2.445 -7.719 1 89.38 166 ARG B O 1
ATOM 2818 N N . VAL B 1 167 ? 0.084 0.766 -6.777 1 93.94 167 VAL B N 1
ATOM 2819 C CA . VAL B 1 167 ? 1.338 1.223 -7.367 1 93.94 167 VAL B CA 1
ATOM 2820 C C . VAL B 1 167 ? 1.303 1.02 -8.883 1 93.94 167 VAL B C 1
ATOM 2822 O O . VAL B 1 167 ? 1.633 1.931 -9.641 1 93.94 167 VAL B O 1
ATOM 2825 N N . PHE B 1 168 ? 0.794 -0.095 -9.328 1 89.12 168 PHE B N 1
ATOM 2826 C CA . PHE B 1 168 ? 0.689 -0.407 -10.75 1 89.12 168 PHE B CA 1
ATOM 2827 C C . PHE B 1 168 ? -0.252 0.566 -11.453 1 89.12 168 PHE B C 1
ATOM 2829 O O . PHE B 1 168 ? 0.07 1.09 -12.523 1 89.12 168 PHE B O 1
ATOM 2836 N N . VAL B 1 169 ? -1.352 0.693 -10.852 1 89.25 169 VAL B N 1
ATOM 2837 C CA . VAL B 1 169 ? -2.369 1.558 -11.445 1 89.25 169 VAL B CA 1
ATOM 2838 C C . VAL B 1 169 ? -1.826 2.979 -11.578 1 89.25 169 VAL B C 1
ATOM 2840 O O . VAL B 1 169 ? -1.967 3.609 -12.625 1 89.25 169 VAL B O 1
ATOM 2843 N N . ASP B 1 170 ? -1.145 3.428 -10.555 1 93.94 170 ASP B N 1
ATOM 2844 C CA . ASP B 1 170 ? -0.563 4.766 -10.562 1 93.94 170 ASP B CA 1
ATOM 2845 C C . ASP B 1 170 ? 0.49 4.902 -11.664 1 93.94 170 ASP B C 1
ATOM 2847 O O . ASP B 1 170 ? 0.467 5.859 -12.438 1 93.94 170 ASP B O 1
ATOM 2851 N N . LEU B 1 171 ? 1.38 3.93 -11.711 1 93.94 171 LEU B N 1
ATOM 2852 C CA . LEU B 1 171 ? 2.469 4.012 -12.68 1 93.94 171 LEU B CA 1
ATOM 2853 C C . LEU B 1 171 ? 1.937 3.936 -14.102 1 93.94 171 LEU B C 1
ATOM 2855 O O . LEU B 1 171 ? 2.381 4.684 -14.977 1 93.94 171 LEU B O 1
ATOM 2859 N N . ARG B 1 172 ? 0.973 3.107 -14.297 1 91.31 172 ARG B N 1
ATOM 2860 C CA . ARG B 1 172 ? 0.389 2.961 -15.625 1 91.31 172 ARG B CA 1
ATOM 2861 C C . ARG B 1 172 ? -0.32 4.242 -16.062 1 91.31 172 ARG B C 1
ATOM 2863 O O . ARG B 1 172 ? -0.273 4.617 -17.234 1 91.31 172 ARG B O 1
ATOM 2870 N N . ALA B 1 173 ? -0.955 4.855 -15.141 1 90.19 173 ALA B N 1
ATOM 2871 C CA . ALA B 1 173 ? -1.741 6.047 -15.453 1 90.19 173 ALA B CA 1
ATOM 2872 C C . ALA B 1 173 ? -0.848 7.277 -15.586 1 90.19 173 ALA B C 1
ATOM 2874 O O . ALA B 1 173 ? -1.172 8.211 -16.312 1 90.19 173 ALA B O 1
ATOM 2875 N N . SER B 1 174 ? 0.276 7.281 -14.953 1 92.5 174 SER B N 1
ATOM 2876 C CA . SER B 1 174 ? 1.026 8.523 -14.82 1 92.5 174 SER B CA 1
ATOM 2877 C C . SER B 1 174 ? 2.295 8.5 -15.664 1 92.5 174 SER B C 1
ATOM 2879 O O . SER B 1 174 ? 2.973 9.523 -15.805 1 92.5 174 SER B O 1
ATOM 2881 N N . THR B 1 175 ? 2.641 7.312 -16.156 1 91.5 175 THR B N 1
ATOM 2882 C CA . THR B 1 175 ? 3.836 7.188 -16.984 1 91.5 175 THR B CA 1
ATOM 2883 C C . THR B 1 175 ? 3.49 6.602 -18.344 1 91.5 175 THR B C 1
ATOM 2885 O O . THR B 1 175 ? 2.379 6.113 -18.562 1 91.5 175 THR B O 1
ATOM 2888 N N . ASN B 1 176 ? 4.398 6.711 -19.281 1 92.44 176 ASN B N 1
ATOM 2889 C CA . ASN B 1 176 ? 4.277 6.059 -20.578 1 92.44 176 ASN B CA 1
ATOM 2890 C C . ASN B 1 176 ? 5.055 4.746 -20.625 1 92.44 176 ASN B C 1
ATOM 2892 O O . ASN B 1 176 ? 5.387 4.246 -21.703 1 92.44 176 ASN B O 1
ATOM 2896 N N . TRP B 1 177 ? 5.273 4.215 -19.5 1 93.25 177 TRP B N 1
ATOM 2897 C CA . TRP B 1 177 ? 6.066 2.994 -19.406 1 93.25 177 TRP B CA 1
ATOM 2898 C C . TRP B 1 177 ? 5.262 1.783 -19.859 1 93.25 177 TRP B C 1
ATOM 2900 O O . TRP B 1 177 ? 4.066 1.679 -19.562 1 93.25 177 TRP B O 1
ATOM 2910 N N . SER B 1 178 ? 5.961 0.851 -20.547 1 94.62 178 SER B N 1
ATOM 2911 C CA . SER B 1 178 ? 5.402 -0.467 -20.828 1 94.62 178 SER B CA 1
ATOM 2912 C C . SER B 1 178 ? 5.352 -1.329 -19.562 1 94.62 178 SER B C 1
ATOM 2914 O O . SER B 1 178 ? 5.949 -0.982 -18.547 1 94.62 178 SER B O 1
ATOM 2916 N N . ASN B 1 179 ? 4.617 -2.457 -19.641 1 94.06 179 ASN B N 1
ATOM 2917 C CA . ASN B 1 179 ? 4.602 -3.406 -18.531 1 94.06 179 ASN B CA 1
ATOM 2918 C C . ASN B 1 179 ? 6.008 -3.869 -18.172 1 94.06 179 ASN B C 1
ATOM 2920 O O . ASN B 1 179 ? 6.344 -4 -16.984 1 94.06 179 ASN B O 1
ATOM 2924 N N . SER B 1 180 ? 6.82 -4.09 -19.172 1 95.62 180 SER B N 1
ATOM 2925 C CA . SER B 1 180 ? 8.188 -4.539 -18.938 1 95.62 180 SER B CA 1
ATOM 2926 C C . SER B 1 180 ? 9.008 -3.463 -18.234 1 95.62 180 SER B C 1
ATOM 2928 O O . SER B 1 180 ? 9.836 -3.771 -17.375 1 95.62 180 SER B O 1
ATOM 2930 N N . GLN B 1 181 ? 8.805 -2.189 -18.594 1 94.5 181 GLN B N 1
ATOM 2931 C CA . GLN B 1 181 ? 9.508 -1.09 -17.938 1 94.5 181 GLN B CA 1
ATOM 2932 C C . GLN B 1 181 ? 9.078 -0.943 -16.484 1 94.5 181 GLN B C 1
ATOM 2934 O O . GLN B 1 181 ? 9.922 -0.75 -15.602 1 94.5 181 GLN B O 1
ATOM 2939 N N . ILE B 1 182 ? 7.762 -1.072 -16.219 1 95.12 182 ILE B N 1
ATOM 2940 C CA . ILE B 1 182 ? 7.25 -1.001 -14.859 1 95.12 182 ILE B CA 1
ATOM 2941 C C . ILE B 1 182 ? 7.832 -2.143 -14.031 1 95.12 182 ILE B C 1
ATOM 2943 O O . ILE B 1 182 ? 8.344 -1.92 -12.93 1 95.12 182 ILE B O 1
ATOM 2947 N N . ALA B 1 183 ? 7.785 -3.371 -14.57 1 96.19 183 ALA B N 1
ATOM 2948 C CA . ALA B 1 183 ? 8.305 -4.543 -13.859 1 96.19 183 ALA B CA 1
ATOM 2949 C C . ALA B 1 183 ? 9.789 -4.379 -13.539 1 96.19 183 ALA B C 1
ATOM 2951 O O . ALA B 1 183 ? 10.219 -4.66 -12.422 1 96.19 183 ALA B O 1
ATOM 2952 N N . SER B 1 184 ? 10.555 -3.879 -14.508 1 95.69 184 SER B N 1
ATOM 2953 C CA . SER B 1 184 ? 11.992 -3.73 -14.336 1 95.69 184 SER B CA 1
ATOM 2954 C C . SER B 1 184 ? 12.32 -2.672 -13.289 1 95.69 184 SER B C 1
ATOM 2956 O O . SER B 1 184 ? 13.234 -2.855 -12.477 1 95.69 184 SER B O 1
ATOM 2958 N N . MET B 1 185 ? 11.586 -1.589 -13.359 1 94.81 185 MET B N 1
ATOM 2959 C CA . MET B 1 185 ? 11.828 -0.51 -12.406 1 94.81 185 MET B CA 1
ATOM 2960 C C . MET B 1 185 ? 11.5 -0.956 -10.984 1 94.81 185 MET B C 1
ATOM 2962 O O . MET B 1 185 ? 12.281 -0.723 -10.062 1 94.81 185 MET B O 1
ATOM 2966 N N . LEU B 1 186 ? 10.352 -1.604 -10.789 1 96.62 186 LEU B N 1
ATOM 2967 C CA . LEU B 1 186 ? 9.953 -2.061 -9.461 1 96.62 186 LEU B CA 1
ATOM 2968 C C . LEU B 1 186 ? 10.883 -3.166 -8.969 1 96.62 186 LEU B C 1
ATOM 2970 O O . LEU B 1 186 ? 11.234 -3.203 -7.785 1 96.62 186 LEU B O 1
ATOM 2974 N N . GLU B 1 187 ? 11.242 -4.047 -9.883 1 96.94 187 GLU B N 1
ATOM 2975 C CA . GLU B 1 187 ? 12.195 -5.094 -9.523 1 96.94 187 GLU B CA 1
ATOM 2976 C C . GLU B 1 187 ? 13.516 -4.5 -9.031 1 96.94 187 GLU B C 1
ATOM 2978 O O . GLU B 1 187 ? 14.055 -4.934 -8.008 1 96.94 187 GLU B O 1
ATOM 2983 N N . ALA B 1 188 ? 14.055 -3.547 -9.75 1 95.62 188 ALA B N 1
ATOM 2984 C CA . ALA B 1 188 ? 15.289 -2.877 -9.352 1 95.62 188 ALA B CA 1
ATOM 2985 C C . ALA B 1 188 ? 15.133 -2.203 -7.992 1 95.62 188 ALA B C 1
ATOM 2987 O O . ALA B 1 188 ? 16.062 -2.203 -7.184 1 95.62 188 ALA B O 1
ATOM 2988 N N . SER B 1 189 ? 13.969 -1.63 -7.785 1 95.94 189 SER B N 1
ATOM 2989 C CA . SER B 1 189 ? 13.695 -0.985 -6.504 1 95.94 189 SER B CA 1
ATOM 2990 C C . SER B 1 189 ? 13.68 -2.002 -5.367 1 95.94 189 SER B C 1
ATOM 2992 O O . SER B 1 189 ? 14.227 -1.747 -4.289 1 95.94 189 SER B O 1
ATOM 2994 N N . VAL B 1 190 ? 13.039 -3.162 -5.582 1 97.06 190 VAL B N 1
ATOM 2995 C CA . VAL B 1 190 ? 13.008 -4.211 -4.57 1 97.06 190 VAL B CA 1
ATOM 2996 C C . VAL B 1 190 ? 14.43 -4.664 -4.25 1 97.06 190 VAL B C 1
ATOM 2998 O O . VAL B 1 190 ? 14.82 -4.738 -3.082 1 97.06 190 VAL B O 1
ATOM 3001 N N . LEU B 1 191 ? 15.219 -4.914 -5.277 1 95.94 191 LEU B N 1
ATOM 3002 C CA . LEU B 1 191 ? 16.594 -5.371 -5.082 1 95.94 191 LEU B CA 1
ATOM 3003 C C . LEU B 1 191 ? 17.406 -4.324 -4.344 1 95.94 191 LEU B C 1
ATOM 3005 O O . LEU B 1 191 ? 18.141 -4.648 -3.404 1 95.94 191 LEU B O 1
ATOM 3009 N N . GLY B 1 192 ? 17.281 -3.092 -4.789 1 95 192 GLY B N 1
ATOM 3010 C CA . GLY B 1 192 ? 17.984 -2.018 -4.105 1 95 192 GLY B CA 1
ATOM 3011 C C . GLY B 1 192 ? 17.609 -1.894 -2.641 1 95 192 GLY B C 1
ATOM 3012 O O . GLY B 1 192 ? 18.469 -1.735 -1.78 1 95 192 GLY B O 1
ATOM 3013 N N . ALA B 1 193 ? 16.312 -1.951 -2.359 1 95.75 193 ALA B N 1
ATOM 3014 C CA . ALA B 1 193 ? 15.797 -1.847 -0.993 1 95.75 193 ALA B CA 1
ATOM 3015 C C . ALA B 1 193 ? 16.375 -2.953 -0.111 1 95.75 193 ALA B C 1
ATOM 3017 O O . ALA B 1 193 ? 16.703 -2.717 1.053 1 95.75 193 ALA B O 1
ATOM 3018 N N . LEU B 1 194 ? 16.531 -4.156 -0.686 1 94.81 194 LEU B N 1
ATOM 3019 C CA . LEU B 1 194 ? 16.891 -5.32 0.108 1 94.81 194 LEU B CA 1
ATOM 3020 C C . LEU B 1 194 ? 18.406 -5.469 0.189 1 94.81 194 LEU B C 1
ATOM 3022 O O . LEU B 1 194 ? 18.922 -6.223 1.021 1 94.81 194 LEU B O 1
ATOM 3026 N N . ARG B 1 195 ? 19.062 -4.723 -0.662 1 92 195 ARG B N 1
ATOM 3027 C CA . ARG B 1 195 ? 20.531 -4.785 -0.634 1 92 195 ARG B CA 1
ATOM 3028 C C . ARG B 1 195 ? 21.094 -3.814 0.396 1 92 195 ARG B C 1
ATOM 3030 O O . ARG B 1 195 ? 22.25 -3.943 0.803 1 92 195 ARG B O 1
ATOM 3037 N N . ASN B 1 196 ? 20.234 -2.797 0.726 1 76.62 196 ASN B N 1
ATOM 3038 C CA . ASN B 1 196 ? 20.719 -1.753 1.623 1 76.62 196 ASN B CA 1
ATOM 3039 C C . ASN B 1 196 ? 20.344 -2.045 3.074 1 76.62 196 ASN B C 1
ATOM 3041 O O . ASN B 1 196 ? 19.203 -1.824 3.482 1 76.62 196 ASN B O 1
ATOM 3045 N N . ARG B 1 197 ? 21.078 -2.906 3.773 1 65.62 197 ARG B N 1
ATOM 3046 C CA . ARG B 1 197 ? 20.766 -3.121 5.184 1 65.62 197 ARG B CA 1
ATOM 3047 C C . ARG B 1 197 ? 21.203 -1.93 6.027 1 65.62 197 ARG B C 1
ATOM 3049 O O . ARG B 1 197 ? 22.297 -1.393 5.832 1 65.62 197 ARG B O 1
ATOM 3056 N N . PRO B 1 198 ? 20.109 -1.338 6.789 1 56.72 198 PRO B N 1
ATOM 3057 C CA . PRO B 1 198 ? 20.609 -0.299 7.688 1 56.72 198 PRO B CA 1
ATOM 3058 C C . PRO B 1 198 ? 21.844 -0.756 8.484 1 56.72 198 PRO B C 1
ATOM 3060 O O . PRO B 1 198 ? 22 -1.953 8.734 1 56.72 198 PRO B O 1
ATOM 3063 N N . LEU B 1 199 ? 23.016 -0.14 8.445 1 45.09 199 LEU B N 1
ATOM 3064 C CA . LEU B 1 199 ? 24.156 -0.429 9.289 1 45.09 199 LEU B CA 1
ATOM 3065 C C . LEU B 1 199 ? 23.719 -0.762 10.711 1 45.09 199 LEU B C 1
ATOM 3067 O O . LEU B 1 199 ? 22.703 -0.247 11.195 1 45.09 199 LEU B O 1
#

Radius of gyration: 23.42 Å; Cα contacts (8 Å, |Δi|>4): 457; chains: 2; bounding box: 57×79×45 Å

Solvent-accessible surface area (backbone atoms only — not comparable to full-atom values): 21090 Å² total; per-residue (Å²): 126,52,72,68,52,50,51,48,50,50,49,49,51,50,50,49,41,42,44,55,38,43,52,53,46,35,72,73,55,38,82,74,66,49,63,58,56,46,12,56,71,42,71,47,52,55,67,55,40,54,73,75,32,90,46,56,66,54,49,50,52,53,43,49,50,51,53,50,50,54,50,48,55,55,40,42,57,43,46,70,47,86,78,56,38,66,56,35,45,51,51,41,40,35,52,50,42,58,57,35,71,77,43,19,73,57,47,27,67,64,60,65,46,68,25,70,62,52,38,35,74,70,58,37,65,67,48,44,49,49,50,51,36,53,42,51,33,50,52,40,25,34,74,72,65,73,27,66,87,76,50,69,69,55,54,49,49,52,44,50,51,66,66,29,41,36,51,51,50,29,48,56,72,74,42,91,59,50,58,64,52,50,22,44,46,48,49,27,22,40,52,20,19,52,56,31,67,59,128,127,53,74,69,50,49,52,48,48,50,50,49,51,51,51,49,42,42,44,54,38,45,52,53,48,34,71,73,54,39,82,74,67,50,62,59,55,48,13,56,71,42,70,48,52,55,68,56,41,55,73,76,32,92,45,58,66,52,49,51,52,52,44,50,49,50,52,51,49,55,51,48,54,55,39,42,56,45,46,68,49,87,78,54,38,65,56,34,45,53,50,43,40,36,52,49,43,57,57,36,71,76,43,19,72,56,47,27,67,63,61,66,46,68,25,70,60,51,37,35,74,72,58,37,66,68,50,45,49,48,51,52,37,53,42,50,32,48,52,40,25,35,73,73,64,74,26,66,86,75,50,68,69,56,54,48,48,52,45,50,52,65,65,29,41,37,50,52,50,30,47,55,73,74,44,91,59,51,59,66,53,50,22,45,44,48,49,26,22,41,52,19,19,52,55,34,65,61,127

pLDDT: mean 90.77, std 9.27, range [45.09, 98.31]